Protein AF-A0A0U2YVD9-F1 (afdb_monomer)

pLDDT: mean 94.44, std 3.85, range [56.97, 98.44]

Sequence (394 aa):
SDVEELSANYDLVLAADGLNSAIRTRFADSFKPSLDARTSKYMWLGTDQVFEAFKFFVKETDAGTMQIHGYPYSDEGSTFIVEMHEDVWRAAGFDETQDEVFAPGVSDEKAVAKVKEIFAEELAGYNVLTNNSKWINFTTVRNENWRHQNIVLLGDAAHTAHFSIGSGTKLAMEDSLALAACLHEHGTVEAALEAYETERRPVVASTQRAAQASLEWFENIGQYKDQDPVQFCFNLLTRSRRITYDNLKMRDTGFAAKVDTDFARLAGSKEIAPAMFQPFRIGELELANRVVVSPMDMYSATDGVPGDFHLVHLGSKAMGGAGLVMTEMVCVSEIGRITPGCTGLYNDAQGAAWKRVTDYVHSNSNAKIGAQIGHSGRKGSTRLMWEGIDEPLE

Foldseek 3Di:
DPVVVVLVPDQAAEQAVAQPGPPCVVPCVAFVKDKDWDQKKKWKKKWQDADPAFDWDWDQDPLGIKIWTWHGPDPRIIITMIMAGNSSCVSLVVCVCVPPDDDAQDAPVVSVVSVCVRCVVVNVPIDMGDGNIDIGTDMWMATPAQDDNRYGYAFNRHGAFACLVVCRVVLRVVLVVQLVVLVVPDPGSVRSRVSSCVVCVVVRVLRNQLRVQLVVCRNVVRVCPPPDPLVSVVCNVCSSVPQDLVNVCVVPVPSSVVSQCVLLVVLVHPDRDPQQQRWDDDPPDIFRGNAEADADFPLADALQADDPCQLCVQLVVLLVAGREYEYHAEECDSQQAQENSHHYDPDVNNVVRVCSSQVSSVVRGNHHYHYNYGGCPPQHQAYDVVVPPSHHDD

Nearest PDB structures (foldseek):
  8pun-assembly1_C  TM=9.752E-01  e=7.738E-13  Ferrovum sp. JA12
  5n6q-assembly1_A  TM=9.596E-01  e=5.692E-13  Pseudomonas putida
  8auf-assembly1_B  TM=9.525E-01  e=8.228E-13  Pseudomonas putida
  3l65-assembly1_A  TM=9.546E-01  e=1.119E-12  Pseudomonas putida
  5ocs-assembly1_D  TM=9.367E-01  e=4.321E-12  Cupriavidus metallidurans

Structure (mmCIF, N/CA/C/O backbone):
data_AF-A0A0U2YVD9-F1
#
_entry.id   AF-A0A0U2YVD9-F1
#
loop_
_atom_site.group_PDB
_atom_site.id
_atom_site.type_symbol
_atom_site.label_atom_id
_atom_site.label_alt_id
_atom_site.label_comp_id
_atom_site.label_asym_id
_atom_site.label_entity_id
_atom_site.label_seq_id
_atom_site.pdbx_PDB_ins_code
_atom_site.Cartn_x
_atom_site.Cartn_y
_atom_site.Cartn_z
_atom_site.occupancy
_atom_site.B_iso_or_equiv
_atom_site.auth_seq_id
_atom_site.auth_comp_id
_atom_site.auth_asym_id
_atom_site.auth_atom_id
_atom_site.pdbx_PDB_model_num
ATOM 1 N N . SER A 1 1 ? 17.319 -7.967 -35.227 1.00 56.97 1 SER A N 1
ATOM 2 C CA . SER A 1 1 ? 17.840 -9.323 -35.473 1.00 56.97 1 SER A CA 1
ATOM 3 C C . SER A 1 1 ? 16.773 -10.319 -35.092 1.00 56.97 1 SER A C 1
ATOM 5 O O . SER A 1 1 ? 16.026 -10.023 -34.162 1.00 56.97 1 SER A O 1
ATOM 7 N N . ASP A 1 2 ? 16.651 -11.435 -35.805 1.00 86.69 2 ASP A N 1
ATOM 8 C CA . ASP A 1 2 ? 15.696 -12.471 -35.420 1.00 86.69 2 ASP A CA 1
ATOM 9 C C . ASP A 1 2 ? 16.215 -13.185 -34.165 1.00 86.69 2 ASP A C 1
ATOM 11 O O . ASP A 1 2 ? 17.339 -13.681 -34.137 1.00 86.69 2 ASP A O 1
ATOM 15 N N . VAL A 1 3 ? 15.435 -13.173 -33.087 1.00 90.44 3 VAL A N 1
ATOM 16 C CA . VAL A 1 3 ? 15.842 -13.766 -31.804 1.00 90.44 3 VAL A CA 1
ATOM 17 C C . VAL A 1 3 ? 16.051 -15.279 -31.916 1.00 90.44 3 VAL A C 1
ATOM 19 O O . VAL A 1 3 ? 16.884 -15.830 -31.205 1.00 90.44 3 VAL A O 1
ATOM 22 N N . GLU A 1 4 ? 15.358 -15.939 -32.845 1.00 89.62 4 GLU A N 1
ATOM 23 C CA . GLU A 1 4 ? 15.539 -17.367 -33.128 1.00 89.62 4 GLU A CA 1
ATOM 24 C C . GLU A 1 4 ? 16.888 -17.646 -33.799 1.00 89.62 4 GLU A C 1
ATOM 26 O O . GLU A 1 4 ? 17.561 -18.611 -33.450 1.00 89.62 4 GLU A O 1
ATOM 31 N N . GLU A 1 5 ? 17.338 -16.763 -34.693 1.00 93.44 5 GLU A N 1
ATOM 32 C CA . GLU A 1 5 ? 18.674 -16.854 -35.289 1.00 93.44 5 GLU A CA 1
ATOM 33 C C . GLU A 1 5 ? 19.763 -16.654 -34.228 1.00 93.44 5 GLU A C 1
ATOM 35 O O . GLU A 1 5 ? 20.762 -17.372 -34.219 1.00 93.44 5 GLU A O 1
ATOM 40 N N . LEU A 1 6 ? 19.568 -15.711 -33.300 1.00 94.00 6 LEU A N 1
ATOM 41 C CA . LEU A 1 6 ? 20.486 -15.527 -32.174 1.00 94.00 6 LEU A CA 1
ATOM 42 C C . LEU A 1 6 ? 20.496 -16.758 -31.258 1.00 94.00 6 LEU A C 1
ATOM 44 O O . LEU A 1 6 ? 21.563 -17.238 -30.893 1.00 94.00 6 LEU A O 1
ATOM 48 N N . SER A 1 7 ? 19.324 -17.298 -30.930 1.00 93.94 7 SER A N 1
ATOM 49 C CA . SER A 1 7 ? 19.182 -18.492 -30.092 1.00 93.94 7 SER A CA 1
ATOM 50 C C . SER A 1 7 ? 19.835 -19.725 -30.726 1.00 93.94 7 SER A C 1
ATOM 52 O O . SER A 1 7 ? 20.452 -20.513 -30.015 1.00 93.94 7 SER A O 1
ATOM 54 N N . ALA A 1 8 ? 19.786 -19.867 -32.053 1.00 94.38 8 ALA A N 1
ATOM 55 C CA . ALA A 1 8 ? 20.420 -20.978 -32.758 1.00 94.38 8 ALA A CA 1
ATOM 56 C C . ALA A 1 8 ? 21.955 -20.868 -32.851 1.00 94.38 8 ALA A C 1
ATOM 58 O O . ALA A 1 8 ? 22.633 -21.892 -32.927 1.00 94.38 8 ALA A O 1
ATOM 59 N N . ASN A 1 9 ? 22.503 -19.648 -32.880 1.00 96.25 9 ASN A N 1
ATOM 60 C CA . ASN A 1 9 ? 23.926 -19.405 -33.153 1.00 96.25 9 ASN A CA 1
ATOM 61 C C . ASN A 1 9 ? 24.768 -19.062 -31.914 1.00 96.25 9 ASN A C 1
ATOM 63 O O . ASN A 1 9 ? 25.994 -19.004 -32.019 1.00 96.25 9 ASN A O 1
ATOM 67 N N . TYR A 1 10 ? 24.142 -18.813 -30.764 1.00 96.19 10 TYR A N 1
ATOM 68 C CA . TYR A 1 10 ? 24.824 -18.447 -29.523 1.00 96.19 10 TYR A CA 1
ATOM 69 C C . TYR A 1 10 ? 24.397 -19.347 -28.365 1.00 96.19 10 TYR A C 1
ATOM 71 O O . TYR A 1 10 ? 23.254 -19.783 -28.291 1.00 96.19 10 TYR A O 1
ATOM 79 N N . ASP A 1 11 ? 25.301 -19.572 -27.411 1.00 95.00 11 ASP A N 1
ATOM 80 C CA . ASP A 1 11 ? 25.024 -20.415 -26.241 1.00 95.00 11 ASP A CA 1
ATOM 81 C C . ASP A 1 11 ? 23.998 -19.791 -25.278 1.00 95.00 11 ASP A C 1
ATOM 83 O O . ASP A 1 11 ? 23.309 -20.507 -24.554 1.00 95.00 11 ASP A O 1
ATOM 87 N N . LEU A 1 12 ? 23.882 -18.458 -25.270 1.00 96.19 12 LEU A N 1
ATOM 88 C CA . LEU A 1 12 ? 22.965 -17.690 -24.427 1.00 96.19 12 LEU A CA 1
ATOM 89 C C . LEU A 1 12 ? 22.553 -16.388 -25.126 1.00 96.19 12 LEU A C 1
ATOM 91 O O . LEU A 1 12 ? 23.396 -15.675 -25.672 1.00 96.19 12 LEU A O 1
ATOM 95 N N . VAL A 1 13 ? 21.271 -16.035 -25.033 1.00 96.56 13 VAL A N 1
ATOM 96 C CA . VAL A 1 13 ? 20.715 -14.764 -25.514 1.00 96.56 13 VAL A CA 1
ATOM 97 C C . VAL A 1 13 ? 20.081 -14.007 -24.348 1.00 96.56 13 VAL A C 1
ATOM 99 O O . VAL A 1 13 ? 19.125 -14.472 -23.729 1.00 96.56 13 VAL A O 1
ATOM 102 N N . LEU A 1 14 ? 20.595 -12.809 -24.065 1.00 96.31 14 LEU A N 1
ATOM 103 C CA . LEU A 1 14 ? 20.044 -11.916 -23.044 1.00 96.31 14 LEU A CA 1
ATOM 104 C C . LEU A 1 14 ? 18.994 -10.986 -23.661 1.00 96.31 14 LEU A C 1
ATOM 106 O O . LEU A 1 14 ? 19.312 -10.139 -24.497 1.00 96.31 14 LEU A O 1
ATOM 110 N N . ALA A 1 15 ? 17.748 -11.109 -23.216 1.00 95.69 15 ALA A N 1
ATOM 111 C CA . ALA A 1 15 ? 16.647 -10.236 -23.596 1.00 95.69 15 ALA A CA 1
ATOM 112 C C . ALA A 1 15 ? 16.443 -9.148 -22.528 1.00 95.69 15 ALA A C 1
ATOM 114 O O . ALA A 1 15 ? 15.701 -9.318 -21.560 1.00 95.69 15 ALA A O 1
ATOM 115 N N . ALA A 1 16 ? 17.138 -8.024 -22.714 1.00 94.56 16 ALA A N 1
ATOM 116 C CA . ALA A 1 16 ? 17.088 -6.840 -21.851 1.00 94.56 16 ALA A CA 1
ATOM 117 C C . ALA A 1 16 ? 16.433 -5.637 -22.565 1.00 94.56 16 ALA A C 1
ATOM 119 O O . ALA A 1 16 ? 16.866 -4.496 -22.423 1.00 94.56 16 ALA A O 1
ATOM 120 N N . ASP A 1 17 ? 15.396 -5.890 -23.367 1.00 92.94 17 ASP A N 1
ATOM 121 C CA . ASP A 1 17 ? 14.694 -4.909 -24.212 1.00 92.94 17 ASP A CA 1
ATOM 122 C C . ASP A 1 17 ? 13.607 -4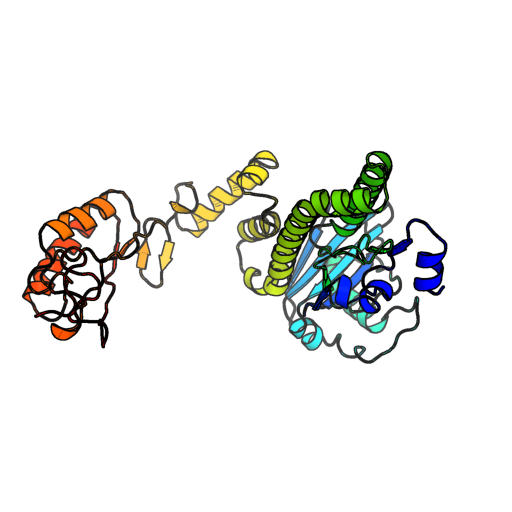.099 -23.468 1.00 92.94 17 ASP A C 1
ATOM 124 O O . ASP A 1 17 ? 12.789 -3.411 -24.079 1.00 92.94 17 ASP A O 1
ATOM 128 N N . GLY A 1 18 ? 13.641 -4.129 -22.133 1.00 91.12 18 GLY A N 1
ATOM 129 C CA . GLY A 1 18 ? 12.867 -3.256 -21.251 1.00 91.12 18 GLY A CA 1
ATOM 130 C C . GLY A 1 18 ? 11.374 -3.582 -21.153 1.00 91.12 18 GLY A C 1
ATOM 131 O O . GLY A 1 18 ? 10.906 -4.663 -21.514 1.00 91.12 18 GLY A O 1
ATOM 132 N N . LEU A 1 19 ? 10.604 -2.620 -20.634 1.00 90.00 19 LEU A N 1
ATOM 133 C CA . LEU A 1 19 ? 9.177 -2.780 -20.330 1.00 90.00 19 LEU A CA 1
ATOM 134 C C . LEU A 1 19 ? 8.363 -3.302 -21.527 1.00 90.00 19 LEU A C 1
ATOM 136 O O . LEU A 1 19 ? 7.552 -4.215 -21.369 1.00 90.00 19 LEU A O 1
ATOM 140 N N . ASN A 1 20 ? 8.613 -2.773 -22.727 1.00 91.00 20 ASN A N 1
ATOM 141 C CA . ASN A 1 20 ? 7.895 -3.113 -23.961 1.00 91.00 20 ASN A CA 1
ATOM 142 C C . ASN A 1 20 ? 8.533 -4.294 -24.717 1.00 91.00 20 ASN A C 1
ATOM 144 O O . ASN A 1 20 ? 8.541 -4.305 -25.946 1.00 91.00 20 ASN A O 1
ATOM 148 N N . SER A 1 21 ? 9.082 -5.267 -23.980 1.00 94.69 21 SER A N 1
ATOM 149 C CA . SER A 1 21 ? 9.828 -6.397 -24.537 1.00 94.69 21 SER A CA 1
ATOM 150 C C . SER A 1 21 ? 9.071 -7.128 -25.653 1.00 94.69 21 SER A C 1
ATOM 152 O O . SER A 1 21 ? 8.025 -7.760 -25.435 1.00 94.69 21 SER A O 1
ATOM 154 N N . ALA A 1 22 ? 9.638 -7.079 -26.859 1.00 94.75 22 ALA A N 1
ATOM 155 C CA . ALA A 1 22 ? 9.142 -7.821 -28.011 1.00 94.75 22 ALA A CA 1
ATOM 156 C C . ALA A 1 22 ? 9.426 -9.318 -27.841 1.00 94.75 22 ALA A C 1
ATOM 158 O O . ALA A 1 22 ? 8.622 -10.153 -28.257 1.00 94.75 22 ALA A O 1
ATOM 159 N N . ILE A 1 23 ? 10.532 -9.660 -27.170 1.00 95.75 23 ILE A N 1
ATOM 160 C CA . ILE A 1 23 ? 10.927 -11.049 -26.911 1.00 95.75 23 ILE A CA 1
ATOM 161 C C . ILE A 1 23 ? 9.960 -11.725 -25.940 1.00 95.75 23 ILE A C 1
ATOM 163 O O . ILE A 1 23 ? 9.473 -12.821 -26.224 1.00 95.75 23 ILE A O 1
ATOM 167 N N . ARG A 1 24 ? 9.610 -11.050 -24.835 1.00 96.44 24 ARG A N 1
ATOM 168 C CA . ARG A 1 24 ? 8.605 -11.545 -23.883 1.00 96.44 24 ARG A CA 1
ATOM 169 C C . ARG A 1 24 ? 7.262 -11.796 -24.564 1.00 96.44 24 ARG A C 1
ATOM 171 O O . ARG A 1 24 ? 6.604 -12.790 -24.278 1.00 96.44 24 ARG A O 1
ATOM 178 N N . THR A 1 25 ? 6.872 -10.899 -25.471 1.00 95.94 25 THR A N 1
ATOM 179 C CA . THR A 1 25 ? 5.619 -11.011 -26.230 1.00 95.94 25 THR A CA 1
ATOM 180 C C . THR A 1 25 ? 5.658 -12.187 -27.208 1.00 95.94 25 THR A C 1
ATOM 182 O O . THR A 1 25 ? 4.696 -12.946 -27.282 1.00 95.94 25 THR A O 1
ATOM 185 N N . ARG A 1 26 ? 6.773 -12.382 -27.927 1.00 95.56 26 ARG A N 1
ATOM 186 C CA . ARG A 1 26 ? 6.936 -13.476 -28.899 1.00 95.56 26 ARG A CA 1
ATOM 187 C C . ARG A 1 26 ? 6.864 -14.859 -28.249 1.00 95.56 26 ARG A C 1
ATOM 189 O O . ARG A 1 26 ? 6.224 -15.742 -28.804 1.00 95.56 26 ARG A O 1
ATOM 196 N N . PHE A 1 27 ? 7.485 -15.042 -27.084 1.00 96.50 27 PHE A N 1
ATOM 197 C CA . PHE A 1 27 ? 7.516 -16.329 -26.371 1.00 96.50 27 PHE A CA 1
ATOM 198 C C . PHE A 1 27 ? 6.631 -16.334 -25.116 1.00 96.50 27 PHE A C 1
ATOM 200 O O . PHE A 1 27 ? 6.978 -16.932 -24.092 1.00 96.50 27 PHE A O 1
ATOM 207 N N . ALA A 1 28 ? 5.475 -15.666 -25.187 1.00 96.56 28 ALA A N 1
ATOM 208 C CA . ALA A 1 28 ? 4.559 -15.511 -24.059 1.00 96.56 28 ALA A CA 1
ATOM 209 C C . ALA A 1 28 ? 4.092 -16.853 -23.468 1.00 96.56 28 ALA A C 1
ATOM 211 O O . ALA A 1 28 ? 3.936 -16.946 -22.255 1.00 96.56 28 ALA A O 1
ATOM 212 N N . ASP A 1 29 ? 3.958 -17.908 -24.278 1.00 97.06 29 ASP A N 1
ATOM 213 C CA . ASP A 1 29 ? 3.580 -19.247 -23.798 1.00 97.06 29 ASP A CA 1
ATOM 214 C C . ASP A 1 29 ? 4.606 -19.846 -22.822 1.00 97.06 29 ASP A C 1
ATOM 216 O O . ASP A 1 29 ? 4.255 -20.631 -21.941 1.00 97.06 29 ASP A O 1
ATOM 220 N N . SER A 1 30 ? 5.883 -19.473 -22.962 1.00 96.19 30 SER A N 1
ATOM 221 C CA . SER A 1 30 ? 6.957 -19.934 -22.077 1.00 96.19 30 SER A CA 1
ATOM 222 C C . SER A 1 30 ? 7.118 -19.031 -20.863 1.00 96.19 30 SER A C 1
ATOM 224 O O . SER A 1 30 ? 7.114 -19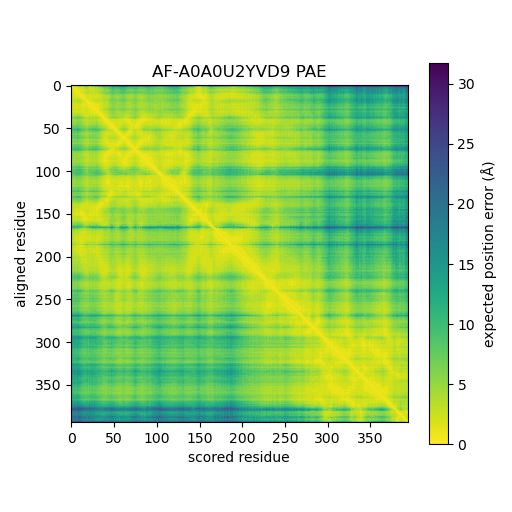.520 -19.735 1.00 96.19 30 SER A O 1
ATOM 226 N N . PHE A 1 31 ? 7.221 -17.717 -21.075 1.00 97.25 31 PHE A N 1
ATOM 227 C CA . PHE A 1 31 ? 7.429 -16.764 -19.980 1.00 97.25 31 PHE A CA 1
ATOM 228 C C . PHE A 1 31 ? 6.183 -16.575 -19.106 1.00 97.25 31 PHE A C 1
ATOM 230 O O . PHE A 1 31 ? 6.301 -16.303 -17.911 1.00 97.25 31 PHE A O 1
ATOM 237 N N . LYS A 1 32 ? 4.994 -16.740 -19.698 1.00 97.50 32 LYS A N 1
ATOM 238 C CA . LYS A 1 32 ? 3.674 -16.500 -19.100 1.00 97.50 32 LYS A CA 1
ATOM 239 C C . LYS A 1 32 ? 3.615 -15.137 -18.391 1.00 97.50 32 LYS A C 1
ATOM 241 O O . LYS A 1 32 ? 3.561 -15.073 -17.157 1.00 97.50 32 LYS A O 1
ATOM 246 N N . PRO A 1 33 ? 3.687 -14.032 -19.156 1.00 97.12 33 PRO A N 1
ATOM 247 C CA . PRO A 1 33 ? 3.679 -12.694 -18.592 1.00 97.12 33 PRO A CA 1
ATOM 248 C C . PRO A 1 33 ? 2.319 -12.340 -17.979 1.00 97.12 33 PRO A C 1
ATOM 250 O O . PRO A 1 33 ? 1.268 -12.576 -18.568 1.00 97.12 33 PRO A O 1
ATOM 253 N N . SER A 1 34 ? 2.355 -11.672 -16.831 1.00 96.31 34 SER A N 1
ATOM 254 C CA . SER A 1 34 ? 1.246 -10.924 -16.246 1.00 96.31 34 SER A CA 1
ATOM 255 C C . SER A 1 34 ? 1.594 -9.440 -16.309 1.00 96.31 34 SER A C 1
ATOM 257 O O . SER A 1 34 ? 2.572 -9.006 -15.695 1.00 96.31 34 SER A O 1
ATOM 259 N N . LEU A 1 35 ? 0.786 -8.669 -17.036 1.00 95.00 35 LEU A N 1
ATOM 260 C CA . LEU A 1 35 ? 0.933 -7.222 -17.195 1.00 95.00 35 LEU A CA 1
ATOM 261 C C . LEU A 1 35 ? -0.235 -6.527 -16.493 1.00 95.00 35 LEU A C 1
ATOM 263 O O . LEU A 1 35 ? -1.385 -6.720 -16.874 1.00 95.00 35 LEU A O 1
ATOM 267 N N . ASP A 1 36 ? 0.065 -5.739 -15.466 1.00 94.25 36 ASP A N 1
ATOM 268 C CA . ASP A 1 36 ? -0.915 -4.942 -14.723 1.00 94.25 36 ASP A CA 1
ATOM 269 C C . ASP A 1 36 ? -0.658 -3.455 -14.993 1.00 94.25 36 ASP A C 1
ATOM 271 O O . ASP A 1 36 ? 0.261 -2.856 -14.426 1.00 94.25 36 ASP A O 1
ATOM 275 N N . ALA A 1 37 ? -1.424 -2.891 -15.930 1.00 93.38 37 ALA A N 1
ATOM 276 C CA . ALA A 1 37 ? -1.369 -1.477 -16.275 1.00 93.38 37 ALA A CA 1
ATOM 277 C C . ALA A 1 37 ? -2.142 -0.663 -15.231 1.00 93.38 37 ALA A C 1
ATOM 279 O O . ALA A 1 37 ? -3.345 -0.839 -15.047 1.00 93.38 37 ALA A O 1
ATOM 280 N N . ARG A 1 38 ? -1.434 0.234 -14.549 1.00 93.94 38 ARG A N 1
ATOM 281 C CA . ARG A 1 38 ? -1.969 1.046 -13.455 1.00 93.94 38 ARG A CA 1
ATOM 282 C C . ARG A 1 38 ? -2.709 2.267 -13.970 1.00 93.94 38 ARG A C 1
ATOM 284 O O . ARG A 1 38 ? -2.385 2.786 -15.036 1.00 93.94 38 ARG A O 1
ATOM 291 N N . THR A 1 39 ? -3.684 2.744 -13.206 1.00 91.38 39 THR A N 1
ATOM 292 C CA . THR A 1 39 ? -4.555 3.851 -13.626 1.00 91.38 39 THR A CA 1
ATOM 293 C C . THR A 1 39 ? -3.867 5.202 -13.491 1.00 91.38 39 THR A C 1
ATOM 295 O O . THR A 1 39 ? -4.027 6.055 -14.365 1.00 91.38 39 THR A O 1
ATOM 298 N N . SER A 1 40 ? -3.043 5.388 -12.456 1.00 95.50 40 SER A N 1
ATOM 299 C CA . SER A 1 40 ? -2.311 6.639 -12.263 1.00 95.50 40 SER A CA 1
ATOM 300 C C . SER A 1 40 ? -1.428 6.988 -13.455 1.00 95.50 40 SER A C 1
ATOM 302 O O . SER A 1 40 ? -0.746 6.141 -14.047 1.00 95.50 40 SER A O 1
ATOM 304 N N . LYS A 1 41 ? -1.455 8.276 -13.786 1.00 96.62 41 LYS A N 1
ATOM 305 C CA . LYS A 1 41 ? -0.657 8.899 -14.832 1.00 96.62 41 LYS A CA 1
ATOM 306 C C . LYS A 1 41 ? 0.562 9.522 -14.183 1.00 96.62 41 LYS A C 1
ATOM 308 O O . LYS A 1 41 ? 0.442 10.208 -13.168 1.00 96.62 41 LYS A O 1
ATOM 313 N N . TYR A 1 42 ? 1.724 9.323 -14.791 1.00 96.75 42 TYR A N 1
ATOM 314 C CA . TYR A 1 42 ? 2.933 10.027 -14.397 1.00 96.75 42 TYR A CA 1
ATOM 315 C C . TYR A 1 42 ? 3.669 10.607 -15.600 1.00 96.75 42 TYR A C 1
ATOM 317 O O . TYR A 1 42 ? 3.543 10.121 -16.726 1.00 96.75 42 TYR A O 1
ATOM 325 N N . MET A 1 43 ? 4.442 11.658 -15.346 1.00 96.94 43 MET A N 1
ATOM 326 C CA . MET A 1 43 ? 5.318 12.296 -16.317 1.00 96.94 43 MET A CA 1
ATOM 327 C C . MET A 1 43 ? 6.687 12.508 -15.682 1.00 96.94 43 MET A C 1
ATOM 329 O O . MET A 1 43 ? 6.807 13.104 -14.611 1.00 96.94 43 MET A O 1
ATOM 333 N N . TRP A 1 44 ? 7.727 12.020 -16.354 1.00 96.38 44 TRP A N 1
ATOM 334 C CA . TRP A 1 44 ? 9.102 12.210 -15.910 1.00 96.38 44 TRP A CA 1
ATOM 335 C C . TRP A 1 44 ? 9.647 13.535 -16.431 1.00 96.38 44 TRP A C 1
ATOM 337 O O . TRP A 1 44 ? 9.776 13.723 -17.643 1.00 96.38 44 TRP A O 1
ATOM 347 N N . LEU A 1 45 ? 9.994 14.437 -15.518 1.00 97.38 45 LEU A N 1
ATOM 348 C CA . LEU A 1 45 ? 10.622 15.718 -15.827 1.00 97.38 45 LEU A CA 1
ATOM 349 C C . LEU A 1 45 ? 11.920 15.865 -15.034 1.00 97.38 45 LEU A C 1
ATOM 351 O O . LEU A 1 45 ? 12.184 15.120 -14.085 1.00 97.38 45 LEU A O 1
ATOM 355 N N . GLY A 1 46 ? 12.739 16.824 -15.441 1.00 97.06 46 GLY A N 1
ATOM 356 C CA . GLY A 1 46 ? 13.837 17.347 -14.642 1.00 97.06 46 GLY A CA 1
ATOM 357 C C . GLY A 1 46 ? 13.574 18.793 -14.239 1.00 97.06 46 GLY A C 1
ATOM 358 O O . GLY A 1 46 ? 12.669 19.443 -14.761 1.00 97.06 46 GLY A O 1
ATOM 359 N N . THR A 1 47 ? 14.386 19.308 -13.332 1.00 97.44 47 THR A N 1
ATOM 360 C CA . THR A 1 47 ? 14.458 20.729 -12.994 1.00 97.44 47 THR A CA 1
ATOM 361 C C . THR A 1 47 ? 15.909 21.118 -12.729 1.00 97.44 47 THR A C 1
ATOM 363 O O . THR A 1 47 ? 16.674 20.287 -12.239 1.00 97.44 47 THR A O 1
ATOM 366 N N . ASP A 1 48 ? 16.299 22.354 -13.044 1.00 97.25 48 ASP A N 1
ATOM 367 C CA . ASP A 1 48 ? 17.607 22.913 -12.653 1.00 97.25 48 ASP A CA 1
ATOM 368 C C . ASP A 1 48 ? 17.648 23.348 -11.172 1.00 97.25 48 ASP A C 1
ATOM 370 O O . ASP A 1 48 ? 18.663 23.823 -10.662 1.00 97.25 48 ASP A O 1
ATOM 374 N N . GLN A 1 49 ? 16.559 23.120 -10.434 1.00 95.56 49 GLN A N 1
ATOM 375 C CA . GLN A 1 49 ? 16.569 23.141 -8.979 1.00 95.56 49 GLN A CA 1
ATOM 376 C C . GLN A 1 49 ? 17.291 21.907 -8.430 1.00 95.56 49 GLN A C 1
ATOM 378 O O . GLN A 1 49 ? 16.918 20.767 -8.712 1.00 95.56 49 GLN A O 1
ATOM 383 N N . VAL A 1 50 ? 18.276 22.110 -7.558 1.00 95.38 50 VAL A N 1
ATOM 384 C CA . VAL A 1 50 ? 18.957 21.018 -6.849 1.00 95.38 50 VAL A CA 1
ATOM 385 C C . VAL A 1 50 ? 18.274 20.786 -5.502 1.00 95.38 50 VAL A C 1
ATOM 387 O O . VAL A 1 50 ? 18.356 21.615 -4.595 1.00 95.38 50 VAL A O 1
ATOM 390 N N . PHE A 1 51 ? 17.570 19.664 -5.354 1.00 93.94 51 PHE A N 1
ATOM 391 C CA . PHE A 1 51 ? 16.985 19.271 -4.077 1.00 93.94 51 PHE A CA 1
ATOM 392 C C . PHE A 1 51 ? 18.057 18.675 -3.161 1.00 93.94 51 PHE A C 1
ATOM 394 O O . PHE A 1 51 ? 18.776 17.762 -3.547 1.00 93.94 51 PHE A O 1
ATOM 401 N N . GLU A 1 52 ? 18.118 19.130 -1.909 1.00 91.38 52 GLU A N 1
ATOM 402 C CA . GLU A 1 52 ? 19.092 18.628 -0.922 1.00 91.38 52 GLU A CA 1
ATOM 403 C C . GLU A 1 52 ? 18.856 17.165 -0.508 1.00 91.38 52 GLU A C 1
ATOM 405 O O . GLU A 1 52 ? 19.756 16.489 -0.015 1.00 91.38 52 GLU A O 1
ATOM 410 N N . ALA A 1 53 ? 17.631 16.675 -0.681 1.00 89.00 53 ALA A N 1
ATOM 411 C CA . ALA A 1 53 ? 17.216 15.330 -0.317 1.00 89.00 53 ALA A CA 1
ATOM 412 C C . ALA A 1 53 ? 16.055 14.879 -1.205 1.00 89.00 53 ALA A C 1
ATOM 414 O O . ALA A 1 53 ? 15.493 15.666 -1.968 1.00 89.00 53 ALA A O 1
ATOM 415 N N . PHE A 1 54 ? 15.663 13.614 -1.064 1.00 89.75 54 PHE A N 1
ATOM 416 C CA . PHE A 1 54 ? 14.429 13.123 -1.663 1.00 89.75 54 PHE A CA 1
ATOM 417 C C . PHE A 1 54 ? 13.234 13.896 -1.081 1.00 89.75 54 PHE A C 1
ATOM 419 O O . PHE A 1 54 ? 13.034 13.910 0.135 1.00 89.75 54 PHE A O 1
ATOM 426 N N . LYS A 1 55 ? 12.440 14.530 -1.944 1.00 91.12 55 LYS A N 1
ATOM 427 C CA . LYS A 1 55 ? 11.255 15.311 -1.589 1.00 91.12 55 LYS A CA 1
ATOM 428 C C . LYS A 1 55 ? 10.006 14.677 -2.186 1.00 91.12 55 LYS A C 1
ATOM 430 O O . LYS A 1 55 ? 9.987 14.299 -3.355 1.00 91.12 55 LYS A O 1
ATOM 435 N N . PHE A 1 56 ? 8.959 14.607 -1.374 1.00 92.06 56 PHE A N 1
ATOM 436 C CA . PHE A 1 56 ? 7.603 14.343 -1.836 1.00 92.06 56 PHE A CA 1
ATOM 437 C C . PHE A 1 56 ? 6.804 15.625 -1.655 1.00 92.06 56 PHE A C 1
ATOM 439 O O . PHE A 1 56 ? 6.680 16.106 -0.528 1.00 92.06 56 PHE A O 1
ATOM 446 N N . PHE A 1 57 ? 6.284 16.178 -2.744 1.00 93.06 57 PHE A N 1
ATOM 447 C CA . PHE A 1 57 ? 5.307 17.261 -2.664 1.00 93.06 57 PHE A CA 1
ATOM 448 C C . PHE A 1 57 ? 3.928 16.657 -2.871 1.00 93.06 57 PHE A C 1
ATOM 450 O O . PHE A 1 57 ? 3.751 15.857 -3.785 1.00 93.06 57 PHE A O 1
ATOM 457 N N . VAL A 1 58 ? 2.971 17.012 -2.020 1.00 94.19 58 VAL A N 1
ATOM 458 C CA . VAL A 1 58 ? 1.579 16.566 -2.120 1.00 94.19 58 VAL A CA 1
ATOM 459 C C . VAL A 1 58 ? 0.741 17.825 -2.172 1.00 94.19 58 VAL A C 1
ATOM 461 O O . VAL A 1 58 ? 0.662 18.553 -1.184 1.00 94.19 58 VAL A O 1
ATOM 464 N N . LYS A 1 59 ? 0.199 18.118 -3.351 1.00 94.62 59 LYS A N 1
ATOM 465 C CA . LYS A 1 59 ? -0.508 19.362 -3.636 1.00 94.62 59 LYS A CA 1
ATOM 466 C C . LYS A 1 59 ? -1.984 19.063 -3.831 1.00 94.62 59 LYS A C 1
ATOM 468 O O . LYS A 1 59 ? -2.354 18.254 -4.681 1.00 94.62 59 LYS A O 1
ATOM 473 N N . GLU A 1 60 ? -2.824 19.712 -3.039 1.00 94.56 60 GLU A N 1
ATOM 474 C CA . GLU A 1 60 ? -4.261 19.735 -3.280 1.00 94.56 60 GLU A CA 1
ATOM 475 C C . GLU A 1 60 ? -4.577 20.845 -4.284 1.00 94.56 60 GLU A C 1
ATOM 477 O O . GLU A 1 60 ? -4.102 21.973 -4.156 1.00 94.56 60 GLU A O 1
ATOM 482 N N . THR A 1 61 ? -5.345 20.498 -5.310 1.00 95.62 61 THR A N 1
ATOM 483 C CA . THR A 1 61 ? -5.802 21.411 -6.360 1.00 95.62 61 THR A CA 1
ATOM 484 C C . THR A 1 61 ? -7.309 21.258 -6.534 1.00 95.62 61 THR A C 1
ATOM 486 O O . THR A 1 61 ? -7.884 20.271 -6.074 1.00 95.62 61 THR A O 1
ATOM 489 N N . ASP A 1 62 ? -7.940 22.168 -7.276 1.00 95.44 62 ASP A N 1
ATOM 490 C CA . ASP A 1 62 ? -9.366 22.061 -7.617 1.00 95.44 62 ASP A CA 1
ATOM 491 C C . ASP A 1 62 ? -9.702 20.779 -8.405 1.00 95.44 62 ASP A C 1
ATOM 493 O O . ASP A 1 62 ? -10.834 20.301 -8.362 1.00 95.44 62 ASP A O 1
ATOM 497 N N . ALA A 1 63 ? -8.721 20.196 -9.103 1.00 96.62 63 ALA A N 1
ATOM 498 C CA . ALA A 1 63 ? -8.872 18.936 -9.832 1.00 96.62 63 ALA A CA 1
ATOM 499 C C . ALA A 1 63 ? -8.679 17.688 -8.948 1.00 96.62 63 ALA A C 1
ATOM 501 O O . ALA A 1 63 ? -9.028 16.586 -9.364 1.00 96.62 63 ALA A O 1
ATOM 502 N N . GLY A 1 64 ? -8.113 17.844 -7.747 1.00 96.25 64 GLY A N 1
ATOM 503 C CA . GLY A 1 64 ? -7.779 16.759 -6.826 1.00 96.25 64 GLY A CA 1
ATOM 504 C C . GLY A 1 64 ? -6.320 16.780 -6.363 1.00 96.25 64 GLY A C 1
ATOM 505 O O . GLY A 1 64 ? -5.583 17.749 -6.571 1.00 96.25 64 GLY A O 1
ATOM 506 N N . THR A 1 65 ? -5.904 15.708 -5.686 1.00 96.81 65 THR A N 1
ATOM 507 C CA . THR A 1 65 ? -4.550 15.583 -5.132 1.00 96.81 65 THR A CA 1
ATOM 508 C C . THR A 1 65 ? -3.555 15.145 -6.202 1.00 96.81 65 THR A C 1
ATOM 510 O O . THR A 1 65 ? -3.742 14.122 -6.859 1.00 96.81 65 THR A O 1
ATOM 513 N N . MET A 1 66 ? -2.468 15.899 -6.333 1.00 97.19 66 MET A N 1
ATOM 514 C CA . MET A 1 66 ? -1.334 15.589 -7.199 1.00 97.19 66 MET A CA 1
ATOM 515 C C . MET A 1 66 ? -0.069 15.443 -6.360 1.00 97.19 66 MET A C 1
ATOM 517 O O . MET A 1 66 ? 0.043 16.043 -5.287 1.00 97.19 66 MET A O 1
ATOM 521 N N . GLN A 1 67 ? 0.906 14.684 -6.853 1.00 95.50 67 GLN A N 1
ATOM 522 C CA . GLN A 1 67 ? 2.164 14.499 -6.139 1.00 95.50 67 GLN A CA 1
ATOM 523 C C . GLN A 1 67 ? 3.390 14.598 -7.031 1.00 95.50 67 GLN A C 1
ATOM 525 O O . GLN A 1 67 ? 3.359 14.250 -8.211 1.00 95.50 67 GLN A O 1
ATOM 530 N N . ILE A 1 68 ? 4.484 15.043 -6.422 1.00 95.81 68 ILE A N 1
ATOM 531 C CA . ILE A 1 68 ? 5.801 15.110 -7.041 1.00 95.81 68 ILE A CA 1
ATOM 532 C C . ILE A 1 68 ? 6.766 14.202 -6.293 1.00 95.81 68 ILE A C 1
ATOM 534 O O . ILE A 1 68 ? 6.860 14.271 -5.066 1.00 95.81 68 ILE A O 1
ATOM 538 N N . HIS A 1 69 ? 7.549 13.431 -7.043 1.00 95.25 69 HIS A N 1
ATOM 539 C CA . HIS A 1 69 ? 8.731 12.728 -6.549 1.00 95.25 69 HIS A CA 1
ATOM 540 C C . HIS A 1 69 ? 9.972 13.471 -7.042 1.00 95.25 69 HIS A C 1
ATOM 542 O O . HIS A 1 69 ? 10.289 13.445 -8.234 1.00 95.25 69 HIS A O 1
ATOM 548 N N . GLY A 1 70 ? 10.648 14.162 -6.125 1.00 94.62 70 GLY A N 1
ATOM 549 C CA . GLY A 1 70 ? 11.808 14.997 -6.416 1.00 94.62 70 GLY A CA 1
ATOM 550 C C . GLY A 1 70 ? 13.086 14.443 -5.800 1.00 94.62 70 GLY A C 1
ATOM 551 O O . GLY A 1 70 ? 13.112 14.154 -4.607 1.00 94.62 70 GLY A O 1
ATOM 552 N N . TYR A 1 71 ? 14.162 14.308 -6.573 1.00 93.31 71 TYR A N 1
ATOM 553 C CA . TYR A 1 71 ? 15.472 13.918 -6.032 1.00 93.31 71 TYR A CA 1
ATOM 554 C C . TYR A 1 71 ? 16.628 14.382 -6.925 1.00 93.31 71 TYR A C 1
ATOM 556 O O . TYR A 1 71 ? 16.478 14.374 -8.149 1.00 93.31 71 TYR A O 1
ATOM 564 N N . PRO A 1 72 ? 17.782 14.764 -6.349 1.00 94.12 72 PRO A N 1
ATOM 565 C CA . PRO A 1 72 ? 18.925 15.229 -7.128 1.00 94.12 72 PRO A CA 1
ATOM 566 C C . PRO A 1 72 ? 19.510 14.088 -7.969 1.00 94.12 72 PRO A C 1
ATOM 568 O O . PRO A 1 72 ? 19.614 12.953 -7.495 1.00 94.12 72 PRO A O 1
ATOM 571 N N . TYR A 1 73 ? 19.907 14.386 -9.208 1.00 91.38 73 TYR A N 1
ATOM 572 C CA . TYR A 1 73 ? 20.718 13.474 -10.030 1.00 91.38 73 TYR A CA 1
ATOM 573 C C . TYR A 1 73 ? 22.123 14.030 -10.306 1.00 91.38 73 TYR A C 1
ATOM 575 O O . TYR A 1 73 ? 23.011 13.265 -10.680 1.00 91.38 73 TYR A O 1
ATOM 583 N N . SER A 1 74 ? 22.332 15.337 -10.119 1.00 93.38 74 SER A N 1
ATOM 584 C CA . SER A 1 74 ? 23.632 16.007 -10.182 1.00 93.38 74 SER A CA 1
ATOM 585 C C . SER A 1 74 ? 23.654 17.236 -9.264 1.00 93.38 74 SER A C 1
ATOM 587 O O . SER A 1 74 ? 22.679 17.543 -8.579 1.00 93.38 74 SER A O 1
ATOM 589 N N . ASP A 1 75 ? 24.780 17.940 -9.256 1.00 93.62 75 ASP A N 1
ATOM 590 C CA . ASP A 1 75 ? 24.967 19.267 -8.662 1.00 93.62 75 ASP A CA 1
ATOM 591 C C . ASP A 1 75 ? 24.332 20.408 -9.480 1.00 93.62 75 ASP A C 1
ATOM 593 O O . ASP A 1 75 ? 24.357 21.558 -9.049 1.00 93.62 75 ASP A O 1
ATOM 597 N N . GLU A 1 76 ? 23.728 20.087 -10.626 1.00 94.50 76 GLU A N 1
ATOM 598 C CA . GLU A 1 76 ? 23.105 21.043 -11.550 1.00 94.50 76 GLU A CA 1
ATOM 599 C C . GLU A 1 76 ? 21.599 20.797 -11.748 1.00 94.50 76 GLU A C 1
ATOM 601 O O . GLU A 1 76 ? 20.925 21.609 -12.378 1.00 94.50 76 GLU A O 1
ATOM 606 N N . GLY A 1 77 ? 21.042 19.691 -11.238 1.00 95.56 77 GLY A N 1
ATOM 607 C CA . GLY A 1 77 ? 19.616 19.424 -11.398 1.00 95.56 77 GLY A CA 1
ATOM 608 C C . GLY A 1 77 ? 19.059 18.221 -10.643 1.00 95.56 77 GLY A C 1
ATOM 609 O O . GLY A 1 77 ? 19.771 17.370 -10.096 1.00 95.56 77 GLY A O 1
ATOM 610 N N . SER A 1 78 ? 17.729 18.158 -10.642 1.00 97.00 78 SER A N 1
ATOM 611 C CA . SER A 1 78 ? 16.939 17.122 -9.980 1.00 97.00 78 SER A CA 1
ATOM 612 C C . SER A 1 78 ? 15.903 16.503 -10.902 1.00 97.00 78 SER A C 1
ATOM 614 O O . SER A 1 78 ? 15.381 17.135 -11.816 1.00 97.00 78 SER A O 1
ATOM 616 N N . THR A 1 79 ? 15.552 15.256 -10.612 1.00 96.12 79 THR A N 1
ATOM 617 C CA . THR A 1 79 ? 14.344 14.620 -11.135 1.00 96.12 79 THR A CA 1
ATOM 618 C C . THR A 1 79 ? 13.118 15.284 -10.510 1.00 96.12 79 THR A C 1
ATOM 620 O O . THR A 1 79 ? 13.142 15.619 -9.326 1.00 96.12 79 THR A O 1
ATOM 623 N N . PHE A 1 80 ? 12.056 15.448 -11.297 1.00 96.88 80 PHE A N 1
ATOM 624 C CA . PHE A 1 80 ? 10.767 16.016 -10.905 1.00 96.88 80 PHE A CA 1
ATOM 625 C C . PHE A 1 80 ? 9.648 15.186 -11.554 1.00 96.88 80 PHE A C 1
ATOM 627 O O . PHE A 1 80 ? 9.149 15.510 -12.628 1.00 96.88 80 PHE A O 1
ATOM 634 N N . ILE A 1 81 ? 9.295 14.045 -10.960 1.00 96.88 81 ILE A N 1
ATOM 635 C CA . ILE A 1 81 ? 8.239 13.182 -11.512 1.00 96.88 81 ILE A CA 1
ATOM 636 C C . ILE A 1 81 ? 6.898 13.655 -10.974 1.00 96.88 81 ILE A C 1
ATOM 638 O O . ILE A 1 81 ? 6.695 13.623 -9.764 1.00 96.88 81 ILE A O 1
ATOM 642 N N . VAL A 1 82 ? 5.987 14.035 -11.864 1.00 97.56 82 VAL A N 1
ATOM 643 C CA . VAL A 1 82 ? 4.599 14.357 -11.516 1.00 97.56 82 VAL A CA 1
ATOM 644 C C . VAL A 1 82 ? 3.770 13.088 -11.622 1.00 97.56 82 VAL A C 1
ATOM 646 O O . VAL A 1 82 ? 3.885 12.377 -12.617 1.00 97.56 82 VAL A O 1
ATOM 649 N N . GLU A 1 83 ? 2.924 12.811 -10.637 1.00 97.38 83 GLU A N 1
ATOM 650 C CA . GLU A 1 83 ? 2.009 11.670 -10.631 1.00 97.38 83 GLU A CA 1
ATOM 651 C C . GLU A 1 83 ? 0.643 12.069 -10.055 1.00 97.38 83 GLU A C 1
ATOM 653 O O . GLU A 1 83 ? 0.551 12.888 -9.137 1.00 97.38 83 GLU A O 1
ATOM 658 N N . MET A 1 84 ? -0.429 11.499 -10.601 1.00 97.00 84 MET A N 1
ATOM 659 C CA . MET A 1 84 ? -1.790 11.637 -10.077 1.00 97.00 84 MET A CA 1
ATOM 660 C C . MET A 1 84 ? -2.688 10.509 -10.591 1.00 97.00 84 MET A C 1
ATOM 662 O O . MET A 1 84 ? -2.374 9.860 -11.593 1.00 97.00 84 MET A O 1
ATOM 666 N N . HIS A 1 85 ? -3.822 10.293 -9.927 1.00 96.50 85 HIS A N 1
ATOM 667 C CA . HIS A 1 85 ? -4.826 9.346 -10.406 1.00 96.50 85 HIS A CA 1
ATOM 668 C C . HIS A 1 85 ? -5.473 9.836 -11.720 1.00 96.50 85 HIS A C 1
ATOM 670 O O . HIS A 1 85 ? -5.465 11.030 -12.027 1.00 96.50 85 HIS A O 1
ATOM 676 N N . GLU A 1 86 ? -5.998 8.915 -12.538 1.00 96.50 86 GLU A N 1
ATOM 677 C CA . GLU A 1 86 ? -6.515 9.235 -13.879 1.00 96.50 86 GLU A CA 1
ATOM 678 C C . GLU A 1 86 ? -7.664 10.253 -13.854 1.00 96.50 86 GLU A C 1
ATOM 680 O O . GLU A 1 86 ? -7.744 11.117 -14.725 1.00 96.50 86 GLU A O 1
ATOM 685 N N . ASP A 1 87 ? -8.545 10.176 -12.858 1.00 96.69 87 ASP A N 1
ATOM 686 C CA . ASP A 1 87 ? -9.653 11.122 -12.691 1.00 96.69 87 ASP A CA 1
ATOM 687 C C . ASP A 1 87 ? -9.155 12.553 -12.443 1.00 96.69 87 ASP A C 1
ATOM 689 O O . ASP A 1 87 ? -9.642 13.477 -13.093 1.00 96.69 87 ASP A O 1
ATOM 693 N N . VAL A 1 88 ? -8.136 12.729 -11.597 1.00 97.50 88 VAL A N 1
ATOM 694 C CA . VAL A 1 88 ? -7.463 14.011 -11.346 1.00 97.50 88 VAL A CA 1
ATOM 695 C C . VAL A 1 88 ? -6.771 14.503 -12.613 1.00 97.50 88 VAL A C 1
ATOM 697 O O . VAL A 1 88 ? -6.870 15.678 -12.951 1.00 97.50 88 VAL A O 1
ATOM 700 N N . TRP A 1 89 ? -6.114 13.610 -13.354 1.00 98.06 89 TRP A N 1
ATOM 701 C CA . TRP A 1 89 ? -5.448 13.946 -14.614 1.00 98.06 89 TRP A CA 1
ATOM 702 C C . TRP A 1 89 ? -6.433 14.468 -15.675 1.00 98.06 89 TRP A C 1
ATOM 704 O O . TRP A 1 89 ? -6.163 15.489 -16.314 1.00 98.06 89 TRP A O 1
ATOM 714 N N . ARG A 1 90 ? -7.605 13.830 -15.813 1.00 97.81 90 ARG A N 1
ATOM 715 C CA . ARG A 1 90 ? -8.694 14.293 -16.695 1.00 97.81 90 ARG A CA 1
ATOM 716 C C . ARG A 1 90 ? -9.334 15.584 -16.193 1.00 97.81 90 ARG A C 1
ATOM 718 O O . ARG A 1 90 ? -9.525 16.512 -16.968 1.00 97.81 90 ARG A O 1
ATOM 725 N N . ALA A 1 91 ? -9.632 15.680 -14.898 1.00 97.75 91 ALA A N 1
ATOM 726 C CA . ALA A 1 91 ? -10.209 16.887 -14.302 1.00 97.75 91 ALA A CA 1
ATOM 727 C C . ALA A 1 91 ? -9.273 18.098 -14.439 1.00 97.75 91 ALA A C 1
ATOM 729 O O . ALA A 1 91 ? -9.722 19.216 -14.680 1.00 97.75 91 ALA A O 1
ATOM 730 N N . ALA A 1 92 ? -7.964 17.862 -14.357 1.00 97.38 92 ALA A N 1
ATOM 731 C CA . ALA A 1 92 ? -6.937 18.856 -14.607 1.00 97.38 92 ALA A CA 1
ATOM 732 C C . ALA A 1 92 ? -6.737 19.148 -16.100 1.00 97.38 92 ALA A C 1
ATOM 734 O O . ALA A 1 92 ? -5.897 19.980 -16.419 1.00 97.38 92 ALA A O 1
ATOM 735 N N . GLY A 1 93 ? -7.466 18.508 -17.022 1.00 96.81 93 GLY A N 1
ATOM 736 C CA . GLY A 1 93 ? -7.405 18.732 -18.470 1.00 96.81 93 GLY A CA 1
ATOM 737 C C . GLY A 1 93 ? -6.054 18.384 -19.091 1.00 96.81 93 GLY A C 1
ATOM 738 O O . GLY A 1 93 ? -5.585 19.092 -19.980 1.00 96.81 93 GLY A O 1
ATOM 739 N N . PHE A 1 94 ? -5.361 17.373 -18.568 1.00 97.25 94 PHE A N 1
ATOM 740 C CA . PHE A 1 94 ? -4.149 16.850 -19.201 1.00 97.25 94 PHE A CA 1
ATOM 741 C C . PHE A 1 94 ? -4.453 15.812 -20.290 1.00 97.25 94 PHE A C 1
ATOM 743 O O . PHE A 1 94 ? -3.553 15.414 -21.024 1.00 97.25 94 PHE A O 1
ATOM 750 N N . ASP A 1 95 ? -5.711 15.392 -20.419 1.00 96.25 95 ASP A N 1
ATOM 751 C CA . ASP A 1 95 ? -6.181 14.463 -21.444 1.00 96.25 95 ASP A CA 1
ATOM 752 C C . ASP A 1 95 ? -6.383 15.104 -22.820 1.00 96.25 95 ASP A C 1
ATOM 754 O O . ASP A 1 95 ? -6.597 14.400 -23.804 1.00 96.25 95 ASP A O 1
ATOM 758 N N . GLU A 1 96 ? -6.221 16.424 -22.920 1.00 94.75 96 GLU A N 1
ATOM 759 C CA . GLU A 1 96 ? -6.297 17.175 -24.176 1.00 94.75 96 GLU A CA 1
ATOM 760 C C . GLU A 1 96 ? -5.329 16.667 -25.260 1.00 94.75 96 GLU A C 1
ATOM 762 O O . GLU A 1 96 ? -5.624 16.804 -26.444 1.00 94.75 96 GLU A O 1
ATOM 767 N N . THR A 1 97 ? -4.190 16.091 -24.867 1.00 92.62 97 THR A N 1
ATOM 768 C CA . THR A 1 97 ? -3.152 15.543 -25.760 1.00 92.62 97 THR A CA 1
ATOM 769 C C . THR A 1 97 ? -3.095 14.011 -25.729 1.00 92.62 97 THR A C 1
ATOM 771 O O . THR A 1 97 ? -2.162 13.416 -26.264 1.00 92.62 97 THR A O 1
ATOM 774 N N . GLN A 1 98 ? -4.080 13.333 -25.121 1.00 91.56 98 GLN A N 1
ATOM 775 C CA . GLN A 1 98 ? -4.030 11.877 -24.899 1.00 91.56 98 GLN A CA 1
ATOM 776 C C . GLN A 1 98 ? -3.937 11.059 -26.196 1.00 91.56 98 GLN A C 1
ATOM 778 O O . GLN A 1 98 ? -3.322 9.994 -26.213 1.00 91.56 98 GLN A O 1
ATOM 783 N N . ASP A 1 99 ? -4.559 11.562 -27.264 1.00 91.69 99 ASP A N 1
ATOM 784 C CA . ASP A 1 99 ? -4.640 10.906 -28.569 1.00 91.69 99 ASP A CA 1
ATOM 785 C C . ASP A 1 99 ? -3.520 11.377 -29.520 1.00 91.69 99 ASP A C 1
ATOM 787 O O . ASP A 1 99 ? -3.443 10.944 -30.673 1.00 91.69 99 ASP A O 1
ATOM 791 N N . GLU A 1 100 ? -2.631 12.266 -29.058 1.00 91.62 100 GLU A N 1
ATOM 792 C CA . GLU A 1 100 ? -1.510 12.763 -29.850 1.00 91.62 100 GLU A CA 1
ATOM 793 C C . GLU A 1 100 ? -0.351 11.756 -29.876 1.00 91.62 100 GLU A C 1
ATOM 795 O O . GLU A 1 100 ? 0.171 11.307 -28.853 1.00 91.62 100 GLU A O 1
ATOM 800 N N . VAL A 1 101 ? 0.108 11.421 -31.084 1.00 87.75 101 VAL A N 1
ATOM 801 C CA . VAL A 1 101 ? 1.271 10.550 -31.283 1.00 87.75 101 VAL A CA 1
ATOM 802 C C . VAL A 1 101 ? 2.522 11.404 -31.441 1.00 87.75 101 VAL A C 1
ATOM 804 O O . VAL A 1 101 ? 2.826 11.928 -32.512 1.00 87.75 101 VAL A O 1
ATOM 807 N N . PHE A 1 102 ? 3.284 11.514 -30.363 1.00 88.69 102 PHE A N 1
ATOM 808 C CA . PHE A 1 102 ? 4.547 12.243 -30.350 1.00 88.69 102 PHE A CA 1
ATOM 809 C C . PHE A 1 102 ? 5.701 11.388 -30.885 1.00 88.69 102 PHE A C 1
ATOM 811 O O . PHE A 1 102 ? 5.937 10.277 -30.397 1.00 88.69 102 PHE A O 1
ATOM 818 N N . ALA A 1 103 ? 6.489 11.943 -31.808 1.00 88.25 103 ALA A N 1
ATOM 819 C CA . ALA A 1 103 ? 7.703 11.302 -32.309 1.00 88.25 103 ALA A CA 1
ATOM 820 C C . ALA A 1 103 ? 8.732 11.021 -31.182 1.00 88.25 103 ALA A C 1
ATOM 822 O O . ALA A 1 103 ? 8.681 11.651 -30.115 1.00 88.25 103 ALA A O 1
ATOM 823 N N . PRO A 1 104 ? 9.674 10.078 -31.383 1.00 85.62 104 PRO A N 1
ATOM 824 C CA . PRO A 1 104 ? 10.758 9.838 -30.431 1.00 85.62 104 PRO A CA 1
ATOM 825 C C . PRO A 1 104 ? 11.556 11.116 -30.143 1.00 85.62 104 PRO A C 1
ATOM 827 O O . PRO A 1 104 ? 11.961 11.816 -31.067 1.00 85.62 104 PRO A O 1
ATOM 830 N N . GLY A 1 105 ? 11.775 11.416 -28.860 1.00 87.62 105 GLY A N 1
ATOM 831 C CA . GLY A 1 105 ? 12.514 12.606 -28.419 1.00 87.62 105 GLY A CA 1
ATOM 832 C C . GLY A 1 105 ? 11.671 13.879 -28.296 1.00 87.62 105 GLY A C 1
ATOM 833 O O . GLY A 1 105 ? 12.151 14.860 -27.738 1.00 87.62 105 GLY A O 1
ATOM 834 N N . VAL A 1 106 ? 10.419 13.870 -28.764 1.00 93.12 106 VAL A N 1
ATOM 835 C CA . VAL A 1 106 ? 9.496 15.007 -28.635 1.00 93.12 106 VAL A CA 1
ATOM 836 C C . VAL A 1 106 ? 8.726 14.894 -27.325 1.00 93.12 106 VAL A C 1
ATOM 838 O O . VAL A 1 106 ? 8.183 13.832 -27.032 1.00 93.12 106 VAL A O 1
ATOM 841 N N . SER A 1 107 ? 8.671 15.973 -26.550 1.00 94.94 107 SER A N 1
ATOM 842 C CA . SER A 1 107 ? 7.906 16.056 -25.301 1.00 94.94 107 SER A CA 1
ATOM 843 C C . SER A 1 107 ? 6.529 16.685 -25.534 1.00 94.94 107 SER A C 1
ATOM 845 O O . SER A 1 107 ? 6.327 17.426 -26.497 1.00 94.94 107 SER A O 1
ATOM 847 N N . ASP A 1 108 ? 5.588 16.410 -24.636 1.00 96.12 108 ASP A N 1
ATOM 848 C CA . ASP A 1 108 ? 4.282 17.070 -24.611 1.00 96.12 108 ASP A CA 1
ATOM 849 C C . ASP A 1 108 ? 4.408 18.469 -23.980 1.00 96.12 108 ASP A C 1
ATOM 851 O O . ASP A 1 108 ? 4.183 18.672 -22.786 1.00 96.12 108 ASP A O 1
ATOM 855 N N . GLU A 1 109 ? 4.822 19.448 -24.787 1.00 95.44 109 GLU A N 1
ATOM 856 C CA . GLU A 1 109 ? 5.078 20.819 -24.322 1.00 95.44 109 GLU A CA 1
ATOM 857 C C . GLU A 1 109 ? 3.831 21.504 -23.741 1.00 95.44 109 GLU A C 1
ATOM 859 O O . GLU A 1 109 ? 3.946 22.356 -22.855 1.00 95.44 109 GLU A O 1
ATOM 864 N N . LYS A 1 110 ? 2.628 21.117 -24.189 1.00 95.19 110 LYS A N 1
ATOM 865 C CA . LYS A 1 110 ? 1.367 21.669 -23.680 1.00 95.19 110 LYS A CA 1
ATOM 866 C C . LYS A 1 110 ? 1.118 21.203 -22.248 1.00 95.19 110 LYS A C 1
ATOM 868 O O . LYS A 1 110 ? 0.862 22.027 -21.368 1.00 95.19 110 LYS A O 1
ATOM 873 N N . ALA A 1 111 ? 1.251 19.902 -21.997 1.00 96.88 111 ALA A N 1
ATOM 874 C CA . ALA A 1 111 ? 1.151 19.363 -20.649 1.00 96.88 111 ALA A CA 1
ATOM 875 C C . ALA A 1 111 ? 2.274 19.888 -19.741 1.00 96.88 111 ALA A C 1
ATOM 877 O O . ALA A 1 111 ? 2.011 20.255 -18.597 1.00 96.88 111 ALA A O 1
ATOM 878 N N . VAL A 1 112 ? 3.506 20.003 -20.247 1.00 97.31 112 VAL A N 1
ATOM 879 C CA . VAL A 1 112 ? 4.641 20.559 -19.489 1.00 97.31 112 VAL A CA 1
ATOM 880 C C . VAL A 1 112 ? 4.386 22.009 -19.072 1.00 97.31 112 VAL A C 1
ATOM 882 O O . VAL A 1 112 ? 4.676 22.374 -17.932 1.00 97.31 112 VAL A O 1
ATOM 885 N N . ALA A 1 113 ? 3.822 22.843 -19.950 1.00 97.12 113 ALA A N 1
ATOM 886 C CA . ALA A 1 113 ? 3.461 24.219 -19.609 1.00 97.12 113 ALA A CA 1
ATOM 887 C C . ALA A 1 113 ? 2.437 24.277 -18.462 1.00 97.12 113 ALA A C 1
ATOM 889 O O . ALA A 1 113 ? 2.599 25.065 -17.531 1.00 97.12 113 ALA A O 1
ATOM 890 N N . LYS A 1 114 ? 1.439 23.390 -18.478 1.00 97.31 114 LYS A N 1
ATOM 891 C CA . LYS A 1 114 ? 0.435 23.287 -17.411 1.00 97.31 114 LYS A CA 1
ATOM 892 C C . LYS A 1 114 ? 1.027 22.768 -16.096 1.00 97.31 114 LYS A C 1
ATOM 894 O O . LYS A 1 114 ? 0.697 23.284 -15.034 1.00 97.31 114 LYS A O 1
ATOM 899 N N . VAL A 1 115 ? 1.960 21.812 -16.149 1.00 97.50 115 VAL A N 1
ATOM 900 C CA . VAL A 1 115 ? 2.732 21.383 -14.967 1.00 97.50 115 VAL A CA 1
ATOM 901 C C . VAL A 1 115 ? 3.503 22.563 -14.366 1.00 97.50 115 VAL A C 1
ATOM 903 O O . VAL A 1 115 ? 3.454 22.759 -13.154 1.00 97.50 115 VAL A O 1
ATOM 906 N N . LYS A 1 116 ? 4.178 23.378 -15.192 1.00 97.56 116 LYS A N 1
ATOM 907 C CA . LYS A 1 116 ? 4.900 24.576 -14.723 1.00 97.56 116 LYS A CA 1
ATOM 908 C C . LYS A 1 116 ? 3.980 25.562 -14.005 1.00 97.56 116 LYS A C 1
ATOM 910 O O . LYS A 1 116 ? 4.395 26.150 -13.015 1.00 97.56 116 LYS A O 1
ATOM 915 N N . GLU A 1 117 ? 2.759 25.741 -14.500 1.00 97.19 117 GLU A N 1
ATOM 916 C CA . GLU A 1 117 ? 1.760 26.619 -13.887 1.00 97.19 117 GLU A CA 1
ATOM 917 C C . GLU A 1 117 ? 1.270 26.071 -12.539 1.00 97.19 117 GLU A C 1
ATOM 919 O O . GLU A 1 117 ? 1.336 26.772 -11.531 1.00 97.19 117 GLU A O 1
ATOM 924 N N . ILE A 1 118 ? 0.840 24.805 -12.500 1.00 97.25 118 ILE A N 1
ATOM 925 C CA . ILE A 1 118 ? 0.291 24.169 -11.290 1.00 97.25 118 ILE A CA 1
ATOM 926 C C . ILE A 1 118 ? 1.334 24.105 -10.167 1.00 97.25 118 ILE A C 1
ATOM 928 O O . ILE A 1 118 ? 1.004 24.337 -9.004 1.00 97.25 118 ILE A O 1
ATOM 932 N N . PHE A 1 119 ? 2.590 23.808 -10.509 1.00 97.12 119 PHE A N 1
ATOM 933 C CA . PHE A 1 119 ? 3.683 23.629 -9.549 1.00 97.12 119 PHE A CA 1
ATOM 934 C C . PHE A 1 119 ? 4.657 24.814 -9.510 1.00 97.12 119 PHE A C 1
ATOM 936 O O . PHE A 1 119 ? 5.817 24.652 -9.132 1.00 97.12 119 PHE A O 1
ATOM 943 N N . ALA A 1 120 ? 4.214 26.013 -9.904 1.00 96.75 120 ALA A N 1
ATOM 944 C CA . ALA A 1 120 ? 5.066 27.203 -9.951 1.00 96.75 120 ALA A CA 1
ATOM 945 C C . ALA A 1 120 ? 5.708 27.536 -8.591 1.00 96.75 120 ALA A C 1
ATOM 947 O O . ALA A 1 120 ? 6.850 27.994 -8.535 1.00 96.75 120 ALA A O 1
ATOM 948 N N . GLU A 1 121 ? 4.983 27.287 -7.497 1.00 95.50 121 GLU A N 1
ATOM 949 C CA . GLU A 1 121 ? 5.466 27.480 -6.128 1.00 95.50 121 GLU A CA 1
ATOM 950 C C . GLU A 1 121 ? 6.576 26.483 -5.777 1.00 95.50 121 GLU A C 1
ATOM 952 O O . GLU A 1 121 ? 7.646 26.886 -5.323 1.00 95.50 121 GLU A O 1
ATOM 957 N N . GLU A 1 122 ? 6.355 25.192 -6.038 1.00 94.44 122 GLU A N 1
ATOM 958 C CA . GLU A 1 122 ? 7.329 24.132 -5.769 1.00 94.44 122 GLU A CA 1
ATOM 959 C C . GLU A 1 122 ? 8.589 24.282 -6.629 1.00 94.44 122 GLU A C 1
ATOM 961 O O . GLU A 1 122 ? 9.697 24.030 -6.153 1.00 94.44 122 GLU A O 1
ATOM 966 N N . LEU A 1 123 ? 8.415 24.732 -7.875 1.00 95.06 123 LEU A N 1
ATOM 967 C CA . LEU A 1 123 ? 9.498 25.024 -8.806 1.00 95.06 123 LEU A CA 1
ATOM 968 C C . LEU A 1 123 ? 10.225 26.327 -8.481 1.00 95.06 123 LEU A C 1
ATOM 970 O O . LEU A 1 123 ? 11.316 26.510 -8.990 1.00 95.06 123 LEU A O 1
ATOM 974 N N . ALA A 1 124 ? 9.666 27.243 -7.686 1.00 94.31 124 ALA A N 1
ATOM 975 C CA . ALA A 1 124 ? 10.318 28.481 -7.241 1.00 94.31 124 ALA A CA 1
ATOM 976 C C . ALA A 1 124 ? 11.054 29.284 -8.349 1.00 94.31 124 ALA A C 1
ATOM 978 O O . ALA A 1 124 ? 12.083 29.910 -8.096 1.00 94.31 124 ALA A O 1
ATOM 979 N N . GLY A 1 125 ? 10.533 29.267 -9.583 1.00 94.69 125 GLY A N 1
ATOM 980 C CA . GLY A 1 125 ? 11.123 29.948 -10.746 1.00 94.69 125 GLY A CA 1
ATOM 981 C C . GLY A 1 125 ? 12.246 29.195 -11.477 1.00 94.69 125 GLY A C 1
ATOM 982 O O . GLY A 1 125 ? 12.760 29.715 -12.466 1.00 94.69 125 GLY A O 1
ATOM 983 N N . TYR A 1 126 ? 12.608 27.991 -11.031 1.00 97.12 126 TYR A N 1
ATOM 984 C CA . TYR A 1 126 ? 13.537 27.089 -11.713 1.00 97.12 126 TYR A CA 1
ATOM 985 C C . TYR A 1 126 ? 12.926 26.510 -13.001 1.00 97.12 126 TYR A C 1
ATOM 987 O O . TYR A 1 126 ? 11.705 26.391 -13.157 1.00 97.12 126 TYR A O 1
ATOM 995 N N . ASN A 1 127 ? 13.782 26.163 -13.958 1.00 96.81 127 ASN A N 1
ATOM 996 C CA . ASN A 1 127 ? 13.389 25.645 -15.259 1.00 96.81 127 ASN A CA 1
ATOM 997 C C . ASN A 1 127 ? 13.044 24.160 -15.180 1.00 96.81 127 ASN A C 1
ATOM 999 O O . ASN A 1 127 ? 13.832 23.356 -14.699 1.00 96.81 127 ASN A O 1
ATOM 1003 N N . VAL A 1 128 ? 11.913 23.776 -15.776 1.00 97.38 128 VAL A N 1
ATOM 1004 C CA . VAL A 1 128 ? 11.599 22.363 -16.029 1.00 97.38 128 VAL A CA 1
ATOM 1005 C C . VAL A 1 128 ? 12.306 21.898 -17.299 1.00 97.38 128 VAL A C 1
ATOM 1007 O O . VAL A 1 128 ? 12.154 22.504 -18.363 1.00 97.38 128 VAL A O 1
ATOM 1010 N N . LEU A 1 129 ? 13.030 20.793 -17.172 1.00 96.56 129 LEU A N 1
ATOM 1011 C CA . LEU A 1 129 ? 13.763 20.104 -18.224 1.00 96.56 129 LEU A CA 1
ATOM 1012 C C . LEU A 1 129 ? 12.929 18.922 -18.729 1.00 96.56 129 LEU A C 1
ATOM 1014 O O . LEU A 1 129 ? 12.371 18.161 -17.934 1.00 96.56 129 LEU A O 1
ATOM 1018 N N . THR A 1 130 ? 12.854 18.746 -20.045 1.00 96.06 130 THR A N 1
ATOM 1019 C CA . THR A 1 130 ? 12.097 17.656 -20.673 1.00 96.06 130 THR A CA 1
ATOM 1020 C C . THR A 1 130 ? 13.036 16.733 -21.445 1.00 96.06 130 THR A C 1
ATOM 1022 O O . THR A 1 130 ? 14.067 17.159 -21.965 1.00 96.06 130 THR A O 1
ATOM 1025 N N . ASN A 1 131 ? 12.703 15.445 -21.506 1.00 91.56 131 ASN A N 1
ATOM 1026 C CA . ASN A 1 131 ? 13.435 14.461 -22.300 1.00 91.56 131 ASN A CA 1
ATOM 1027 C C . ASN A 1 131 ? 12.466 13.364 -22.744 1.00 91.56 131 ASN A C 1
ATOM 1029 O O . ASN A 1 131 ? 12.288 12.372 -22.037 1.00 91.56 131 ASN A O 1
ATOM 1033 N N . ASN A 1 132 ? 11.804 13.568 -23.891 1.00 92.06 132 ASN A N 1
ATOM 1034 C CA . ASN A 1 132 ? 10.715 12.699 -24.352 1.00 92.06 132 ASN A CA 1
ATOM 1035 C C . ASN A 1 132 ? 9.611 12.557 -23.278 1.00 92.06 132 ASN A C 1
ATOM 1037 O O . ASN A 1 132 ? 9.062 11.474 -23.065 1.00 92.06 132 ASN A O 1
ATOM 1041 N N . SER A 1 133 ? 9.330 13.655 -22.569 1.00 94.69 133 SER A N 1
ATOM 1042 C CA . SER A 1 133 ? 8.451 13.694 -21.400 1.00 94.69 133 SER A CA 1
ATOM 1043 C C . SER A 1 133 ? 6.988 13.714 -21.836 1.00 94.69 133 SER A C 1
ATOM 1045 O O . SER A 1 133 ? 6.545 14.652 -22.497 1.00 94.69 133 SER A O 1
ATOM 1047 N N . LYS A 1 134 ? 6.251 12.657 -21.488 1.00 95.19 134 LYS A N 1
ATOM 1048 C CA . LYS A 1 134 ? 4.849 12.418 -21.863 1.00 95.19 134 LYS A CA 1
ATOM 1049 C C . LYS A 1 134 ? 4.116 11.784 -20.685 1.00 95.19 134 LYS A C 1
ATOM 1051 O O . LYS A 1 134 ? 4.757 11.158 -19.837 1.00 95.19 134 LYS A O 1
ATOM 1056 N N . TRP A 1 135 ? 2.793 11.912 -20.652 1.00 95.50 135 TRP A N 1
ATOM 1057 C CA . TRP A 1 135 ? 1.973 11.171 -19.697 1.00 95.50 135 TRP A CA 1
ATOM 1058 C C . TRP A 1 135 ? 1.946 9.691 -20.054 1.00 95.50 135 TRP A C 1
ATOM 1060 O O . TRP A 1 135 ? 1.568 9.314 -21.162 1.00 95.50 135 TRP A O 1
ATOM 1070 N N . ILE A 1 136 ? 2.324 8.851 -19.099 1.00 93.44 136 ILE A N 1
ATOM 1071 C CA . ILE A 1 136 ? 2.315 7.398 -19.244 1.00 93.44 136 ILE A CA 1
ATOM 1072 C C . ILE A 1 136 ? 1.729 6.742 -17.998 1.00 93.44 136 ILE A C 1
ATOM 1074 O O . ILE A 1 136 ? 1.677 7.331 -16.918 1.00 93.44 136 ILE A O 1
ATOM 1078 N N . ASN A 1 137 ? 1.267 5.508 -18.167 1.00 94.06 137 ASN A N 1
ATOM 1079 C CA . ASN A 1 137 ? 0.835 4.650 -17.075 1.00 94.06 137 ASN A CA 1
ATOM 1080 C C . ASN A 1 137 ? 1.970 3.708 -16.692 1.00 94.06 137 ASN A C 1
ATOM 1082 O O . ASN A 1 137 ? 2.656 3.158 -17.559 1.00 94.06 137 ASN A O 1
ATOM 1086 N N . PHE A 1 138 ? 2.151 3.479 -15.394 1.00 93.31 138 PHE A N 1
ATOM 1087 C CA . PHE A 1 138 ? 3.089 2.456 -14.952 1.00 93.31 138 PHE A CA 1
ATOM 1088 C C . PHE A 1 138 ? 2.499 1.072 -15.229 1.00 93.31 138 PHE A C 1
ATOM 1090 O O . PHE A 1 138 ? 1.324 0.833 -14.968 1.00 93.31 138 PHE A O 1
ATOM 1097 N N . THR A 1 139 ? 3.305 0.145 -15.744 1.00 93.44 139 THR A N 1
ATOM 1098 C CA . THR A 1 139 ? 2.884 -1.247 -15.940 1.00 93.44 139 THR A CA 1
ATOM 1099 C C . THR A 1 139 ? 3.743 -2.162 -15.087 1.00 93.44 139 THR A C 1
ATOM 1101 O O . THR A 1 139 ? 4.964 -2.239 -15.261 1.00 93.44 139 THR A O 1
ATOM 1104 N N . THR A 1 140 ? 3.101 -2.875 -14.166 1.00 93.50 140 THR A N 1
ATOM 1105 C CA . THR A 1 140 ? 3.753 -3.915 -13.376 1.00 93.50 140 THR A CA 1
ATOM 1106 C C . THR A 1 140 ? 3.879 -5.175 -14.225 1.00 93.50 140 THR A C 1
ATOM 1108 O O . THR A 1 140 ? 2.880 -5.790 -14.592 1.00 93.50 140 THR A O 1
ATOM 1111 N N . VAL A 1 141 ? 5.116 -5.567 -14.527 1.00 94.88 141 VAL A N 1
ATOM 1112 C CA . VAL A 1 141 ? 5.448 -6.781 -15.278 1.00 94.88 141 VAL A CA 1
ATOM 1113 C C . VAL A 1 141 ? 5.851 -7.873 -14.304 1.00 94.88 141 VAL A C 1
ATOM 1115 O O . VAL A 1 141 ? 6.721 -7.674 -13.452 1.00 94.88 141 VAL A O 1
ATOM 1118 N N . ARG A 1 142 ? 5.242 -9.046 -14.447 1.00 95.31 142 ARG A N 1
ATOM 1119 C CA . ARG A 1 142 ? 5.662 -10.294 -13.802 1.00 95.31 142 ARG A CA 1
ATOM 1120 C C . ARG A 1 142 ? 5.707 -11.385 -14.863 1.00 95.31 142 ARG A C 1
ATOM 1122 O O . ARG A 1 142 ? 4.898 -11.363 -15.780 1.00 95.31 142 ARG A O 1
ATOM 1129 N N . ASN A 1 143 ? 6.608 -12.344 -14.722 1.00 96.25 143 ASN A N 1
ATOM 1130 C CA . ASN A 1 143 ? 6.646 -13.536 -15.565 1.00 96.25 143 ASN A CA 1
ATOM 1131 C C . ASN A 1 143 ? 6.676 -14.777 -14.667 1.00 96.25 143 ASN A C 1
ATOM 1133 O O . ASN A 1 143 ? 7.369 -14.778 -13.642 1.00 96.25 143 ASN A O 1
ATOM 1137 N N . GLU A 1 144 ? 5.922 -15.817 -15.031 1.00 95.38 144 GLU A N 1
ATOM 1138 C CA . GLU A 1 144 ? 5.972 -17.102 -14.323 1.00 95.38 144 GLU A CA 1
ATOM 1139 C C . GLU A 1 144 ? 7.354 -17.735 -14.489 1.00 95.38 144 GLU A C 1
ATOM 1141 O O . GLU A 1 144 ? 7.922 -18.154 -13.489 1.00 95.38 144 GLU A O 1
ATOM 1146 N N . ASN A 1 145 ? 7.934 -17.687 -15.694 1.00 95.00 145 ASN A N 1
ATOM 1147 C CA . ASN A 1 145 ? 9.287 -18.164 -16.007 1.00 95.00 145 ASN A CA 1
ATOM 1148 C C . ASN A 1 145 ? 10.119 -17.033 -16.616 1.00 95.00 145 ASN A C 1
ATOM 1150 O O . ASN A 1 145 ? 9.574 -16.183 -17.320 1.00 95.00 145 ASN A O 1
ATOM 1154 N N . TRP A 1 146 ? 11.431 -17.011 -16.387 1.00 95.88 146 TRP A N 1
ATOM 1155 C CA . TRP A 1 146 ? 12.312 -15.970 -16.942 1.00 95.88 146 TRP A CA 1
ATOM 1156 C C . TRP A 1 146 ? 13.141 -16.464 -18.122 1.00 95.88 146 TRP A C 1
ATOM 1158 O O . TRP A 1 146 ? 13.870 -15.676 -18.724 1.00 95.88 146 TRP A O 1
ATOM 1168 N N . ARG A 1 147 ? 12.993 -17.741 -18.495 1.00 94.44 147 ARG A N 1
ATOM 1169 C CA . ARG A 1 147 ? 13.692 -18.356 -19.624 1.00 94.44 147 ARG A CA 1
ATOM 1170 C C . ARG A 1 147 ? 12.765 -18.998 -20.657 1.00 94.44 147 ARG A C 1
ATOM 1172 O O . ARG A 1 147 ? 11.729 -19.571 -20.325 1.00 94.44 147 ARG A O 1
ATOM 1179 N N . HIS A 1 148 ? 13.217 -18.965 -21.903 1.00 94.94 148 HIS A N 1
ATOM 1180 C CA . HIS A 1 148 ? 12.755 -19.797 -23.006 1.00 94.94 148 HIS A CA 1
ATOM 1181 C C . HIS A 1 148 ? 13.995 -20.416 -23.655 1.00 94.94 148 HIS A C 1
ATOM 1183 O O . HIS A 1 148 ? 14.734 -19.721 -24.346 1.00 94.94 148 HIS A O 1
ATOM 1189 N N . GLN A 1 149 ? 14.250 -21.705 -23.413 1.00 93.62 149 GLN A N 1
ATOM 1190 C CA . GLN A 1 149 ? 15.488 -22.366 -23.852 1.00 93.62 149 GLN A CA 1
ATOM 1191 C C . GLN A 1 149 ? 16.734 -21.583 -23.380 1.00 93.62 149 GLN A C 1
ATOM 1193 O O . GLN A 1 149 ? 16.875 -21.341 -22.181 1.00 93.62 149 GLN A O 1
ATOM 1198 N N . ASN A 1 150 ? 17.613 -21.166 -24.296 1.00 94.38 150 ASN A N 1
ATOM 1199 C CA . ASN A 1 150 ? 18.794 -20.343 -24.022 1.00 94.38 150 ASN A CA 1
ATOM 1200 C C . ASN A 1 150 ? 18.527 -18.824 -24.081 1.00 94.38 150 ASN A C 1
ATOM 1202 O O . ASN A 1 150 ? 19.472 -18.039 -24.104 1.00 94.38 150 ASN A O 1
ATOM 1206 N N . ILE A 1 151 ? 17.265 -18.391 -24.115 1.00 96.50 151 ILE A N 1
ATOM 1207 C CA . ILE A 1 151 ? 16.874 -16.981 -24.030 1.00 96.50 151 ILE A CA 1
ATOM 1208 C C . ILE A 1 151 ? 16.443 -16.683 -22.595 1.00 96.50 151 ILE A C 1
ATOM 1210 O O . ILE A 1 151 ? 15.551 -17.352 -22.073 1.00 96.50 151 ILE A O 1
ATOM 1214 N N . VAL A 1 152 ? 17.018 -15.655 -21.972 1.00 97.06 152 VAL A N 1
ATOM 1215 C CA . VAL A 1 152 ? 16.659 -15.218 -20.611 1.00 97.06 152 VAL A CA 1
ATOM 1216 C C . VAL A 1 152 ? 16.265 -13.743 -20.594 1.00 97.06 152 VAL A C 1
ATOM 1218 O O . VAL A 1 152 ? 16.941 -12.907 -21.196 1.00 97.06 152 VAL A O 1
ATOM 1221 N N . LEU A 1 153 ? 15.159 -13.419 -19.923 1.00 96.75 153 LEU A N 1
ATOM 1222 C CA . LEU A 1 153 ? 14.727 -12.041 -19.691 1.00 96.75 153 LEU A CA 1
ATOM 1223 C C . LEU A 1 153 ? 15.555 -11.416 -18.563 1.00 96.75 153 LEU A C 1
ATOM 1225 O O . LEU A 1 153 ? 15.825 -12.070 -17.558 1.00 96.75 153 LEU A O 1
ATOM 1229 N N . LEU A 1 154 ? 15.895 -10.132 -18.692 1.00 95.00 154 LEU A N 1
ATOM 1230 C CA . LEU A 1 154 ? 16.657 -9.401 -17.677 1.00 95.00 154 LEU A CA 1
ATOM 1231 C C . LEU A 1 154 ? 16.119 -7.978 -17.471 1.00 95.00 154 LEU A C 1
ATOM 1233 O O . LEU A 1 154 ? 15.691 -7.314 -18.419 1.00 95.00 154 LEU A O 1
ATOM 1237 N N . GLY A 1 155 ? 16.157 -7.495 -16.226 1.00 92.12 155 GLY A N 1
ATOM 1238 C CA . GLY A 1 155 ? 15.676 -6.160 -15.859 1.00 92.12 155 GLY A CA 1
ATOM 1239 C C . GLY A 1 155 ? 14.173 -5.993 -16.103 1.00 92.12 155 GLY A C 1
ATOM 1240 O O . GLY A 1 155 ? 13.394 -6.922 -15.894 1.00 92.12 155 GLY A O 1
ATOM 1241 N N . ASP A 1 156 ? 13.759 -4.824 -16.594 1.00 92.88 156 ASP A N 1
ATOM 1242 C CA . ASP A 1 156 ? 12.340 -4.496 -16.807 1.00 92.88 156 ASP A CA 1
ATOM 1243 C C . ASP A 1 156 ? 11.633 -5.404 -17.833 1.00 92.88 156 ASP A C 1
ATOM 1245 O O . ASP A 1 156 ? 10.402 -5.487 -17.840 1.00 92.88 156 ASP A O 1
ATOM 1249 N N . ALA A 1 157 ? 12.386 -6.121 -18.677 1.00 94.44 157 ALA A N 1
ATOM 1250 C CA . ALA A 1 157 ? 11.820 -7.153 -19.543 1.00 94.44 157 ALA A CA 1
ATOM 1251 C C . ALA A 1 157 ? 11.291 -8.346 -18.727 1.00 94.44 157 ALA A C 1
ATOM 1253 O O . ALA A 1 157 ? 10.213 -8.867 -19.035 1.00 94.44 157 ALA A O 1
ATOM 1254 N N . ALA A 1 158 ? 12.015 -8.735 -17.671 1.00 93.19 158 ALA A N 1
ATOM 1255 C CA . ALA A 1 158 ? 11.672 -9.832 -16.768 1.00 93.19 158 ALA A CA 1
ATOM 1256 C C . ALA A 1 158 ? 10.662 -9.411 -15.698 1.00 93.19 158 ALA A C 1
ATOM 1258 O O . ALA A 1 158 ? 9.744 -10.167 -15.372 1.00 93.19 158 ALA A O 1
ATOM 1259 N N . HIS A 1 159 ? 10.819 -8.221 -15.129 1.00 93.81 159 HIS A N 1
ATOM 1260 C CA . HIS A 1 159 ? 9.939 -7.737 -14.074 1.00 93.81 159 HIS A CA 1
ATOM 1261 C C . HIS A 1 159 ? 10.196 -6.263 -13.763 1.00 93.81 159 HIS A C 1
ATOM 1263 O O . HIS A 1 159 ? 11.341 -5.822 -13.688 1.00 93.81 159 HIS A O 1
ATOM 1269 N N . THR A 1 160 ? 9.134 -5.511 -13.481 1.00 92.50 160 THR A N 1
ATOM 1270 C CA . THR A 1 160 ? 9.241 -4.094 -13.102 1.00 92.50 160 THR A CA 1
ATOM 1271 C C . THR A 1 160 ? 8.917 -3.877 -11.626 1.00 92.50 160 THR A C 1
ATOM 1273 O O . THR A 1 160 ? 8.226 -4.675 -10.982 1.00 92.50 160 THR A O 1
ATOM 1276 N N . ALA A 1 161 ? 9.422 -2.774 -11.075 1.00 89.38 161 ALA A N 1
ATOM 1277 C CA . ALA A 1 161 ? 9.083 -2.279 -9.746 1.00 89.38 161 ALA A CA 1
ATOM 1278 C C . ALA A 1 161 ? 8.831 -0.770 -9.825 1.00 89.38 161 ALA A C 1
ATOM 1280 O O . ALA A 1 161 ? 9.600 -0.051 -10.460 1.00 89.38 161 ALA A O 1
ATOM 1281 N N . HIS A 1 162 ? 7.758 -0.297 -9.188 1.00 89.31 162 HIS A N 1
ATOM 1282 C CA . HIS A 1 162 ? 7.385 1.115 -9.214 1.00 89.31 162 HIS A CA 1
ATOM 1283 C C . HIS A 1 162 ? 8.530 2.020 -8.745 1.00 89.31 162 HIS A C 1
ATOM 1285 O O . HIS A 1 162 ? 9.191 1.740 -7.737 1.00 89.31 162 HIS A O 1
ATOM 1291 N N . PHE A 1 163 ? 8.735 3.139 -9.445 1.00 85.25 163 PHE A N 1
ATOM 1292 C CA . PHE A 1 163 ? 9.824 4.082 -9.166 1.00 85.25 163 PHE A CA 1
ATOM 1293 C C . PHE A 1 163 ? 9.736 4.693 -7.763 1.00 85.25 163 PHE A C 1
ATOM 1295 O O . PHE A 1 163 ? 10.750 5.119 -7.216 1.00 85.25 163 PHE A O 1
ATOM 1302 N N . SER A 1 164 ? 8.561 4.660 -7.127 1.00 82.69 164 SER A N 1
ATOM 1303 C CA . SER A 1 164 ? 8.355 5.217 -5.787 1.00 82.69 164 SER A CA 1
ATOM 1304 C C . SER A 1 164 ? 9.135 4.524 -4.661 1.00 82.69 164 SER A C 1
ATOM 1306 O O . SER A 1 164 ? 9.124 5.013 -3.530 1.00 82.69 164 SER A O 1
ATOM 1308 N N . ILE A 1 165 ? 9.821 3.408 -4.934 1.00 82.75 165 ILE A N 1
ATOM 1309 C CA . ILE A 1 165 ? 10.797 2.802 -4.009 1.00 82.75 165 ILE A CA 1
ATOM 1310 C C . ILE A 1 165 ? 12.237 2.785 -4.556 1.00 82.75 165 ILE A C 1
ATOM 1312 O O . ILE A 1 165 ? 13.112 2.184 -3.933 1.00 82.75 165 ILE A O 1
ATOM 1316 N N . GLY A 1 166 ? 12.490 3.415 -5.712 1.00 76.19 166 GLY A N 1
ATOM 1317 C CA . GLY A 1 166 ? 13.827 3.609 -6.287 1.00 76.19 166 GLY A CA 1
ATOM 1318 C C . GLY A 1 166 ? 14.593 2.324 -6.621 1.00 76.19 166 GLY A C 1
ATOM 1319 O O . GLY A 1 166 ? 15.816 2.299 -6.503 1.00 76.19 166 GLY A O 1
ATOM 1320 N N . SER A 1 167 ? 13.906 1.231 -6.977 1.00 73.50 167 SER A N 1
ATOM 1321 C CA . SER A 1 167 ? 14.528 -0.102 -7.051 1.00 73.50 167 SER A CA 1
ATOM 1322 C C . SER A 1 167 ? 14.734 -0.680 -8.454 1.00 7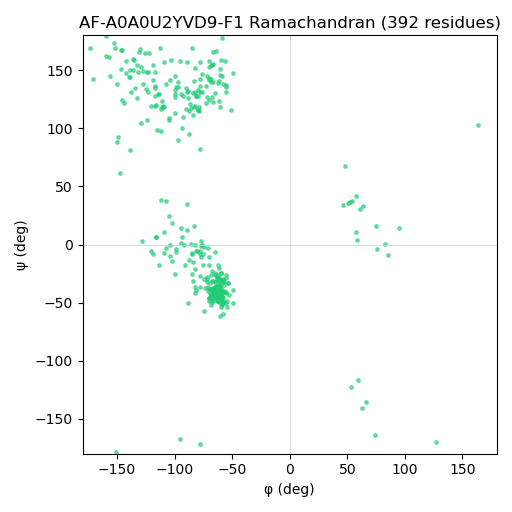3.50 167 SER A C 1
ATOM 1324 O O . SER A 1 167 ? 15.371 -1.723 -8.544 1.00 73.50 167 SER A O 1
ATOM 1326 N N . GLY A 1 168 ? 14.229 -0.060 -9.528 1.00 78.94 168 GLY A N 1
ATOM 1327 C CA . GLY A 1 168 ? 14.285 -0.623 -10.892 1.00 78.94 168 GLY A CA 1
ATOM 1328 C C . GLY A 1 168 ? 15.712 -0.914 -11.376 1.00 78.94 168 GLY A C 1
ATOM 1329 O O . GLY A 1 168 ? 16.076 -2.069 -11.586 1.00 78.94 168 GLY A O 1
ATOM 1330 N N . THR A 1 169 ? 16.567 0.112 -11.441 1.00 83.38 169 THR A N 1
ATOM 1331 C CA . THR A 1 169 ? 17.975 -0.041 -11.859 1.00 83.38 169 THR A CA 1
ATOM 1332 C C . THR A 1 169 ? 18.754 -0.974 -10.939 1.00 83.38 169 THR A C 1
ATOM 1334 O O . THR A 1 169 ? 19.534 -1.802 -11.401 1.00 83.38 169 THR A O 1
ATOM 1337 N N . LYS A 1 170 ? 18.519 -0.875 -9.626 1.00 86.31 170 LYS A N 1
ATOM 1338 C CA . LYS A 1 170 ? 19.170 -1.740 -8.641 1.00 86.31 170 LYS A CA 1
ATOM 1339 C C . LYS A 1 170 ? 18.825 -3.213 -8.876 1.00 86.31 170 LYS A C 1
ATOM 1341 O O . LYS A 1 170 ? 19.734 -4.033 -8.867 1.00 86.31 170 LYS A O 1
ATOM 1346 N N . LEU A 1 171 ? 17.549 -3.535 -9.100 1.00 88.12 171 LEU A N 1
ATOM 1347 C CA . LEU A 1 171 ? 17.119 -4.900 -9.410 1.00 88.12 171 LEU A CA 1
ATOM 1348 C C . LEU A 1 171 ? 17.817 -5.408 -10.669 1.00 88.12 171 LEU A C 1
ATOM 1350 O O . LEU A 1 171 ? 18.481 -6.432 -10.598 1.00 88.12 171 LEU A O 1
ATOM 1354 N N . ALA A 1 172 ? 17.777 -4.643 -11.763 1.00 90.38 172 ALA A N 1
ATOM 1355 C CA . ALA A 1 172 ? 18.421 -5.038 -13.014 1.00 90.38 172 ALA A CA 1
ATOM 1356 C C . ALA A 1 172 ? 19.929 -5.317 -12.847 1.00 90.38 172 ALA A C 1
ATOM 1358 O O . ALA A 1 172 ? 20.446 -6.292 -13.394 1.00 90.38 172 ALA A O 1
ATOM 1359 N N . MET A 1 173 ? 20.640 -4.495 -12.066 1.00 92.75 173 MET A N 1
ATOM 1360 C CA . MET A 1 173 ? 22.062 -4.709 -11.774 1.00 92.75 173 MET A CA 1
ATOM 1361 C C . MET A 1 173 ? 22.305 -5.945 -10.900 1.00 92.75 173 MET A C 1
ATOM 1363 O O . MET A 1 173 ? 23.213 -6.721 -11.188 1.00 92.75 173 MET A O 1
ATOM 1367 N N . GLU A 1 174 ? 21.505 -6.146 -9.851 1.00 93.81 174 GLU A N 1
ATOM 1368 C CA . GLU A 1 174 ? 21.600 -7.334 -8.994 1.00 93.81 174 GLU A CA 1
ATOM 1369 C C . GLU A 1 174 ? 21.294 -8.620 -9.765 1.00 93.81 174 GLU A C 1
ATOM 1371 O O . GLU A 1 174 ? 21.975 -9.624 -9.574 1.00 93.81 174 GLU A O 1
ATOM 1376 N N . ASP A 1 175 ? 20.310 -8.588 -10.661 1.00 94.62 175 ASP A N 1
ATOM 1377 C CA . ASP A 1 175 ? 19.970 -9.723 -11.513 1.00 94.62 175 ASP A CA 1
ATOM 1378 C C . ASP A 1 175 ? 21.094 -10.030 -12.498 1.00 94.62 175 ASP A C 1
ATOM 1380 O O . ASP A 1 175 ? 21.449 -11.190 -12.681 1.00 94.62 175 ASP A O 1
ATOM 1384 N N . SER A 1 176 ? 21.697 -8.992 -13.087 1.00 95.69 176 SER A N 1
ATOM 1385 C CA . SER A 1 176 ? 22.850 -9.141 -13.981 1.00 95.69 176 SER A CA 1
ATOM 1386 C C . SER A 1 176 ? 24.031 -9.791 -13.257 1.00 95.69 176 SER A C 1
ATOM 1388 O O . SER A 1 176 ? 24.683 -10.679 -13.804 1.00 95.69 176 SER A O 1
ATOM 1390 N N . LEU A 1 177 ? 24.294 -9.368 -12.016 1.00 96.75 177 LEU A N 1
ATOM 1391 C CA . LEU A 1 177 ? 25.368 -9.915 -11.190 1.00 96.75 177 LEU A CA 1
ATOM 1392 C C . LEU A 1 177 ? 25.104 -11.378 -10.814 1.00 96.75 177 LEU A C 1
ATOM 1394 O O . LEU A 1 177 ? 26.000 -12.208 -10.951 1.00 96.75 177 LEU A O 1
ATOM 1398 N N . ALA A 1 178 ? 23.885 -11.698 -10.375 1.00 96.88 178 ALA A N 1
ATOM 1399 C CA . ALA A 1 178 ? 23.507 -13.059 -10.004 1.00 96.88 178 ALA A CA 1
ATOM 1400 C C . ALA A 1 178 ? 23.547 -14.009 -11.205 1.00 96.88 178 ALA A C 1
ATOM 1402 O O . ALA A 1 178 ? 24.069 -15.116 -11.099 1.00 96.88 178 ALA A O 1
ATOM 1403 N N . LEU A 1 179 ? 23.071 -13.559 -12.371 1.00 97.12 179 LEU A N 1
ATOM 1404 C CA . LEU A 1 179 ? 23.157 -14.332 -13.605 1.00 97.12 179 LEU A CA 1
ATOM 1405 C C . LEU A 1 179 ? 24.617 -14.611 -13.986 1.00 97.12 179 LEU A C 1
ATOM 1407 O O . LEU A 1 179 ? 24.963 -15.748 -14.300 1.00 97.12 179 LEU A O 1
ATOM 1411 N 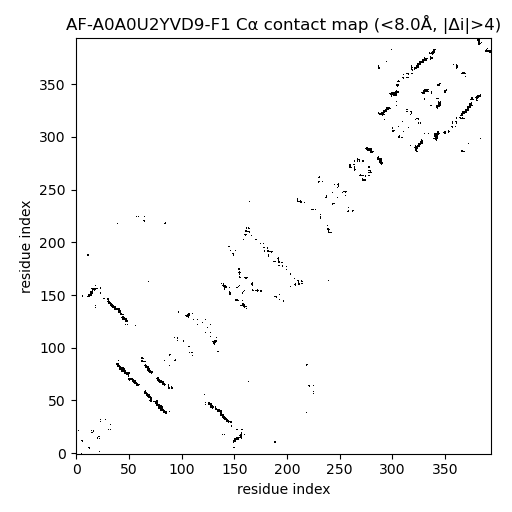N . ALA A 1 180 ? 25.486 -13.598 -13.921 1.00 97.69 180 ALA A N 1
ATOM 1412 C CA . ALA A 1 180 ? 26.909 -13.765 -14.205 1.00 97.69 180 ALA A CA 1
ATOM 1413 C C . ALA A 1 180 ? 27.591 -14.747 -13.234 1.00 97.69 180 ALA A C 1
ATOM 1415 O O . ALA A 1 180 ? 28.395 -15.569 -13.672 1.00 97.69 180 ALA A O 1
ATOM 1416 N N . ALA A 1 181 ? 27.253 -14.695 -11.942 1.00 97.81 181 ALA A N 1
ATOM 1417 C CA . ALA A 1 181 ? 27.758 -15.637 -10.943 1.00 97.81 181 ALA A CA 1
ATOM 1418 C C . ALA A 1 181 ? 27.288 -17.073 -11.230 1.00 97.81 181 ALA A C 1
ATOM 1420 O O . ALA A 1 181 ? 28.112 -17.980 -11.321 1.00 97.81 181 ALA A O 1
ATOM 1421 N N . CYS A 1 182 ? 25.993 -17.270 -11.498 1.00 97.69 182 CYS A N 1
ATOM 1422 C CA . CYS A 1 182 ? 25.446 -18.587 -11.829 1.00 97.69 182 CYS A CA 1
ATOM 1423 C C . CYS A 1 182 ? 26.092 -19.180 -13.093 1.00 97.69 182 CYS A C 1
ATOM 1425 O O . CYS A 1 182 ? 26.410 -20.367 -13.135 1.00 97.69 182 CYS A O 1
ATOM 1427 N N . LEU A 1 183 ? 26.342 -18.359 -14.119 1.00 97.31 183 LEU A N 1
ATOM 1428 C CA . LEU A 1 183 ? 27.045 -18.791 -15.334 1.00 97.31 183 LEU A CA 1
ATOM 1429 C C . LEU A 1 183 ? 28.503 -19.196 -15.072 1.00 97.31 183 LEU A C 1
ATOM 1431 O O . LEU A 1 183 ? 29.053 -19.993 -15.825 1.00 97.31 183 LEU A O 1
ATOM 1435 N N . HIS A 1 184 ? 29.135 -18.651 -14.030 1.00 97.31 184 HIS A N 1
ATOM 1436 C CA . HIS A 1 184 ? 30.496 -19.009 -13.637 1.00 97.31 184 HIS A CA 1
ATOM 1437 C C . HIS A 1 184 ? 30.552 -20.290 -12.791 1.00 97.31 184 HIS A C 1
ATOM 1439 O O . HIS A 1 184 ? 31.489 -21.076 -12.919 1.00 97.31 184 HIS A O 1
ATOM 1445 N N . GLU A 1 185 ? 29.564 -20.493 -11.921 1.00 97.44 185 GLU A N 1
ATOM 1446 C CA . GLU A 1 185 ? 29.551 -21.572 -10.926 1.00 97.44 185 GLU A CA 1
ATOM 1447 C C . GLU A 1 185 ? 29.011 -22.902 -11.470 1.00 97.44 185 GLU A C 1
ATOM 1449 O O . GLU A 1 185 ? 29.373 -23.972 -10.972 1.00 97.44 185 GLU A O 1
ATOM 1454 N N . HIS A 1 186 ? 28.169 -22.860 -12.505 1.00 97.06 186 HIS A N 1
ATOM 1455 C CA . HIS A 1 186 ? 27.535 -24.045 -13.075 1.00 97.06 186 HIS A CA 1
ATOM 1456 C C . HIS A 1 186 ? 28.172 -24.475 -14.402 1.00 97.06 186 HIS A C 1
ATOM 1458 O O . HIS A 1 186 ? 28.517 -23.665 -15.255 1.00 97.06 186 HIS A O 1
ATOM 1464 N N . GLY A 1 187 ? 28.293 -25.793 -14.606 1.00 94.12 187 GLY A N 1
ATOM 1465 C CA . GLY A 1 187 ? 28.954 -26.368 -15.786 1.00 94.12 187 GLY A CA 1
ATOM 1466 C C . GLY A 1 187 ? 28.148 -26.320 -17.090 1.00 94.12 187 GLY A C 1
ATOM 1467 O O . GLY A 1 187 ? 28.687 -26.669 -18.138 1.00 94.12 187 GLY A O 1
ATOM 1468 N N . THR A 1 188 ? 26.870 -25.926 -17.048 1.00 96.31 188 THR A N 1
ATOM 1469 C CA . THR A 1 188 ? 26.007 -25.773 -18.230 1.00 96.31 188 THR A CA 1
ATOM 1470 C C . THR A 1 188 ? 25.145 -24.517 -18.114 1.00 96.31 188 THR A C 1
ATOM 1472 O O . THR A 1 188 ? 24.747 -24.129 -17.014 1.00 96.31 188 THR A O 1
ATOM 1475 N N . VAL A 1 189 ? 24.805 -23.905 -19.257 1.00 95.25 189 VAL A N 1
ATOM 1476 C CA . VAL A 1 189 ? 23.910 -22.733 -19.314 1.00 95.25 189 VAL A CA 1
ATOM 1477 C C . VAL A 1 189 ? 22.541 -23.059 -18.719 1.00 95.25 189 VAL A C 1
ATOM 1479 O O . VAL A 1 189 ? 21.990 -22.268 -17.964 1.00 95.25 189 VAL A O 1
ATOM 1482 N N . GLU A 1 190 ? 22.002 -24.245 -19.001 1.00 94.75 190 GLU A N 1
ATOM 1483 C CA . GLU A 1 190 ? 20.699 -24.663 -18.479 1.00 94.75 190 GLU A CA 1
ATOM 1484 C C . GLU A 1 190 ? 20.667 -24.690 -16.944 1.00 94.75 190 GLU A C 1
ATOM 1486 O O . GLU A 1 190 ? 19.741 -24.133 -16.349 1.00 94.75 190 GLU A O 1
ATOM 1491 N N . ALA A 1 191 ? 21.695 -25.272 -16.314 1.00 96.19 191 ALA A N 1
ATOM 1492 C CA . ALA A 1 191 ? 21.811 -25.320 -14.859 1.00 96.19 191 ALA A CA 1
ATOM 1493 C C . ALA A 1 191 ? 22.033 -23.922 -14.260 1.00 96.19 191 ALA A C 1
ATOM 1495 O O . ALA A 1 191 ? 21.436 -23.595 -13.237 1.00 96.19 191 ALA A O 1
ATOM 1496 N N . ALA A 1 192 ? 22.832 -23.077 -14.920 1.00 97.31 192 ALA A N 1
ATOM 1497 C CA . ALA A 1 192 ? 23.048 -21.694 -14.502 1.00 97.31 192 ALA A CA 1
ATOM 1498 C C . ALA A 1 192 ? 21.750 -20.869 -14.516 1.00 97.31 192 ALA A C 1
ATOM 1500 O O . ALA A 1 192 ? 21.468 -20.143 -13.566 1.00 97.31 192 ALA A O 1
ATOM 1501 N N . LEU A 1 193 ? 20.942 -20.984 -15.576 1.00 96.31 193 LEU A N 1
ATOM 1502 C CA . LEU A 1 193 ? 19.677 -20.253 -15.695 1.00 96.31 193 LEU A CA 1
ATOM 1503 C C . LEU A 1 193 ? 18.643 -20.709 -14.659 1.00 96.31 193 LEU A C 1
ATOM 1505 O O . LEU A 1 193 ? 17.910 -19.880 -14.122 1.00 96.31 193 LEU A O 1
ATOM 1509 N N . GLU A 1 194 ? 18.591 -22.009 -14.363 1.00 95.62 194 GLU A N 1
ATOM 1510 C CA . GLU A 1 194 ? 17.718 -22.550 -13.316 1.00 95.62 194 GLU A CA 1
ATOM 1511 C C . GLU A 1 194 ? 18.132 -22.068 -11.918 1.00 95.62 194 GLU A C 1
ATOM 1513 O O . GLU A 1 194 ? 17.278 -21.658 -11.125 1.00 95.62 194 GLU A O 1
ATOM 1518 N N . ALA A 1 195 ? 19.437 -22.056 -11.630 1.00 96.75 195 ALA A N 1
ATOM 1519 C CA . ALA A 1 195 ? 19.975 -21.537 -10.377 1.00 96.75 195 ALA A CA 1
ATOM 1520 C C . ALA A 1 195 ? 19.687 -20.037 -10.209 1.00 96.75 195 ALA A C 1
ATOM 1522 O O . ALA A 1 195 ? 19.148 -19.632 -9.178 1.00 96.75 195 ALA A O 1
ATOM 1523 N N . TYR A 1 196 ? 19.939 -19.238 -11.252 1.00 96.94 196 TYR A N 1
ATOM 1524 C CA . TYR A 1 196 ? 19.654 -17.801 -11.276 1.00 96.94 196 TYR A CA 1
ATOM 1525 C C . TYR A 1 196 ? 18.186 -17.506 -10.950 1.00 96.94 196 TYR A C 1
ATOM 1527 O O . TYR A 1 196 ? 17.886 -16.702 -10.063 1.00 96.94 196 TYR A O 1
ATOM 1535 N N . GLU A 1 197 ? 17.260 -18.181 -11.635 1.00 95.38 197 GLU A N 1
ATOM 1536 C CA . GLU A 1 197 ? 15.829 -17.979 -11.428 1.00 95.38 197 GLU A CA 1
ATOM 1537 C C . GLU A 1 197 ? 15.406 -18.401 -10.011 1.00 95.38 197 GLU A C 1
ATOM 1539 O O . GLU A 1 197 ? 14.647 -17.690 -9.349 1.00 95.38 197 GLU A O 1
ATOM 1544 N N . THR A 1 198 ? 15.942 -19.516 -9.506 1.00 95.69 198 THR A N 1
ATOM 1545 C CA . THR A 1 198 ? 15.664 -20.023 -8.152 1.00 95.69 198 THR A CA 1
ATOM 1546 C C . THR A 1 198 ? 16.145 -19.059 -7.065 1.00 95.69 198 THR A C 1
ATOM 1548 O O . THR A 1 198 ? 15.410 -18.787 -6.113 1.00 95.69 198 THR A O 1
ATOM 1551 N N . GLU A 1 199 ? 17.352 -18.510 -7.207 1.00 95.62 199 GLU A N 1
ATOM 1552 C CA . GLU A 1 199 ? 17.945 -17.584 -6.240 1.00 95.62 199 GLU A CA 1
ATOM 1553 C C . GLU A 1 199 ? 17.229 -16.226 -6.236 1.00 95.62 199 GLU A C 1
ATOM 1555 O O . GLU A 1 199 ? 16.902 -15.673 -5.180 1.00 95.62 199 GLU A O 1
ATOM 1560 N N . ARG A 1 200 ? 16.959 -15.672 -7.423 1.00 95.69 200 ARG A N 1
ATOM 1561 C CA . ARG A 1 200 ? 16.480 -14.291 -7.561 1.00 95.69 200 ARG A CA 1
ATOM 1562 C C . ARG A 1 200 ? 14.981 -14.139 -7.383 1.00 95.69 200 ARG A C 1
ATOM 1564 O O . ARG A 1 200 ? 14.540 -13.121 -6.841 1.00 95.69 200 ARG A O 1
ATOM 1571 N N . ARG A 1 201 ? 14.182 -15.141 -7.755 1.00 94.69 201 ARG A N 1
ATOM 1572 C CA . ARG A 1 201 ? 12.715 -15.102 -7.649 1.00 94.69 201 ARG A CA 1
ATOM 1573 C C . ARG A 1 201 ? 12.184 -14.649 -6.281 1.00 94.69 201 ARG A C 1
ATOM 1575 O O . ARG A 1 201 ? 11.352 -13.737 -6.274 1.00 94.69 201 ARG A O 1
ATOM 1582 N N . PRO A 1 202 ? 12.613 -15.189 -5.121 1.00 94.56 202 PRO A N 1
ATOM 1583 C CA . PRO A 1 202 ? 12.101 -14.728 -3.826 1.00 94.56 202 PRO A CA 1
ATOM 1584 C C . PRO A 1 202 ? 12.467 -13.266 -3.521 1.00 94.56 202 PRO A C 1
ATOM 1586 O O . PRO A 1 202 ? 11.655 -12.534 -2.944 1.00 94.56 202 PRO A O 1
ATOM 1589 N N . VAL A 1 203 ? 13.654 -12.813 -3.936 1.00 92.31 203 VAL A N 1
ATOM 1590 C CA . VAL A 1 203 ? 14.131 -11.435 -3.724 1.00 92.31 203 VAL A CA 1
ATOM 1591 C C . VAL A 1 203 ? 13.339 -10.444 -4.580 1.00 92.31 203 VAL A C 1
ATOM 1593 O O . VAL A 1 203 ? 12.857 -9.422 -4.075 1.00 92.31 203 VAL A O 1
ATOM 1596 N N . VAL A 1 204 ? 13.137 -10.778 -5.856 1.00 92.94 204 VAL A N 1
ATOM 1597 C CA . VAL A 1 204 ? 12.324 -9.995 -6.791 1.00 92.94 204 VAL A CA 1
ATOM 1598 C C . VAL A 1 204 ? 10.874 -9.948 -6.321 1.00 92.94 204 VAL A C 1
ATOM 1600 O O . VAL A 1 204 ? 10.321 -8.859 -6.183 1.00 92.94 204 VAL A O 1
ATOM 1603 N N . ALA A 1 205 ? 10.274 -11.088 -5.966 1.00 92.56 205 ALA A N 1
ATOM 1604 C CA . ALA A 1 205 ? 8.897 -11.144 -5.475 1.00 92.56 205 ALA A CA 1
ATOM 1605 C C . ALA A 1 205 ? 8.699 -10.307 -4.198 1.00 92.56 205 ALA A C 1
ATOM 1607 O O . ALA A 1 205 ? 7.688 -9.621 -4.038 1.00 92.56 205 ALA A O 1
ATOM 1608 N N . SER A 1 206 ? 9.671 -10.320 -3.281 1.00 91.50 206 SER 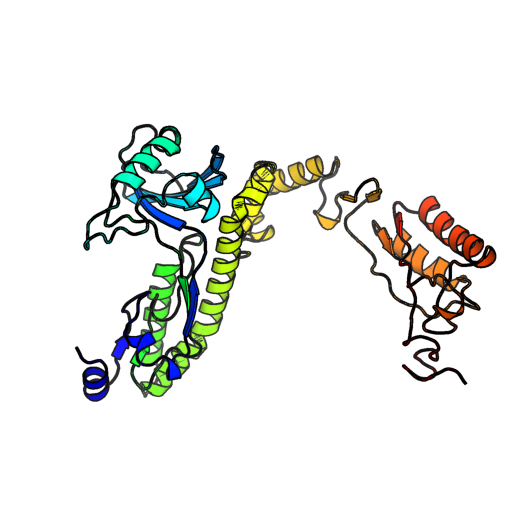A N 1
ATOM 1609 C CA . SER A 1 206 ? 9.663 -9.451 -2.099 1.00 91.50 206 SER A CA 1
ATOM 1610 C C . SER A 1 206 ? 9.695 -7.966 -2.480 1.00 91.50 206 SER A C 1
ATOM 1612 O O . SER A 1 206 ? 8.878 -7.179 -1.994 1.00 91.50 206 SER A O 1
ATOM 1614 N N . THR A 1 207 ? 10.576 -7.585 -3.408 1.00 91.06 207 THR A N 1
ATOM 1615 C CA . THR A 1 207 ? 10.708 -6.194 -3.867 1.00 91.06 207 THR A CA 1
ATOM 1616 C C . THR A 1 207 ? 9.467 -5.718 -4.618 1.00 91.06 207 THR A C 1
ATOM 1618 O O . THR A 1 207 ? 8.987 -4.618 -4.354 1.00 91.06 207 THR A O 1
ATOM 1621 N N . GLN A 1 208 ? 8.882 -6.551 -5.481 1.00 91.69 208 GLN A N 1
ATOM 1622 C CA . GLN A 1 208 ? 7.645 -6.233 -6.193 1.00 91.69 208 GLN A CA 1
ATOM 1623 C C . GLN A 1 208 ? 6.449 -6.086 -5.251 1.00 91.69 208 GLN A C 1
ATOM 1625 O O . GLN A 1 208 ? 5.627 -5.203 -5.471 1.00 91.69 208 GLN A O 1
ATOM 1630 N N . ARG A 1 209 ? 6.351 -6.887 -4.179 1.00 92.12 209 ARG A N 1
ATOM 1631 C CA . ARG A 1 209 ? 5.305 -6.697 -3.155 1.00 92.12 209 ARG A CA 1
ATOM 1632 C C . ARG A 1 209 ? 5.441 -5.351 -2.445 1.00 92.12 209 ARG A C 1
ATOM 1634 O O . ARG A 1 209 ? 4.446 -4.661 -2.252 1.00 92.12 209 ARG A O 1
ATOM 1641 N N . ALA A 1 210 ? 6.664 -4.961 -2.086 1.00 91.94 210 ALA A N 1
ATOM 1642 C CA . ALA A 1 210 ? 6.920 -3.656 -1.479 1.00 91.94 210 ALA A CA 1
ATOM 1643 C C . ALA A 1 210 ? 6.628 -2.496 -2.449 1.00 91.94 210 ALA A C 1
ATOM 1645 O O . ALA A 1 210 ? 6.069 -1.478 -2.041 1.00 91.94 210 ALA A O 1
ATOM 1646 N N . ALA A 1 211 ? 6.985 -2.658 -3.727 1.00 91.75 211 ALA A N 1
ATOM 1647 C CA . ALA A 1 211 ? 6.690 -1.688 -4.776 1.00 91.75 211 ALA A CA 1
ATOM 1648 C C . ALA A 1 211 ? 5.181 -1.542 -4.998 1.00 91.75 211 ALA A C 1
ATOM 1650 O O . ALA A 1 211 ? 4.703 -0.418 -5.078 1.00 91.75 211 ALA A O 1
ATOM 1651 N N . GLN A 1 212 ? 4.443 -2.656 -5.019 1.00 92.31 212 GLN A N 1
ATOM 1652 C CA . GLN A 1 212 ? 2.986 -2.677 -5.153 1.00 92.31 212 GLN A CA 1
ATOM 1653 C C . GLN A 1 212 ? 2.309 -1.928 -4.001 1.00 92.31 212 GLN A C 1
ATOM 1655 O O . GLN A 1 212 ? 1.515 -1.033 -4.248 1.00 92.31 212 GLN A O 1
ATOM 1660 N N . ALA A 1 213 ? 2.677 -2.226 -2.750 1.00 93.25 213 ALA A N 1
ATOM 1661 C CA . ALA A 1 213 ? 2.108 -1.537 -1.590 1.00 93.25 213 ALA A CA 1
ATOM 1662 C C . ALA A 1 213 ? 2.403 -0.025 -1.605 1.00 93.25 213 ALA A C 1
ATOM 1664 O O . ALA A 1 213 ? 1.555 0.785 -1.246 1.00 93.25 213 ALA A O 1
ATOM 1665 N N . SER A 1 214 ? 3.608 0.363 -2.040 1.00 93.69 214 SER A N 1
ATOM 1666 C CA . SER A 1 214 ? 3.981 1.771 -2.208 1.00 93.69 214 SER A CA 1
ATOM 1667 C C . SER A 1 214 ? 3.179 2.443 -3.323 1.00 93.69 214 SER A C 1
ATOM 1669 O O . SER A 1 214 ? 2.717 3.563 -3.141 1.00 93.69 214 SER A O 1
ATOM 1671 N N . LEU A 1 215 ? 3.017 1.766 -4.460 1.00 93.38 215 LEU A N 1
ATOM 1672 C CA . LEU A 1 215 ? 2.238 2.228 -5.604 1.00 93.38 215 LEU A CA 1
ATOM 1673 C C . LEU A 1 215 ? 0.776 2.456 -5.213 1.00 93.38 215 LEU A C 1
ATOM 1675 O O . LEU A 1 215 ? 0.277 3.560 -5.374 1.00 93.38 215 LEU A O 1
ATOM 1679 N N . GLU A 1 216 ? 0.118 1.457 -4.629 1.00 93.88 216 GLU A N 1
ATOM 1680 C CA . GLU A 1 216 ? -1.295 1.544 -4.232 1.00 93.88 216 GLU A CA 1
ATOM 1681 C C . GLU A 1 216 ? -1.533 2.656 -3.205 1.00 93.88 216 GLU A C 1
ATOM 1683 O O . GLU A 1 216 ? -2.555 3.338 -3.251 1.00 93.88 216 GLU A O 1
ATOM 1688 N N . TRP A 1 217 ? -0.580 2.878 -2.295 1.00 94.62 217 TRP A N 1
ATOM 1689 C CA . TRP A 1 217 ? -0.650 3.990 -1.349 1.00 94.62 217 TRP A CA 1
ATOM 1690 C C . TRP A 1 217 ? -0.626 5.352 -2.058 1.00 94.62 217 TRP A C 1
ATOM 1692 O O . TRP A 1 217 ? -1.400 6.235 -1.702 1.00 94.62 217 TRP A O 1
ATOM 1702 N N . PHE A 1 218 ? 0.224 5.507 -3.077 1.00 93.94 218 PHE A N 1
ATOM 1703 C CA . PHE A 1 218 ? 0.324 6.728 -3.879 1.00 93.94 218 PHE A CA 1
ATOM 1704 C C . PHE A 1 218 ? -0.885 6.945 -4.796 1.00 93.94 218 PHE A C 1
ATOM 1706 O O . PHE A 1 218 ? -1.338 8.076 -4.934 1.00 93.94 218 PHE A O 1
ATOM 1713 N N . GLU A 1 219 ? -1.457 5.886 -5.372 1.00 93.62 219 GLU A N 1
ATOM 1714 C CA . GLU A 1 219 ? -2.718 5.981 -6.124 1.00 93.62 219 GLU A CA 1
ATOM 1715 C C . GLU A 1 219 ? -3.878 6.460 -5.239 1.00 93.62 219 GLU A C 1
ATOM 1717 O O . GLU A 1 219 ? -4.773 7.157 -5.706 1.00 93.62 219 GLU A O 1
ATOM 1722 N N . ASN A 1 220 ? -3.845 6.117 -3.949 1.00 93.75 220 ASN A N 1
ATOM 1723 C CA . ASN A 1 220 ? -4.871 6.477 -2.973 1.00 93.75 220 ASN A CA 1
ATOM 1724 C C . ASN A 1 220 ? -4.454 7.640 -2.059 1.00 93.75 220 ASN A C 1
ATOM 1726 O O . ASN A 1 220 ? -5.065 7.837 -1.006 1.00 93.75 220 ASN A O 1
ATOM 1730 N N . ILE A 1 221 ? -3.444 8.433 -2.441 1.00 93.19 221 ILE A N 1
ATOM 1731 C CA . ILE A 1 221 ? -2.872 9.468 -1.565 1.00 93.19 221 ILE A CA 1
ATOM 1732 C C . ILE A 1 221 ? -3.908 10.494 -1.088 1.00 93.19 221 ILE A C 1
ATOM 1734 O O . ILE A 1 221 ? -3.824 10.983 0.039 1.00 93.19 221 ILE A O 1
ATOM 1738 N N . GLY A 1 222 ? -4.926 10.773 -1.912 1.00 92.12 222 GLY A N 1
ATOM 1739 C CA . GLY A 1 222 ? -6.005 11.707 -1.588 1.00 92.12 222 GLY A CA 1
ATOM 1740 C C . GLY A 1 222 ? -6.798 11.315 -0.336 1.00 92.12 222 GLY A C 1
ATOM 1741 O O . GLY A 1 222 ? -7.311 12.189 0.353 1.00 92.12 222 GLY A O 1
ATOM 1742 N N . GLN A 1 223 ? -6.828 10.028 0.034 1.00 93.31 223 GLN A N 1
ATOM 1743 C CA . GLN A 1 223 ? -7.467 9.554 1.272 1.00 93.31 223 GLN A CA 1
ATOM 1744 C C . GLN A 1 223 ? -6.708 9.978 2.538 1.00 93.31 223 GLN A C 1
ATOM 1746 O O . GLN A 1 223 ? -7.252 9.921 3.641 1.00 93.31 223 GLN A O 1
ATOM 1751 N N . TYR A 1 224 ? -5.443 10.374 2.393 1.00 92.94 224 TYR A N 1
ATOM 1752 C CA . TYR A 1 224 ? -4.560 10.724 3.500 1.00 92.94 224 TYR A CA 1
ATOM 1753 C C . TYR A 1 224 ? -4.295 12.228 3.603 1.00 92.94 224 TYR A C 1
ATOM 1755 O O . TYR A 1 224 ? -3.621 12.643 4.542 1.00 92.94 224 TYR A O 1
ATOM 1763 N N . LYS A 1 225 ? -4.822 13.046 2.681 1.00 88.50 225 LYS A N 1
ATOM 1764 C CA . LYS A 1 225 ? -4.509 14.484 2.588 1.00 88.50 225 LYS A CA 1
ATOM 1765 C C . LYS A 1 225 ? -4.853 15.273 3.860 1.00 88.50 225 LYS A C 1
ATOM 1767 O O . LYS A 1 225 ? -4.142 16.206 4.208 1.00 88.50 225 LYS A O 1
ATOM 1772 N N . ASP A 1 226 ? -5.899 14.853 4.574 1.00 91.69 226 ASP A N 1
ATOM 1773 C CA . ASP A 1 226 ? -6.387 15.521 5.787 1.00 91.69 226 ASP A CA 1
ATOM 1774 C C . ASP A 1 226 ? -5.788 14.926 7.081 1.00 91.69 226 ASP A C 1
ATOM 1776 O O . ASP A 1 226 ? -6.216 15.265 8.187 1.00 91.69 226 ASP A O 1
ATOM 1780 N N . GLN A 1 227 ? -4.825 14.000 6.976 1.00 94.12 227 GLN A N 1
ATOM 1781 C CA . GLN A 1 227 ? -4.142 13.446 8.148 1.00 94.12 227 GLN A CA 1
ATOM 1782 C C . GLN A 1 227 ? -3.255 14.489 8.828 1.00 94.12 227 GLN A C 1
ATOM 1784 O O . GLN A 1 227 ? -2.730 15.405 8.195 1.00 94.12 227 GLN A O 1
ATOM 1789 N N . ASP A 1 228 ? -3.012 14.292 10.127 1.00 94.62 228 ASP A N 1
ATOM 1790 C CA . ASP A 1 228 ? -1.968 15.045 10.817 1.00 94.62 228 ASP A CA 1
ATOM 1791 C C . ASP A 1 228 ? -0.621 14.869 10.084 1.00 94.62 228 ASP A C 1
ATOM 1793 O O . ASP A 1 228 ? -0.272 13.733 9.740 1.00 94.62 228 ASP A O 1
ATOM 1797 N N . PRO A 1 229 ? 0.168 15.937 9.861 1.00 93.94 229 PRO A N 1
ATOM 1798 C CA . PRO A 1 229 ? 1.435 15.851 9.135 1.00 93.94 229 PRO A CA 1
ATOM 1799 C C . PRO A 1 229 ? 2.415 14.800 9.678 1.00 93.94 229 PRO A C 1
ATOM 1801 O O . PRO A 1 229 ? 3.159 14.189 8.907 1.00 93.94 229 PRO A O 1
ATOM 1804 N N . VAL A 1 230 ? 2.433 14.563 10.995 1.00 95.81 230 VAL A N 1
ATOM 1805 C CA . VAL A 1 230 ? 3.295 13.542 11.610 1.00 95.81 230 VAL A CA 1
ATOM 1806 C C . VAL A 1 230 ? 2.815 12.145 11.235 1.00 95.81 230 VAL A C 1
ATOM 1808 O O . VAL A 1 230 ? 3.622 11.307 10.822 1.00 95.81 230 VAL A O 1
ATOM 1811 N N . GLN A 1 231 ? 1.507 11.907 11.328 1.00 95.19 231 GLN A N 1
ATOM 1812 C CA . GLN A 1 231 ? 0.891 10.645 10.929 1.00 95.19 231 GLN A CA 1
ATOM 1813 C C . GLN A 1 231 ? 1.052 10.396 9.424 1.00 95.19 231 GLN A C 1
ATOM 1815 O O . GLN A 1 231 ? 1.419 9.291 9.023 1.00 95.19 231 GLN A O 1
ATOM 1820 N N . PHE A 1 232 ? 0.840 11.424 8.602 1.00 94.94 232 PHE A N 1
ATOM 1821 C CA . PHE A 1 232 ? 1.030 11.365 7.158 1.00 94.94 232 PHE A CA 1
ATOM 1822 C C . PHE A 1 232 ? 2.467 10.968 6.805 1.00 94.94 232 PHE A C 1
ATOM 1824 O O . PHE A 1 232 ? 2.688 10.021 6.052 1.00 94.94 232 PHE A O 1
ATOM 1831 N N . CYS A 1 233 ? 3.459 11.636 7.402 1.00 94.50 233 CYS A N 1
ATOM 1832 C CA . CYS A 1 233 ? 4.871 11.336 7.175 1.00 94.50 233 CYS A CA 1
ATOM 1833 C C . CYS A 1 233 ? 5.241 9.916 7.641 1.00 94.50 233 CYS A C 1
ATOM 1835 O O . CYS A 1 233 ? 5.945 9.194 6.933 1.00 94.50 233 CYS A O 1
ATOM 1837 N N . PHE A 1 234 ? 4.717 9.464 8.786 1.00 95.06 234 PHE A N 1
ATOM 1838 C CA . PHE A 1 234 ? 4.894 8.082 9.237 1.00 95.06 234 PHE A CA 1
ATOM 1839 C C . PHE A 1 234 ? 4.334 7.070 8.226 1.00 95.06 234 PHE A C 1
ATOM 1841 O O . PHE A 1 234 ? 5.029 6.118 7.857 1.00 95.06 234 PHE A O 1
ATOM 1848 N N . ASN A 1 235 ? 3.110 7.288 7.738 1.00 94.12 235 ASN A N 1
ATOM 1849 C CA . ASN A 1 235 ? 2.478 6.431 6.734 1.00 94.12 235 ASN A CA 1
ATOM 1850 C C . ASN A 1 235 ? 3.277 6.424 5.430 1.00 94.12 235 ASN A C 1
ATOM 1852 O O . ASN A 1 235 ? 3.587 5.353 4.911 1.00 94.12 235 ASN A O 1
ATOM 1856 N N . LEU A 1 236 ? 3.692 7.599 4.952 1.00 92.81 236 LEU A N 1
ATOM 1857 C CA . LEU A 1 236 ? 4.547 7.740 3.781 1.00 92.81 236 LEU A CA 1
ATOM 1858 C C . LEU A 1 236 ? 5.818 6.900 3.951 1.00 92.81 236 LEU A C 1
ATOM 1860 O O . LEU A 1 236 ? 6.104 6.058 3.107 1.00 92.81 236 LEU A O 1
ATOM 1864 N N . LEU A 1 237 ? 6.568 7.055 5.042 1.00 92.56 237 LEU A N 1
ATOM 1865 C CA . LEU A 1 237 ? 7.827 6.327 5.246 1.00 92.56 237 LEU A CA 1
ATOM 1866 C C . LEU A 1 237 ? 7.636 4.807 5.378 1.00 92.56 237 LEU A C 1
ATOM 1868 O O . LEU A 1 237 ? 8.500 4.041 4.945 1.00 92.56 237 LEU A O 1
ATOM 1872 N N . THR A 1 238 ? 6.511 4.357 5.936 1.00 93.31 238 THR A N 1
ATOM 1873 C CA . THR A 1 238 ? 6.258 2.938 6.244 1.00 93.31 238 THR A CA 1
ATOM 1874 C C . THR A 1 238 ? 5.396 2.199 5.211 1.00 93.31 238 THR A C 1
ATOM 1876 O O . THR A 1 238 ? 5.305 0.971 5.271 1.00 93.31 238 THR A O 1
ATOM 1879 N N . ARG A 1 239 ? 4.840 2.889 4.200 1.00 93.56 239 ARG A N 1
ATOM 1880 C CA . ARG A 1 239 ? 3.919 2.344 3.171 1.00 93.56 239 ARG A CA 1
ATOM 1881 C C . ARG A 1 239 ? 4.395 1.057 2.489 1.00 93.56 239 ARG A C 1
ATOM 1883 O O . ARG A 1 239 ? 3.617 0.139 2.254 1.00 93.56 239 ARG A O 1
ATOM 1890 N N . SER A 1 240 ? 5.696 0.958 2.208 1.00 89.56 240 SER A N 1
ATOM 1891 C CA . SER A 1 240 ? 6.294 -0.196 1.518 1.00 89.56 240 SER A CA 1
ATOM 1892 C C . SER A 1 240 ? 6.488 -1.411 2.431 1.00 89.56 240 SER A C 1
ATOM 1894 O O . SER A 1 240 ? 6.908 -2.470 1.966 1.00 89.56 240 SER A O 1
ATOM 1896 N N . ARG A 1 241 ? 6.260 -1.244 3.743 1.00 87.38 241 ARG A N 1
ATOM 1897 C CA . ARG A 1 241 ? 6.540 -2.200 4.828 1.00 87.38 241 ARG A CA 1
ATOM 1898 C C . ARG A 1 241 ? 8.006 -2.628 4.956 1.00 87.38 241 ARG A C 1
ATOM 1900 O O . ARG A 1 241 ? 8.329 -3.448 5.808 1.00 87.38 241 ARG A O 1
ATOM 1907 N N . ARG A 1 242 ? 8.911 -2.055 4.152 1.00 86.50 242 ARG A N 1
ATOM 1908 C CA . ARG A 1 242 ? 10.365 -2.259 4.271 1.00 86.50 242 ARG A CA 1
ATOM 1909 C C . ARG A 1 242 ? 10.977 -1.451 5.405 1.00 86.50 242 ARG A C 1
ATOM 1911 O O . ARG A 1 242 ? 12.018 -1.831 5.925 1.00 86.50 242 ARG A O 1
ATOM 1918 N N . ILE A 1 243 ? 10.351 -0.328 5.744 1.00 90.75 243 ILE A N 1
ATOM 1919 C CA . ILE A 1 243 ? 10.661 0.453 6.935 1.00 90.75 243 ILE A CA 1
ATOM 1920 C C . ILE A 1 243 ? 9.527 0.178 7.913 1.00 90.75 243 ILE A C 1
ATOM 1922 O O . ILE A 1 243 ? 8.393 0.594 7.690 1.00 90.75 243 ILE A O 1
ATOM 1926 N N . THR A 1 244 ? 9.828 -0.574 8.966 1.00 93.19 244 THR A N 1
ATOM 1927 C CA . THR A 1 244 ? 8.913 -0.765 10.094 1.00 93.19 244 THR A CA 1
ATOM 1928 C C . THR A 1 244 ? 9.058 0.380 11.094 1.00 93.19 244 THR A C 1
ATOM 1930 O O . THR A 1 244 ? 10.019 1.149 11.027 1.00 93.19 244 THR A O 1
ATOM 1933 N N . TYR A 1 245 ? 8.142 0.478 12.061 1.00 92.94 245 TYR A N 1
ATOM 1934 C CA . TYR A 1 245 ? 8.285 1.411 13.183 1.00 92.94 245 TYR A CA 1
ATOM 1935 C C . TYR A 1 245 ? 9.617 1.208 13.934 1.00 92.94 245 TYR A C 1
ATOM 1937 O O . TYR A 1 245 ? 10.311 2.179 14.222 1.00 92.94 245 TYR A O 1
ATOM 1945 N N . ASP A 1 246 ? 10.045 -0.038 14.154 1.00 93.31 246 ASP A N 1
ATOM 1946 C CA . ASP A 1 246 ? 11.326 -0.319 14.816 1.00 93.31 246 ASP A CA 1
ATOM 1947 C C . ASP A 1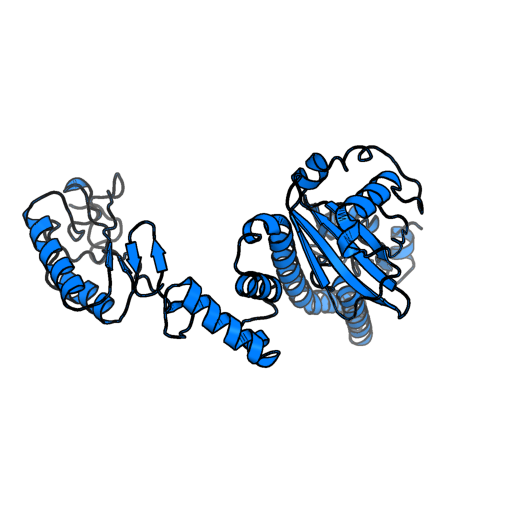 246 ? 12.524 0.125 13.967 1.00 93.31 246 ASP A C 1
ATOM 1949 O O . ASP A 1 246 ? 13.478 0.713 14.479 1.00 93.31 246 ASP A O 1
ATOM 1953 N N . ASN A 1 247 ? 12.477 -0.102 12.648 1.00 93.88 247 ASN A N 1
ATOM 1954 C CA . ASN A 1 247 ? 13.514 0.406 11.749 1.00 93.88 247 ASN A CA 1
ATOM 1955 C C . ASN A 1 247 ? 13.537 1.935 11.715 1.00 93.88 247 ASN A C 1
ATOM 1957 O O . ASN A 1 247 ? 14.620 2.517 11.684 1.00 93.88 247 ASN A O 1
ATOM 1961 N N . LEU A 1 248 ? 12.368 2.578 11.727 1.00 93.94 248 LEU A N 1
ATOM 1962 C CA . LEU A 1 248 ? 12.248 4.029 11.791 1.00 93.94 248 LEU A CA 1
ATOM 1963 C C . LEU A 1 248 ? 12.865 4.561 13.085 1.00 93.94 248 LEU A C 1
ATOM 1965 O O . LEU A 1 248 ? 13.690 5.462 13.026 1.00 93.94 248 LEU A O 1
ATOM 1969 N N . LYS A 1 249 ? 12.556 3.952 14.232 1.00 94.69 249 LYS A N 1
ATOM 1970 C CA . LYS A 1 249 ? 13.092 4.340 15.542 1.00 94.69 249 LYS A CA 1
ATOM 1971 C C . LYS A 1 249 ? 14.613 4.222 15.634 1.00 94.69 249 LYS A C 1
ATOM 1973 O O . LYS A 1 249 ? 15.245 5.064 16.271 1.00 94.69 249 LYS A O 1
ATOM 1978 N N . MET A 1 250 ? 15.199 3.211 14.986 1.00 96.00 250 MET A N 1
ATOM 1979 C CA . MET A 1 250 ? 16.657 3.070 14.873 1.00 96.00 250 MET A CA 1
ATOM 1980 C C . MET A 1 250 ? 17.293 4.143 13.980 1.00 96.00 250 MET A C 1
ATOM 1982 O O . MET A 1 250 ? 18.429 4.535 14.226 1.00 96.00 250 MET A O 1
ATOM 1986 N N . ARG A 1 251 ? 16.589 4.594 12.935 1.00 94.50 251 ARG A N 1
ATOM 1987 C CA . ARG A 1 251 ? 17.082 5.611 11.991 1.00 94.50 251 ARG A CA 1
ATOM 1988 C C . ARG A 1 251 ? 16.909 7.032 12.520 1.00 94.50 251 ARG A C 1
ATOM 1990 O O . ARG A 1 251 ? 17.785 7.860 12.312 1.00 94.50 251 ARG A O 1
ATOM 1997 N N . ASP A 1 252 ? 15.789 7.294 13.185 1.00 95.75 252 ASP A N 1
ATOM 1998 C CA . ASP A 1 252 ? 15.432 8.584 13.764 1.00 95.75 252 ASP A CA 1
ATOM 1999 C C . ASP A 1 252 ? 14.558 8.387 15.013 1.00 95.75 252 ASP A C 1
ATOM 2001 O O . ASP A 1 252 ? 13.327 8.283 14.968 1.00 95.75 252 ASP A O 1
ATOM 2005 N N . THR A 1 253 ? 15.219 8.333 16.169 1.00 96.81 253 THR A N 1
ATOM 2006 C CA . THR A 1 253 ? 14.540 8.190 17.461 1.00 96.81 253 THR A CA 1
ATOM 2007 C C . THR A 1 253 ? 13.695 9.419 17.809 1.00 96.81 253 THR A C 1
ATOM 2009 O O . THR A 1 253 ? 12.662 9.278 18.465 1.00 96.81 253 THR A O 1
ATOM 2012 N N . GLY A 1 254 ? 14.101 10.613 17.364 1.00 97.44 254 GLY A N 1
ATOM 2013 C CA . GLY A 1 254 ? 13.384 11.858 17.638 1.00 97.44 254 GLY A CA 1
ATOM 2014 C C . GLY A 1 254 ? 12.043 11.904 16.912 1.00 97.44 254 GLY A C 1
ATOM 2015 O O . GLY A 1 254 ? 11.011 12.180 17.528 1.00 97.44 254 GLY A O 1
ATOM 2016 N N . PHE A 1 255 ? 12.036 11.555 15.625 1.00 96.50 255 PHE A N 1
ATOM 2017 C CA . PHE A 1 255 ? 10.802 11.452 14.855 1.00 96.50 255 PHE A CA 1
ATOM 2018 C C . PHE A 1 255 ? 9.893 10.331 15.373 1.00 96.50 255 PHE A C 1
ATOM 2020 O O . PHE A 1 255 ? 8.698 10.560 15.536 1.00 96.50 255 PHE A O 1
ATOM 2027 N N . ALA A 1 256 ? 10.433 9.157 15.722 1.00 95.94 256 ALA A N 1
ATOM 2028 C CA . ALA A 1 256 ? 9.628 8.075 16.298 1.00 95.94 256 ALA A CA 1
ATOM 2029 C C . ALA A 1 256 ? 8.935 8.488 17.613 1.00 95.94 256 ALA A C 1
ATOM 2031 O O . ALA A 1 256 ? 7.741 8.248 17.778 1.00 95.94 256 ALA A O 1
ATOM 2032 N N . ALA A 1 257 ? 9.639 9.189 18.510 1.00 95.75 257 ALA A N 1
ATOM 2033 C CA . ALA A 1 257 ? 9.039 9.722 19.737 1.00 95.75 257 ALA A CA 1
ATOM 2034 C C . ALA A 1 257 ? 7.943 10.767 19.451 1.00 95.75 257 ALA A C 1
ATOM 2036 O O . ALA A 1 257 ? 6.930 10.825 20.157 1.00 95.75 257 ALA A O 1
ATOM 2037 N N . LYS A 1 258 ? 8.120 11.577 18.397 1.00 96.81 258 LYS A N 1
ATOM 2038 C CA . LYS A 1 258 ? 7.094 12.515 17.925 1.00 96.81 258 LYS A CA 1
ATOM 2039 C C . LYS A 1 258 ? 5.856 11.774 17.420 1.00 96.81 258 LYS A C 1
ATOM 2041 O O . LYS A 1 258 ? 4.757 12.163 17.794 1.00 96.81 258 LYS A O 1
ATOM 2046 N N . VAL A 1 259 ? 6.026 10.704 16.638 1.00 96.69 259 VAL A N 1
ATOM 2047 C CA . VAL A 1 259 ? 4.922 9.848 16.165 1.00 96.69 259 VAL A CA 1
ATOM 2048 C C . VAL A 1 259 ? 4.136 9.272 17.339 1.00 96.69 259 VAL A C 1
ATOM 2050 O O . VAL A 1 259 ? 2.914 9.380 17.350 1.00 96.69 259 VAL A O 1
ATOM 2053 N N . ASP A 1 260 ? 4.809 8.726 18.353 1.00 95.81 260 ASP A N 1
ATOM 2054 C CA . ASP A 1 260 ? 4.129 8.144 19.519 1.00 95.81 260 ASP A CA 1
ATOM 2055 C C . ASP A 1 260 ? 3.335 9.190 20.313 1.00 95.81 260 ASP A C 1
ATOM 2057 O O . ASP A 1 260 ? 2.188 8.956 20.703 1.00 95.81 260 ASP A O 1
ATOM 2061 N N . THR A 1 261 ? 3.939 10.361 20.533 1.00 95.94 261 THR A N 1
ATOM 2062 C CA . THR A 1 261 ? 3.302 11.479 21.243 1.00 95.94 261 THR A CA 1
ATOM 2063 C C . THR A 1 261 ? 2.085 11.988 20.478 1.00 95.94 261 THR A C 1
ATOM 2065 O O . THR A 1 261 ? 1.026 12.229 21.061 1.00 95.94 261 THR A O 1
ATOM 2068 N N . ASP A 1 262 ? 2.228 12.146 19.165 1.00 95.88 262 ASP A N 1
ATOM 2069 C CA . ASP A 1 262 ? 1.175 12.688 18.324 1.00 95.88 262 ASP A CA 1
ATOM 2070 C C . ASP A 1 262 ? 0.012 11.707 18.164 1.00 95.88 262 ASP A C 1
ATOM 2072 O O . ASP A 1 262 ? -1.151 12.080 18.301 1.00 95.88 262 ASP A O 1
ATOM 2076 N N . PHE A 1 263 ? 0.318 10.421 18.010 1.00 95.50 263 PHE A N 1
ATOM 2077 C CA . PHE A 1 263 ? -0.691 9.375 17.959 1.00 95.50 263 PHE A CA 1
ATOM 2078 C C . PHE A 1 263 ? -1.485 9.268 19.272 1.00 95.50 263 PHE A C 1
ATOM 2080 O O . PHE A 1 263 ? -2.707 9.108 19.238 1.00 95.50 263 PHE A O 1
ATOM 2087 N N . ALA A 1 264 ? -0.827 9.408 20.431 1.00 96.06 264 ALA A N 1
ATOM 2088 C CA . ALA A 1 264 ? -1.502 9.483 21.730 1.00 96.06 264 ALA A CA 1
ATOM 2089 C C . ALA A 1 264 ? -2.445 10.696 21.811 1.00 96.06 264 ALA A C 1
ATOM 2091 O O . ALA A 1 264 ? -3.613 10.551 22.177 1.00 96.06 264 ALA A O 1
ATOM 2092 N N . ARG A 1 265 ? -1.966 11.877 21.392 1.00 95.31 265 ARG A N 1
ATOM 2093 C CA . ARG A 1 265 ? -2.749 13.121 21.343 1.00 95.31 265 ARG A CA 1
ATOM 2094 C C . ARG A 1 265 ? -3.983 12.983 20.451 1.00 95.31 265 ARG A C 1
ATOM 2096 O O . ARG A 1 265 ? -5.074 13.356 20.877 1.00 95.31 265 ARG A O 1
ATOM 2103 N N . LEU A 1 266 ? -3.828 12.446 19.240 1.00 93.75 266 LEU A N 1
ATOM 2104 C CA . LEU A 1 266 ? -4.930 12.214 18.297 1.00 93.75 266 LEU A CA 1
ATOM 2105 C C . LEU A 1 266 ? -5.946 11.197 18.834 1.00 93.75 266 LEU A C 1
ATOM 2107 O O . LEU A 1 266 ? -7.139 11.323 18.576 1.00 93.75 266 LEU A O 1
ATOM 2111 N N . ALA A 1 267 ? -5.492 10.225 19.627 1.00 94.00 267 ALA A N 1
ATOM 2112 C CA . ALA A 1 267 ? -6.358 9.294 20.346 1.00 94.00 267 ALA A CA 1
ATOM 2113 C C . ALA A 1 267 ? -7.016 9.900 21.607 1.00 94.00 267 ALA A C 1
ATOM 2115 O O . ALA A 1 267 ? -7.773 9.209 22.286 1.00 94.00 267 ALA A O 1
ATOM 2116 N N . GLY A 1 268 ? -6.740 11.166 21.944 1.00 92.62 268 GLY A N 1
ATOM 2117 C CA . GLY A 1 268 ? -7.262 11.831 23.143 1.00 92.62 268 GLY A CA 1
ATOM 2118 C C . GLY A 1 268 ? -6.597 11.387 24.452 1.00 92.62 268 GLY A C 1
ATOM 2119 O O . GLY A 1 268 ? -7.134 11.642 25.529 1.00 92.62 268 GLY A O 1
ATOM 2120 N N . SER A 1 269 ? -5.439 10.728 24.379 1.00 94.12 269 SER A N 1
ATOM 2121 C CA . SER A 1 269 ? -4.695 10.224 25.533 1.00 94.12 269 SER A CA 1
ATOM 2122 C C . SER A 1 269 ? -3.546 11.153 25.924 1.00 94.12 269 SER A C 1
ATOM 2124 O O . SER A 1 269 ? -2.877 11.748 25.079 1.00 94.12 269 SER A O 1
ATOM 2126 N N . LYS A 1 270 ? -3.287 11.248 27.232 1.00 91.31 270 LYS A N 1
ATOM 2127 C CA . LYS A 1 270 ? -2.085 11.899 27.783 1.00 91.31 270 LYS A CA 1
ATOM 2128 C C . LYS A 1 270 ? -0.925 10.922 27.968 1.00 91.31 270 LYS A C 1
ATOM 2130 O O . LYS A 1 270 ? 0.210 11.355 28.142 1.00 91.31 270 LYS A O 1
ATOM 2135 N N . GLU A 1 271 ? -1.213 9.625 27.969 1.00 94.50 271 GLU A N 1
ATOM 2136 C CA . GLU A 1 271 ? -0.218 8.581 28.171 1.00 94.50 271 GLU A CA 1
ATOM 2137 C C . GLU A 1 271 ? 0.299 8.083 26.826 1.00 94.50 271 GLU A C 1
ATOM 2139 O O . GLU A 1 271 ? -0.467 7.731 25.924 1.00 94.50 271 GLU A O 1
ATOM 2144 N N . ILE A 1 272 ? 1.622 8.038 26.696 1.00 95.88 272 ILE A N 1
ATOM 2145 C CA . ILE A 1 272 ? 2.277 7.472 25.525 1.00 95.88 272 ILE A CA 1
ATOM 2146 C C . ILE A 1 272 ? 2.372 5.961 25.726 1.00 95.88 272 ILE A C 1
ATOM 2148 O O . ILE A 1 272 ? 3.115 5.468 26.571 1.00 95.88 272 ILE A O 1
ATOM 2152 N N . ALA A 1 273 ? 1.614 5.236 24.919 1.00 94.06 273 ALA A N 1
ATOM 2153 C CA . ALA A 1 273 ? 1.581 3.787 24.861 1.00 94.06 273 ALA A CA 1
ATOM 2154 C C . ALA A 1 273 ? 1.573 3.328 23.393 1.00 94.06 273 ALA A C 1
ATOM 2156 O O . ALA A 1 273 ? 1.177 4.107 22.514 1.00 94.06 273 ALA A O 1
ATOM 2157 N N . PRO A 1 274 ? 1.963 2.069 23.112 1.00 93.38 274 PRO A N 1
ATOM 2158 C CA . PRO A 1 274 ? 1.819 1.477 21.787 1.00 93.38 274 PRO A CA 1
ATOM 2159 C C . PRO A 1 274 ? 0.410 1.668 21.224 1.00 93.38 274 PRO A C 1
ATOM 2161 O O . PRO A 1 274 ? -0.570 1.630 21.968 1.00 93.38 274 PRO A O 1
ATOM 2164 N N . ALA A 1 275 ? 0.295 1.799 19.900 1.00 92.25 275 ALA A N 1
ATOM 2165 C CA . ALA A 1 275 ? -0.972 2.127 19.249 1.00 92.25 275 ALA A CA 1
ATOM 2166 C C . ALA A 1 275 ? -2.132 1.188 19.631 1.00 92.25 275 ALA A C 1
ATOM 2168 O O . ALA A 1 275 ? -3.272 1.624 19.761 1.00 92.25 275 ALA A O 1
ATOM 2169 N N . MET A 1 276 ? -1.851 -0.091 19.878 1.00 95.31 276 MET A N 1
ATOM 2170 C CA . MET A 1 276 ? -2.851 -1.064 20.328 1.00 95.31 276 MET A CA 1
ATOM 2171 C C . MET A 1 276 ? -3.519 -0.687 21.666 1.00 95.31 276 MET A C 1
ATOM 2173 O O . MET A 1 276 ? -4.690 -0.999 21.865 1.00 95.31 276 MET A O 1
ATOM 2177 N N . PHE A 1 277 ? -2.803 0.003 22.558 1.00 95.88 277 PHE A N 1
ATOM 2178 C CA . PHE A 1 277 ? -3.261 0.364 23.904 1.00 95.88 277 PHE A CA 1
ATOM 2179 C C . PHE A 1 277 ? -3.796 1.790 24.023 1.00 95.88 277 PHE A C 1
ATOM 2181 O O . PHE A 1 277 ? -4.292 2.166 25.078 1.00 95.88 277 PHE A O 1
ATOM 2188 N N . GLN A 1 278 ? -3.722 2.574 22.950 1.00 96.62 278 GLN A N 1
ATOM 2189 C CA . GLN A 1 278 ? -4.336 3.895 22.918 1.00 96.62 278 GLN A CA 1
ATOM 2190 C C . GLN A 1 278 ? -5.860 3.783 22.741 1.00 96.62 278 GLN A C 1
ATOM 2192 O O . GLN A 1 278 ? -6.308 2.883 22.017 1.00 96.62 278 GLN A O 1
ATOM 2197 N N . PRO A 1 279 ? -6.653 4.699 23.329 1.00 96.31 279 PRO A N 1
ATOM 2198 C CA . PRO A 1 279 ? -8.103 4.724 23.180 1.00 96.31 279 PRO A CA 1
ATOM 2199 C C . PRO A 1 279 ? -8.560 4.803 21.721 1.00 96.31 279 PRO A C 1
ATOM 2201 O O . PRO A 1 279 ? -7.830 5.240 20.824 1.00 96.31 279 PRO A O 1
ATOM 2204 N N . PHE A 1 280 ? -9.799 4.385 21.478 1.00 95.44 280 PHE A N 1
ATOM 2205 C CA . PHE A 1 280 ? -10.411 4.462 20.157 1.00 95.44 280 PHE A CA 1
ATOM 2206 C C . PHE A 1 280 ? -11.911 4.711 20.251 1.00 95.44 280 PHE A C 1
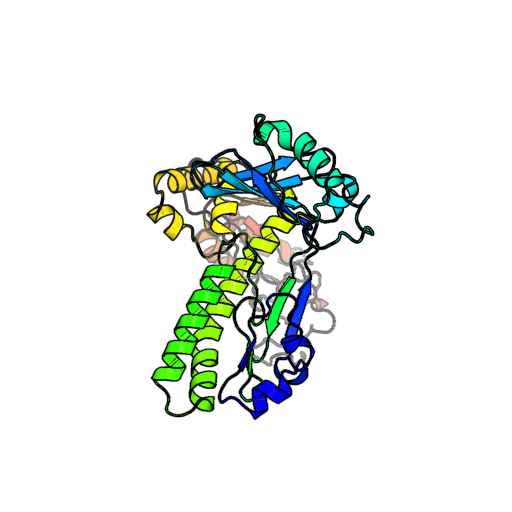ATOM 2208 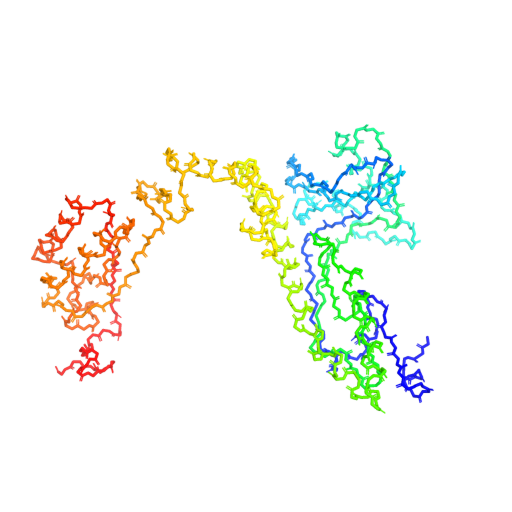O O . PHE A 1 280 ? -12.555 4.308 21.217 1.00 95.44 280 PHE A O 1
ATOM 2215 N N . ARG A 1 281 ? -12.474 5.366 19.233 1.00 94.88 281 ARG A N 1
ATOM 2216 C CA . ARG A 1 281 ? -13.898 5.685 19.170 1.00 94.88 281 ARG A CA 1
ATOM 2217 C C . ARG A 1 281 ? -14.553 4.990 17.981 1.00 94.88 281 ARG A C 1
ATOM 2219 O O . ARG A 1 281 ? -14.089 5.139 16.855 1.00 94.88 281 ARG A O 1
ATOM 2226 N N . ILE A 1 282 ? -15.640 4.262 18.232 1.00 93.50 282 ILE A N 1
ATOM 2227 C CA . ILE A 1 282 ? -16.484 3.628 17.211 1.00 93.50 282 ILE A CA 1
ATOM 2228 C C . ILE A 1 282 ? -17.866 4.280 17.281 1.00 93.50 282 ILE A C 1
ATOM 2230 O O . ILE A 1 282 ? -18.675 3.944 18.145 1.00 93.50 282 ILE A O 1
ATOM 2234 N N . GLY A 1 283 ? -18.132 5.248 16.401 1.00 93.50 283 GLY A N 1
ATOM 2235 C CA . GLY A 1 283 ? -19.332 6.084 16.508 1.00 93.50 283 GLY A CA 1
ATOM 2236 C C . GLY A 1 283 ? -19.354 6.831 17.845 1.00 93.50 283 GLY A C 1
ATOM 2237 O O . GLY A 1 283 ? -18.462 7.626 18.132 1.00 93.50 283 GLY A O 1
ATOM 2238 N N . GLU A 1 284 ? -20.346 6.549 18.687 1.00 93.88 284 GLU A N 1
ATOM 2239 C CA . GLU A 1 284 ? -20.450 7.121 20.038 1.00 93.88 284 GLU A CA 1
ATOM 2240 C C . GLU A 1 284 ? -19.705 6.303 21.109 1.00 93.88 284 GLU A C 1
ATOM 2242 O O . GLU A 1 284 ? -19.484 6.795 22.217 1.00 93.88 284 GLU A O 1
ATOM 2247 N N . LEU A 1 285 ? -19.286 5.074 20.791 1.00 95.25 285 LEU A N 1
ATOM 2248 C CA . LEU A 1 285 ? -18.646 4.161 21.734 1.00 95.25 285 LEU A CA 1
ATOM 2249 C C . LEU A 1 285 ? -17.166 4.507 21.919 1.00 95.25 285 LEU A C 1
ATOM 2251 O O . LEU A 1 285 ? -16.364 4.358 20.998 1.00 95.25 285 LEU A O 1
ATOM 2255 N N . GLU A 1 286 ? -16.793 4.908 23.130 1.00 95.62 286 GLU A N 1
ATOM 2256 C CA . GLU A 1 286 ? -15.393 5.039 23.541 1.00 95.62 286 GLU A CA 1
ATOM 2257 C C . GLU A 1 286 ? -14.868 3.712 24.099 1.00 95.62 286 GLU A C 1
ATOM 2259 O O . GLU A 1 286 ? -15.443 3.137 25.030 1.00 95.62 286 GLU A O 1
ATOM 2264 N N . LEU A 1 287 ? -13.754 3.246 23.539 1.00 96.94 287 LEU A N 1
ATOM 2265 C CA . LEU A 1 287 ? -13.001 2.087 23.999 1.00 96.94 287 LEU A CA 1
ATOM 2266 C C . LEU A 1 287 ? -11.702 2.545 24.657 1.00 96.94 287 LEU A C 1
ATOM 2268 O O . LEU A 1 287 ? -10.993 3.400 24.124 1.00 96.94 287 LEU A O 1
ATOM 2272 N N . ALA A 1 288 ? -11.353 1.920 25.782 1.00 95.06 288 ALA A N 1
ATOM 2273 C CA . ALA A 1 288 ? -10.114 2.214 26.501 1.00 95.06 288 ALA A CA 1
ATOM 2274 C C . ALA A 1 288 ? -8.851 1.850 25.700 1.00 95.06 288 ALA A C 1
ATOM 2276 O O . ALA A 1 288 ? -7.789 2.413 25.939 1.00 95.06 288 ALA A O 1
ATOM 2277 N N . ASN A 1 289 ? -8.962 0.904 24.762 1.00 96.75 289 ASN A N 1
ATOM 2278 C CA . ASN A 1 289 ? -7.899 0.490 23.852 1.00 96.75 289 ASN A CA 1
ATOM 2279 C C . ASN A 1 289 ? -8.479 -0.222 22.613 1.00 96.75 289 ASN A C 1
ATOM 2281 O O . ASN A 1 289 ? -9.693 -0.400 22.497 1.00 96.75 289 ASN A O 1
ATOM 2285 N N . ARG A 1 290 ? -7.608 -0.650 21.691 1.00 97.12 290 ARG A N 1
ATOM 2286 C CA . ARG A 1 290 ? -7.971 -1.321 20.430 1.00 97.12 290 ARG A CA 1
ATOM 2287 C C . ARG A 1 290 ? -7.953 -2.854 20.516 1.00 97.12 290 ARG A C 1
ATOM 2289 O O . ARG A 1 290 ? -7.958 -3.521 19.484 1.00 97.12 290 ARG A O 1
ATOM 2296 N N . VAL A 1 291 ? -7.914 -3.426 21.720 1.00 97.06 291 VAL A N 1
ATOM 2297 C CA . VAL A 1 291 ? -7.962 -4.879 21.927 1.00 97.06 291 VAL A CA 1
ATOM 2298 C C . VAL A 1 291 ? -9.419 -5.321 22.007 1.00 97.06 291 VAL A C 1
ATOM 2300 O O . VAL A 1 291 ? -10.140 -4.961 22.939 1.00 97.06 291 VAL A O 1
ATOM 2303 N N . VAL A 1 292 ? -9.842 -6.118 21.029 1.00 97.19 292 VAL A N 1
ATOM 2304 C CA . VAL A 1 292 ? -11.202 -6.659 20.944 1.00 97.19 292 VAL A CA 1
ATOM 2305 C C . VAL A 1 292 ? -11.155 -8.170 21.102 1.00 97.19 292 VAL A C 1
ATOM 2307 O O . VAL A 1 292 ? -10.402 -8.851 20.406 1.00 97.19 292 VAL A O 1
ATOM 2310 N N . VAL A 1 293 ? -11.975 -8.703 22.003 1.00 97.44 293 VAL A N 1
ATOM 2311 C CA . VAL A 1 293 ? -12.201 -10.147 22.091 1.00 97.44 293 VAL A CA 1
ATOM 2312 C C . VAL A 1 293 ? -13.259 -10.530 21.071 1.00 97.44 293 VAL A C 1
ATOM 2314 O O . VAL A 1 293 ? -14.385 -10.040 21.131 1.00 97.44 293 VAL A O 1
ATOM 2317 N N . SER A 1 294 ? -12.863 -11.382 20.126 1.00 96.06 294 SER A N 1
ATOM 2318 C CA . SER A 1 294 ? -13.748 -11.930 19.097 1.00 96.06 294 SER A CA 1
ATOM 2319 C C . SER A 1 294 ? -14.914 -12.698 19.728 1.00 96.06 294 SER A C 1
ATOM 2321 O O . SER A 1 294 ? -14.691 -13.382 20.732 1.00 96.06 294 SER A O 1
ATOM 2323 N N . PRO A 1 295 ? -16.120 -12.657 19.133 1.00 94.06 295 PRO A N 1
ATOM 2324 C CA . PRO A 1 295 ? -17.198 -13.547 19.539 1.00 94.06 295 PRO A CA 1
ATOM 2325 C C . PRO A 1 295 ? -16.794 -15.008 19.295 1.00 94.06 295 PRO A C 1
ATOM 2327 O O . PRO A 1 295 ? -16.159 -15.319 18.281 1.00 94.06 295 PRO A O 1
ATOM 2330 N N . MET A 1 296 ? -17.130 -15.892 20.235 1.00 91.00 296 MET A N 1
ATOM 2331 C CA . MET A 1 296 ? -16.856 -17.332 20.172 1.00 91.00 296 MET A CA 1
ATOM 2332 C C . MET A 1 296 ? -18.022 -18.085 20.807 1.00 91.00 296 MET A C 1
ATOM 2334 O O . MET A 1 296 ? -18.299 -17.852 21.979 1.00 91.00 296 MET A O 1
ATOM 2338 N N . ASP A 1 297 ? -18.679 -18.976 20.064 1.00 91.25 297 ASP A N 1
ATOM 2339 C CA . ASP A 1 297 ? -19.763 -19.801 20.606 1.00 91.25 297 ASP A CA 1
ATOM 2340 C C . ASP A 1 297 ? -19.242 -20.782 21.653 1.00 91.25 297 ASP A C 1
ATOM 2342 O O . ASP A 1 297 ? -18.357 -21.598 21.382 1.00 91.25 297 ASP A O 1
ATOM 2346 N N . MET A 1 298 ? -19.804 -20.692 22.861 1.00 93.88 298 MET A N 1
ATOM 2347 C CA . MET A 1 298 ? -19.371 -21.499 24.000 1.00 93.88 298 MET A CA 1
ATOM 2348 C C . MET A 1 298 ? -20.306 -22.670 24.277 1.00 93.88 298 MET A C 1
ATOM 2350 O O . MET A 1 298 ? -19.948 -23.568 25.042 1.00 93.88 298 MET A O 1
ATOM 2354 N N . TYR A 1 299 ? -21.500 -22.661 23.677 1.00 94.19 299 TYR A N 1
ATOM 2355 C CA . TYR A 1 299 ? -22.488 -23.738 23.751 1.00 94.19 299 TYR A CA 1
ATOM 2356 C C . TYR A 1 299 ? -22.785 -24.198 25.191 1.00 94.19 299 TYR A C 1
ATOM 2358 O O . TYR A 1 299 ? -22.973 -25.384 25.453 1.00 94.19 299 TYR A O 1
ATOM 2366 N N . SER A 1 300 ? -22.780 -23.254 26.135 1.00 96.25 300 SER A N 1
ATOM 2367 C CA . SER A 1 300 ? -22.838 -23.516 27.580 1.00 96.25 300 SER A CA 1
ATOM 2368 C C . SER A 1 300 ? -24.105 -22.964 28.244 1.00 96.25 300 SER A C 1
ATOM 2370 O O . SER A 1 300 ? -24.207 -22.941 29.472 1.00 96.25 300 SER A O 1
ATOM 2372 N N . ALA A 1 301 ? -25.056 -22.448 27.462 1.00 97.00 301 ALA A N 1
ATOM 2373 C CA . ALA A 1 301 ? -26.333 -21.962 27.969 1.00 97.00 301 ALA A CA 1
ATOM 2374 C C . ALA A 1 301 ? -27.292 -23.122 28.263 1.00 97.00 301 ALA A C 1
ATOM 2376 O O . ALA A 1 301 ? -27.194 -24.203 27.688 1.00 97.00 301 ALA A O 1
ATOM 2377 N N . THR A 1 302 ? -28.265 -22.876 29.133 1.00 96.62 302 THR A N 1
ATOM 2378 C CA . THR A 1 302 ? -29.396 -23.787 29.348 1.00 96.62 302 THR A CA 1
ATOM 2379 C C . THR A 1 302 ? -30.659 -23.055 28.932 1.00 96.62 302 THR A C 1
ATOM 2381 O O . THR A 1 302 ? -30.926 -21.968 29.437 1.00 96.62 302 THR A O 1
ATOM 2384 N N . ASP A 1 303 ? -31.392 -23.591 27.954 1.00 94.81 303 ASP A N 1
ATOM 2385 C CA . ASP A 1 303 ? -32.597 -22.960 27.387 1.00 94.81 303 ASP A CA 1
ATOM 2386 C C . ASP A 1 303 ? -32.382 -21.505 26.926 1.00 94.81 303 ASP A C 1
ATOM 2388 O O . ASP A 1 303 ? -33.222 -20.613 27.078 1.00 94.81 303 ASP A O 1
ATOM 2392 N N . GLY A 1 304 ? -31.196 -21.241 26.371 1.00 96.44 304 GLY A N 1
ATOM 2393 C CA . GLY A 1 304 ? -30.778 -19.907 25.948 1.00 96.44 304 GLY A CA 1
ATOM 2394 C C . GLY A 1 304 ? -30.380 -18.968 27.087 1.00 96.44 304 GLY A C 1
ATOM 2395 O O . GLY A 1 304 ? -29.919 -17.863 26.816 1.00 96.44 304 GLY A O 1
ATOM 2396 N N . VAL A 1 305 ? -30.513 -19.372 28.352 1.00 98.19 305 VAL A N 1
ATOM 2397 C CA . VAL A 1 305 ? -30.139 -18.551 29.509 1.00 98.19 305 VAL A CA 1
ATOM 2398 C C . VAL A 1 305 ? -28.631 -18.675 29.771 1.00 98.19 305 VAL A C 1
ATOM 2400 O O . VAL A 1 305 ? -28.148 -19.778 30.052 1.00 98.19 305 VAL A O 1
ATOM 2403 N N . PRO A 1 306 ? -27.858 -17.573 29.704 1.00 97.62 306 PRO A N 1
ATOM 2404 C CA . PRO A 1 306 ? -26.443 -17.606 30.053 1.00 97.62 306 PRO A CA 1
ATOM 2405 C C . PRO A 1 306 ? -26.249 -17.860 31.558 1.00 97.62 306 PRO A C 1
ATOM 2407 O O . PRO A 1 306 ? -26.796 -17.154 32.402 1.00 97.62 306 PRO A O 1
ATOM 2410 N N . GLY A 1 307 ? -25.450 -18.875 31.899 1.00 96.81 307 GLY A N 1
ATOM 2411 C CA . GLY A 1 307 ? -25.096 -19.222 33.284 1.00 96.81 307 GLY A CA 1
ATOM 2412 C C . GLY A 1 307 ? -23.766 -18.639 33.787 1.00 96.81 307 GLY A C 1
ATOM 2413 O O . GLY A 1 307 ? -23.139 -17.799 33.139 1.00 96.81 307 GLY A O 1
ATOM 2414 N N . ASP A 1 308 ? -23.296 -19.148 34.932 1.00 98.06 308 ASP A N 1
ATOM 2415 C CA . ASP A 1 308 ? -22.044 -18.727 35.588 1.00 98.06 308 ASP A CA 1
ATOM 2416 C C . ASP A 1 308 ? -20.803 -18.877 34.709 1.00 98.06 308 ASP A C 1
ATOM 2418 O O . ASP A 1 308 ? -19.877 -18.072 34.813 1.00 98.06 308 ASP A O 1
ATOM 2422 N N . PHE A 1 309 ? -20.807 -19.853 33.800 1.00 97.69 309 PHE A N 1
ATOM 2423 C CA . PHE A 1 309 ? -19.750 -19.992 32.809 1.00 97.69 309 PHE A CA 1
ATOM 2424 C C . PHE A 1 309 ? -19.556 -18.700 32.001 1.00 97.69 309 PHE A C 1
ATOM 2426 O O . PHE A 1 309 ? -18.434 -18.213 31.904 1.00 97.69 309 PHE A O 1
ATOM 2433 N N . HIS A 1 310 ? -20.633 -18.101 31.483 1.00 98.06 310 HIS A N 1
ATOM 2434 C CA . HIS A 1 310 ? -20.562 -16.878 30.673 1.00 98.06 310 HIS A CA 1
ATOM 2435 C C . HIS A 1 310 ? -20.113 -15.684 31.511 1.00 98.06 310 HIS A C 1
ATOM 2437 O O . HIS A 1 310 ? -19.315 -14.875 31.037 1.00 98.06 310 HIS A O 1
ATOM 2443 N N . LEU A 1 311 ? -20.569 -15.600 32.769 1.00 98.12 311 LEU A N 1
ATOM 2444 C CA . LEU A 1 311 ? -20.110 -14.569 33.699 1.00 98.12 311 LEU A CA 1
ATOM 2445 C C . LEU A 1 311 ? -18.593 -14.651 33.900 1.00 98.12 311 LEU A C 1
ATOM 2447 O O . LEU A 1 311 ? -17.902 -13.647 33.739 1.00 98.12 311 LEU A O 1
ATOM 2451 N N . VAL A 1 312 ? -18.070 -15.834 34.232 1.00 98.00 312 VAL A N 1
ATOM 2452 C CA . VAL A 1 312 ? -16.633 -16.031 34.472 1.00 98.00 312 VAL A CA 1
ATOM 2453 C C . VAL A 1 312 ? -15.839 -15.853 33.181 1.00 98.00 312 VAL A C 1
ATOM 2455 O O . VAL A 1 312 ? -14.816 -15.170 33.178 1.00 98.00 312 VAL A O 1
ATOM 2458 N N . HIS A 1 313 ? -16.311 -16.423 32.073 1.00 97.38 313 HIS A N 1
ATOM 2459 C CA . HIS A 1 313 ? -15.642 -16.355 30.782 1.00 97.38 313 HIS A CA 1
ATOM 2460 C C . HIS A 1 313 ? -15.509 -14.905 30.308 1.00 97.38 313 HIS A C 1
ATOM 2462 O O . HIS A 1 313 ? -14.388 -14.407 30.199 1.00 97.38 313 HIS A O 1
ATOM 2468 N N . LEU A 1 314 ? -16.628 -14.204 30.104 1.00 97.94 314 LEU A N 1
ATOM 2469 C CA . LEU A 1 314 ? -16.635 -12.833 29.585 1.00 97.94 314 LEU A CA 1
ATOM 2470 C C . LEU A 1 314 ? -16.057 -11.846 30.607 1.00 97.94 314 LEU A C 1
ATOM 2472 O O . LEU A 1 314 ? -15.279 -10.964 30.241 1.00 97.94 314 LEU A O 1
ATOM 2476 N N . GLY A 1 315 ? -16.354 -12.046 31.895 1.00 97.69 315 GLY A N 1
ATOM 2477 C CA . GLY A 1 315 ? -15.785 -11.264 32.989 1.00 97.69 315 GLY A CA 1
ATOM 2478 C C . GLY A 1 315 ? -14.259 -11.358 33.041 1.00 97.69 315 GLY A C 1
ATOM 2479 O O . GLY A 1 315 ? -13.594 -10.331 33.118 1.00 97.69 315 GLY A O 1
ATOM 2480 N N . SER A 1 316 ? -13.673 -12.555 32.909 1.00 97.50 316 SER A N 1
ATOM 2481 C CA . SER A 1 316 ? -12.209 -12.719 32.901 1.00 97.50 316 SER A CA 1
ATOM 2482 C C . SER A 1 316 ? -11.538 -11.995 31.731 1.00 97.50 316 SER A C 1
ATOM 2484 O O . SER A 1 316 ? -10.461 -11.427 31.897 1.00 97.50 316 SER A O 1
ATOM 2486 N N . LYS A 1 317 ? -12.181 -11.963 30.556 1.00 97.62 317 LYS A N 1
ATOM 2487 C CA . LYS A 1 317 ? -11.673 -11.245 29.380 1.00 97.62 317 LYS A CA 1
ATOM 2488 C C . LYS A 1 317 ? -11.721 -9.735 29.571 1.00 97.62 317 LYS A C 1
ATOM 2490 O O . LYS A 1 317 ? -10.752 -9.053 29.247 1.00 97.62 317 LYS A O 1
ATOM 2495 N N . ALA A 1 318 ? -12.811 -9.238 30.146 1.00 97.75 318 ALA A N 1
ATOM 2496 C CA . ALA A 1 318 ? -12.952 -7.833 30.495 1.00 97.75 318 ALA A CA 1
ATOM 2497 C C . ALA A 1 318 ? -11.901 -7.403 31.535 1.00 97.75 318 ALA A C 1
ATOM 2499 O O . ALA A 1 318 ? -11.178 -6.430 31.326 1.00 97.75 318 ALA A O 1
ATOM 2500 N N . MET A 1 319 ? -11.735 -8.188 32.605 1.00 97.69 319 MET A N 1
ATOM 2501 C CA . MET A 1 319 ? -10.712 -7.959 33.636 1.00 97.69 319 MET A CA 1
ATOM 2502 C C . MET A 1 319 ? -9.280 -8.065 33.097 1.00 97.69 319 MET A C 1
ATOM 2504 O O . MET A 1 319 ? -8.373 -7.442 33.641 1.00 97.69 319 MET A O 1
ATOM 2508 N N . GLY A 1 320 ? -9.074 -8.822 32.016 1.00 95.94 320 GLY A N 1
ATOM 2509 C CA . GLY A 1 320 ? -7.793 -8.943 31.319 1.00 95.94 320 GLY A CA 1
ATOM 2510 C C . GLY A 1 320 ? -7.362 -7.692 30.543 1.00 95.94 320 GLY A C 1
ATOM 2511 O O . GLY A 1 320 ? -6.270 -7.691 29.981 1.00 95.94 320 GLY A O 1
ATOM 2512 N N . GLY A 1 321 ? -8.186 -6.638 30.502 1.00 95.69 321 GLY A N 1
ATOM 2513 C CA . GLY A 1 321 ? -7.832 -5.348 29.904 1.00 95.69 321 GLY A CA 1
ATOM 2514 C C . GLY A 1 321 ? -8.277 -5.159 28.453 1.00 95.69 321 GLY A C 1
ATOM 2515 O O . GLY A 1 321 ? -7.812 -4.226 27.800 1.00 95.69 321 GLY A O 1
ATOM 2516 N N . ALA A 1 322 ? -9.169 -6.005 27.930 1.00 97.62 322 ALA A N 1
ATOM 2517 C CA . ALA A 1 322 ? -9.770 -5.776 26.617 1.00 97.62 322 ALA A CA 1
ATOM 2518 C C . ALA A 1 322 ? -10.574 -4.463 26.593 1.00 97.62 322 ALA A C 1
ATOM 2520 O O . ALA A 1 322 ? -11.274 -4.138 27.549 1.00 97.62 322 ALA A O 1
ATOM 2521 N N . GLY A 1 323 ? -10.505 -3.717 25.490 1.00 97.31 323 GLY A N 1
ATOM 2522 C CA . GLY A 1 323 ? -11.330 -2.526 25.279 1.00 97.31 323 GLY A CA 1
ATOM 2523 C C . GLY A 1 323 ? -12.787 -2.882 24.978 1.00 97.31 323 GLY A C 1
ATOM 2524 O O . GLY A 1 323 ? -13.699 -2.212 25.461 1.00 97.31 323 GLY A O 1
ATOM 2525 N N . LEU A 1 324 ? -13.008 -3.966 24.226 1.00 98.12 324 LEU A N 1
ATOM 2526 C CA . LEU A 1 324 ? -14.330 -4.493 23.881 1.00 98.12 324 LEU A CA 1
ATOM 2527 C C . LEU A 1 324 ? -14.342 -6.020 23.991 1.00 98.12 324 LEU A C 1
ATOM 2529 O O . LEU A 1 324 ? -13.480 -6.700 23.433 1.00 98.12 324 LEU A O 1
ATOM 2533 N N . VAL A 1 325 ? -15.346 -6.557 24.675 1.00 98.12 325 VAL A N 1
ATOM 2534 C CA . VAL A 1 325 ? -15.625 -7.992 24.734 1.00 98.12 325 VAL A CA 1
ATOM 2535 C C . VAL A 1 325 ? -16.899 -8.272 23.953 1.00 98.12 325 VAL A C 1
ATOM 2537 O O . VAL A 1 325 ? -17.965 -7.769 24.305 1.00 98.12 325 VAL A O 1
ATOM 2540 N N . MET A 1 326 ? -16.801 -9.071 22.896 1.00 97.81 326 MET A N 1
ATOM 2541 C CA . MET A 1 326 ? -17.981 -9.554 22.188 1.00 97.81 326 MET A CA 1
ATOM 2542 C C . MET A 1 326 ? -18.472 -10.846 22.835 1.00 97.81 326 MET A C 1
ATOM 2544 O O . MET A 1 326 ? -17.682 -11.753 23.103 1.00 97.81 326 MET A O 1
ATOM 2548 N N . THR A 1 327 ? -19.773 -10.925 23.103 1.00 96.88 327 THR A N 1
ATOM 2549 C CA . THR A 1 327 ? -20.425 -12.183 23.483 1.00 96.88 327 THR A CA 1
ATOM 2550 C C . THR A 1 327 ? -20.354 -13.188 22.340 1.00 96.88 327 THR A C 1
ATOM 2552 O O . THR A 1 327 ? -20.114 -12.822 21.193 1.00 96.88 327 THR A O 1
ATOM 2555 N N . GLU A 1 328 ? -20.654 -14.446 22.635 1.00 95.00 328 GLU A N 1
ATOM 2556 C CA . GLU A 1 328 ? -21.050 -15.409 21.608 1.00 95.00 328 GLU A CA 1
ATOM 2557 C C . GLU A 1 328 ? -22.303 -14.987 20.824 1.00 95.00 328 GLU A C 1
ATOM 2559 O O . GLU A 1 328 ? -22.911 -13.949 21.129 1.00 95.00 328 GLU A O 1
ATOM 2564 N N . MET A 1 329 ? -22.705 -15.796 19.836 1.00 95.00 329 MET A N 1
ATOM 2565 C CA . MET A 1 329 ? -23.950 -15.565 19.121 1.00 95.00 329 MET A CA 1
ATOM 2566 C C . MET A 1 329 ? -25.132 -15.630 20.096 1.00 95.00 329 MET A C 1
ATOM 2568 O O . MET A 1 329 ? -25.430 -16.661 20.700 1.00 95.00 329 MET A O 1
ATOM 2572 N N . VAL A 1 330 ? -25.841 -14.512 20.209 1.00 97.06 330 VAL A N 1
ATOM 2573 C CA . VAL A 1 330 ? -27.047 -14.364 21.017 1.00 97.06 330 VAL A CA 1
ATOM 2574 C C . VAL A 1 330 ? -28.259 -14.482 20.103 1.00 97.06 330 VAL A C 1
ATOM 2576 O O . VAL A 1 330 ? -28.495 -13.646 19.225 1.00 97.06 330 VAL A O 1
ATOM 2579 N N . CYS A 1 331 ? -29.031 -15.547 20.292 1.00 96.75 331 CYS A N 1
ATOM 2580 C CA . CYS A 1 331 ? -30.129 -15.898 19.401 1.00 96.75 331 CYS A CA 1
ATOM 2581 C C . CYS A 1 331 ? -31.366 -15.028 19.656 1.00 96.75 331 CYS A C 1
ATOM 2583 O O . CYS A 1 331 ? -31.776 -14.836 20.801 1.00 96.75 331 CYS A O 1
ATOM 2585 N N . VAL A 1 332 ? -32.010 -14.551 18.588 1.00 96.19 332 VAL A N 1
ATOM 2586 C CA . VAL A 1 332 ? -33.229 -13.707 18.664 1.00 96.19 332 VAL A CA 1
ATOM 2587 C C . VAL A 1 332 ? -34.529 -14.486 18.863 1.00 96.19 332 VAL A C 1
ATOM 2589 O O . VAL A 1 332 ? -35.599 -13.896 18.987 1.00 96.19 332 VAL A O 1
ATOM 2592 N N . SER A 1 333 ? -34.466 -15.812 18.836 1.00 95.50 333 SER A N 1
ATOM 2593 C CA . SER A 1 333 ? -35.609 -16.698 19.027 1.00 95.50 333 SER A CA 1
ATOM 2594 C C . SER A 1 333 ? -35.130 -18.068 19.492 1.00 95.50 333 SER A C 1
ATOM 2596 O O . SER A 1 333 ? -33.970 -18.438 19.294 1.00 95.50 333 SER A O 1
ATOM 2598 N N . GLU A 1 334 ? -36.039 -18.845 20.075 1.00 94.06 334 GLU A N 1
ATOM 2599 C CA . GLU A 1 334 ? -35.744 -20.203 20.531 1.00 94.06 334 GLU A CA 1
ATOM 2600 C C . GLU A 1 334 ? -35.286 -21.118 19.386 1.00 94.06 334 GLU A C 1
ATOM 2602 O O . GLU A 1 334 ? -34.303 -21.846 19.533 1.00 94.06 334 GLU A O 1
ATOM 2607 N N . ILE A 1 335 ? -35.970 -21.028 18.240 1.00 92.44 335 ILE A N 1
ATOM 2608 C CA . ILE A 1 335 ? -35.673 -21.785 17.014 1.00 92.44 335 ILE A CA 1
ATOM 2609 C C . ILE A 1 335 ? -34.477 -21.224 16.232 1.00 92.44 335 ILE A C 1
ATOM 2611 O O . ILE A 1 335 ? -34.005 -21.852 15.291 1.00 92.44 335 ILE A O 1
ATOM 2615 N N . GLY A 1 336 ? -33.993 -20.036 16.600 1.00 92.81 336 GLY A N 1
ATOM 2616 C CA . GLY A 1 336 ? -32.833 -19.394 15.987 1.00 92.81 336 GLY A CA 1
ATOM 2617 C C . GLY A 1 336 ? -31.497 -19.883 16.534 1.00 92.81 336 GLY A C 1
ATOM 2618 O O . GLY A 1 336 ? -30.453 -19.415 16.081 1.00 92.81 336 GLY A O 1
ATOM 2619 N N . ARG A 1 337 ? -31.518 -20.808 17.499 1.00 94.25 337 ARG A N 1
ATOM 2620 C CA . ARG A 1 337 ? -30.324 -21.416 18.084 1.00 94.25 337 ARG A CA 1
ATOM 2621 C C . ARG A 1 337 ? -29.646 -22.382 17.112 1.00 94.25 337 ARG A C 1
ATOM 2623 O O . ARG A 1 337 ? -30.311 -23.050 16.317 1.00 94.25 337 ARG A O 1
ATOM 2630 N N . ILE A 1 338 ? -28.312 -22.436 17.157 1.00 94.25 338 ILE A N 1
ATOM 2631 C CA . ILE A 1 338 ? -27.544 -23.469 16.442 1.00 94.25 338 ILE A CA 1
ATOM 2632 C C . ILE A 1 338 ? -27.715 -24.779 17.205 1.00 94.25 338 ILE A C 1
ATOM 2634 O O . ILE A 1 338 ? -28.283 -25.727 16.673 1.00 94.25 338 ILE A O 1
ATOM 2638 N N . THR A 1 339 ? -27.343 -24.767 18.486 1.00 94.62 339 THR A N 1
ATOM 2639 C CA . THR A 1 339 ? -27.482 -25.894 19.411 1.00 94.62 339 THR A CA 1
ATOM 2640 C C . THR A 1 339 ? -28.317 -25.504 20.636 1.00 94.62 339 THR A C 1
ATOM 2642 O O . THR A 1 339 ? -28.482 -24.311 20.920 1.00 94.62 339 THR A O 1
ATOM 2645 N N . PRO A 1 340 ? -28.815 -26.473 21.428 1.00 93.94 340 PRO A N 1
ATOM 2646 C CA . PRO A 1 340 ? -29.484 -26.189 22.699 1.00 93.94 340 PRO A CA 1
ATOM 2647 C C . PRO A 1 340 ? -28.638 -25.349 23.672 1.00 93.94 340 PRO A C 1
ATOM 2649 O O . PRO A 1 340 ? -29.207 -24.609 24.477 1.00 93.94 340 PRO A O 1
ATOM 2652 N N . GLY A 1 341 ? -27.305 -25.417 23.550 1.00 95.38 341 GLY A N 1
ATOM 2653 C CA . GLY A 1 341 ? -26.341 -24.666 24.353 1.00 95.38 341 GLY A CA 1
ATOM 2654 C C . GLY A 1 341 ? -26.103 -23.220 23.911 1.00 95.38 341 GLY A C 1
ATOM 2655 O O . GLY A 1 341 ? -25.371 -22.504 24.590 1.00 95.38 341 GLY A O 1
ATOM 2656 N N . CYS A 1 342 ? -26.682 -22.767 22.796 1.00 96.12 342 CYS A N 1
ATOM 2657 C CA . CYS A 1 342 ? -26.573 -21.371 22.373 1.00 96.12 342 CYS A CA 1
ATOM 2658 C C . CYS A 1 342 ? -27.362 -20.448 23.299 1.00 96.12 342 CYS A C 1
ATOM 2660 O O . CYS A 1 342 ? -28.488 -20.761 23.692 1.00 96.12 342 CYS A O 1
ATOM 2662 N N . THR A 1 343 ? -26.804 -19.274 23.578 1.00 97.56 343 THR A N 1
ATOM 2663 C CA . THR A 1 343 ? -27.492 -18.214 24.323 1.00 97.56 343 THR A CA 1
ATOM 2664 C C . THR A 1 343 ? -28.623 -17.567 23.513 1.00 97.56 343 THR A C 1
ATOM 2666 O O . THR A 1 343 ? -28.642 -17.612 22.282 1.00 97.56 343 THR A O 1
ATOM 2669 N N . GLY A 1 344 ? -29.580 -16.944 24.202 1.00 97.38 344 GLY A N 1
ATOM 2670 C CA . GLY A 1 344 ? -30.705 -16.220 23.613 1.00 97.38 344 GLY A CA 1
ATOM 2671 C C . GLY A 1 344 ? -30.898 -14.829 24.216 1.00 97.38 344 GLY A C 1
ATOM 2672 O O . GLY A 1 344 ? -30.327 -14.506 25.259 1.00 97.38 344 GLY A O 1
ATOM 2673 N N . LEU A 1 345 ? -31.704 -14.007 23.541 1.00 97.31 345 LEU A N 1
ATOM 2674 C CA . LEU A 1 345 ? -32.225 -12.728 24.031 1.00 97.31 345 LEU A CA 1
ATOM 2675 C C . LEU A 1 345 ? -33.630 -12.478 23.458 1.00 97.31 345 LEU A C 1
ATOM 2677 O O . LEU A 1 345 ? -33.865 -11.536 22.706 1.00 97.31 345 LEU A O 1
ATOM 2681 N N . TYR A 1 346 ? -34.561 -13.369 23.788 1.00 96.62 346 TYR A N 1
ATOM 2682 C CA . TYR A 1 346 ? -35.963 -13.319 23.348 1.00 96.62 346 TYR A CA 1
ATOM 2683 C C . TYR A 1 346 ? -36.969 -13.424 24.500 1.00 96.62 346 TYR A C 1
ATOM 2685 O O . TYR A 1 346 ? -38.176 -13.460 24.267 1.00 96.62 346 TYR A O 1
ATOM 2693 N N . ASN A 1 347 ? -36.491 -13.480 25.746 1.00 97.75 347 ASN A N 1
ATOM 2694 C CA . ASN A 1 347 ? -37.326 -13.430 26.943 1.00 97.75 347 ASN A CA 1
ATOM 2695 C C . ASN A 1 347 ? -36.625 -12.705 28.107 1.00 97.75 347 ASN A C 1
ATOM 2697 O O . ASN A 1 347 ? -35.412 -12.475 28.090 1.00 97.75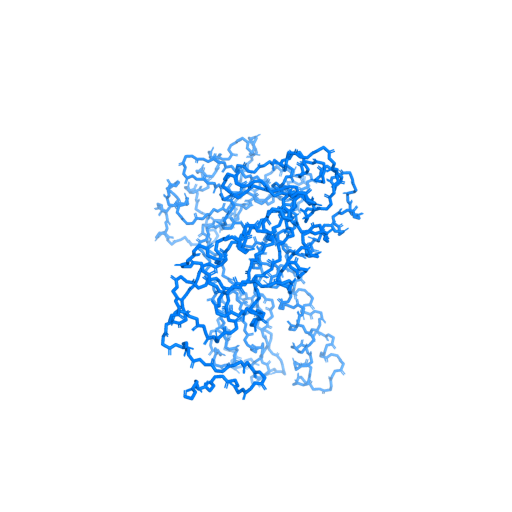 347 ASN A O 1
ATOM 2701 N N . ASP A 1 348 ? -37.398 -12.375 29.143 1.00 98.25 348 ASP A N 1
ATOM 2702 C CA . ASP A 1 348 ? -36.922 -11.599 30.294 1.00 98.25 348 ASP A CA 1
ATOM 2703 C C . ASP A 1 348 ? -35.893 -12.346 31.151 1.00 98.25 348 ASP A C 1
ATOM 2705 O O . ASP A 1 348 ? -34.996 -11.720 31.714 1.00 98.25 348 ASP A O 1
ATOM 2709 N N . ALA A 1 349 ? -35.978 -13.679 31.239 1.00 98.25 349 ALA A N 1
ATOM 2710 C CA . ALA A 1 349 ? -35.019 -14.478 32.005 1.00 98.25 349 ALA A CA 1
ATOM 2711 C C . ALA A 1 349 ? -33.610 -14.382 31.400 1.00 98.25 349 ALA A C 1
ATOM 2713 O O . ALA A 1 349 ? -32.626 -14.188 32.115 1.00 98.25 349 ALA A O 1
ATOM 2714 N N . GLN A 1 350 ? -33.522 -14.438 30.071 1.00 98.38 350 GLN A N 1
ATOM 2715 C CA . GLN A 1 350 ? -32.284 -14.231 29.325 1.00 98.38 350 GLN A CA 1
ATOM 2716 C C . GLN A 1 350 ? -31.781 -12.794 29.465 1.00 98.38 350 GLN A C 1
ATOM 2718 O O . GLN A 1 350 ? -30.598 -12.585 29.726 1.00 98.38 350 GLN A O 1
ATOM 2723 N N . GLY A 1 351 ? -32.679 -11.807 29.369 1.00 97.94 351 GLY A N 1
ATOM 2724 C CA . GLY A 1 351 ? -32.345 -10.401 29.601 1.00 97.94 351 GLY A CA 1
ATOM 2725 C C . GLY A 1 351 ? -31.759 -10.153 30.996 1.00 97.94 351 GLY A C 1
ATOM 2726 O O . GLY A 1 351 ? -30.729 -9.493 31.126 1.00 97.94 351 GLY A O 1
ATOM 2727 N N . ALA A 1 352 ? -32.356 -10.731 32.042 1.00 98.44 352 ALA A N 1
ATOM 2728 C CA . ALA A 1 352 ? -31.869 -10.625 33.417 1.00 98.44 352 ALA A CA 1
ATOM 2729 C C . ALA A 1 352 ? -30.504 -11.308 33.613 1.00 98.44 352 ALA A C 1
ATOM 2731 O O . ALA A 1 352 ? -29.621 -10.765 34.284 1.00 98.44 352 ALA A O 1
ATOM 2732 N N . ALA A 1 353 ? -30.304 -12.476 33.002 1.00 98.25 353 ALA A N 1
ATOM 2733 C CA . ALA A 1 353 ? -29.039 -13.197 33.071 1.00 98.25 353 ALA A CA 1
ATOM 2734 C C . ALA A 1 353 ? -27.911 -12.452 32.334 1.00 98.25 353 ALA A C 1
ATOM 2736 O O . ALA A 1 353 ? -26.820 -12.289 32.884 1.00 98.25 353 ALA A O 1
ATOM 2737 N N . TRP A 1 354 ? -28.186 -11.901 31.148 1.00 98.38 354 TRP A N 1
ATOM 2738 C CA . TRP A 1 354 ? -27.246 -11.023 30.451 1.00 98.38 354 TRP A CA 1
ATOM 2739 C C . TRP A 1 354 ? -26.951 -9.756 31.241 1.00 98.38 354 TRP A C 1
ATOM 2741 O O . TRP A 1 354 ? -25.785 -9.384 31.357 1.00 98.38 354 TRP A O 1
ATOM 2751 N N . LYS A 1 355 ? -27.967 -9.147 31.866 1.00 98.38 355 LYS A N 1
ATOM 2752 C CA . LYS A 1 355 ? -27.779 -7.977 32.727 1.00 98.38 355 LYS A CA 1
ATOM 2753 C C . LYS A 1 355 ? -26.764 -8.244 33.841 1.00 98.38 355 LYS A C 1
ATOM 2755 O O . LYS A 1 355 ? -25.898 -7.408 34.077 1.00 98.38 355 LYS A O 1
ATOM 2760 N N . ARG A 1 356 ? -26.801 -9.421 34.477 1.00 98.31 356 ARG A N 1
ATOM 2761 C CA . ARG A 1 356 ? -25.796 -9.813 35.483 1.00 98.31 356 ARG A CA 1
ATOM 2762 C C . ARG A 1 356 ? -24.374 -9.813 34.912 1.00 98.31 356 ARG A C 1
ATOM 2764 O O . ARG A 1 356 ? -23.455 -9.343 35.579 1.00 98.31 356 ARG A O 1
ATOM 2771 N N . VAL A 1 357 ? -24.188 -10.317 33.692 1.00 98.25 357 VAL A N 1
ATOM 2772 C CA . VAL A 1 357 ? -22.880 -10.328 33.015 1.00 98.25 357 VAL A CA 1
ATOM 2773 C C . VAL A 1 357 ? -22.435 -8.908 32.664 1.00 98.25 357 VAL A C 1
ATOM 2775 O O . VAL A 1 357 ? -21.312 -8.521 32.989 1.00 98.25 357 VAL A O 1
ATOM 2778 N N . THR A 1 358 ? -23.309 -8.107 32.049 1.00 98.25 358 THR A N 1
ATOM 2779 C CA . THR A 1 358 ? -22.976 -6.734 31.642 1.00 98.25 358 THR A CA 1
ATOM 2780 C C . THR A 1 358 ? -22.701 -5.832 32.843 1.00 98.25 358 THR A C 1
ATOM 2782 O O . THR A 1 358 ? -21.762 -5.040 32.805 1.00 98.25 358 THR A O 1
ATOM 2785 N N . ASP A 1 359 ? -23.470 -5.973 33.928 1.00 98.38 359 ASP A N 1
ATOM 2786 C CA . ASP A 1 359 ? -23.266 -5.214 35.164 1.00 98.38 359 ASP A CA 1
ATOM 2787 C C . ASP A 1 359 ? -21.906 -5.546 35.785 1.00 98.38 359 ASP A C 1
ATOM 2789 O O . ASP A 1 359 ? -21.191 -4.641 36.212 1.00 98.38 359 ASP A O 1
ATOM 2793 N N . TYR A 1 360 ? -21.513 -6.826 35.795 1.00 98.25 360 TYR A N 1
ATOM 2794 C CA . TYR A 1 360 ? -20.201 -7.232 36.290 1.00 98.25 360 TYR A CA 1
ATOM 2795 C C . TYR A 1 360 ? -19.069 -6.621 35.457 1.00 98.25 360 TYR A C 1
ATOM 2797 O O . TYR A 1 360 ? -18.153 -6.028 36.027 1.00 98.25 360 TYR A O 1
ATOM 2805 N N . VAL A 1 361 ? -19.146 -6.715 34.124 1.00 98.25 361 VAL A N 1
ATOM 2806 C CA . VAL A 1 361 ? -18.134 -6.153 33.212 1.00 98.25 361 VAL A CA 1
ATOM 2807 C C . VAL A 1 361 ? -17.980 -4.647 33.419 1.00 98.25 361 VAL A C 1
ATOM 2809 O O . VAL A 1 361 ? -16.861 -4.178 33.628 1.00 98.25 361 VAL A O 1
ATOM 2812 N N . HIS A 1 362 ? -19.087 -3.900 33.430 1.00 97.56 362 HIS A N 1
ATOM 2813 C CA . HIS A 1 362 ? -19.058 -2.442 33.570 1.00 97.56 362 HIS A CA 1
ATOM 2814 C C . HIS A 1 362 ? -18.680 -1.964 34.977 1.00 97.56 362 HIS A C 1
ATOM 2816 O O . HIS A 1 362 ? -18.124 -0.879 35.113 1.00 97.56 362 HIS A O 1
ATOM 2822 N N . SER A 1 363 ? -18.967 -2.747 36.023 1.00 97.88 363 SER A N 1
ATOM 2823 C CA . SER A 1 363 ? -18.639 -2.358 37.404 1.00 97.88 363 SER A CA 1
ATOM 2824 C C . SER A 1 363 ? -17.190 -2.653 37.789 1.00 97.88 363 SER A C 1
ATOM 2826 O O . SER A 1 363 ? -16.695 -2.069 38.749 1.00 97.88 363 SER A O 1
ATOM 2828 N N . ASN A 1 364 ? -16.516 -3.568 37.085 1.00 97.75 364 ASN A N 1
ATOM 2829 C CA . ASN A 1 364 ? -15.199 -4.069 37.490 1.00 97.75 364 ASN A CA 1
ATOM 2830 C C . ASN A 1 364 ? -14.091 -3.823 36.453 1.00 97.75 364 ASN A C 1
ATOM 2832 O O . ASN A 1 364 ? -12.928 -4.093 36.739 1.00 97.75 364 ASN A O 1
ATOM 2836 N N . SER A 1 365 ? -14.410 -3.306 35.263 1.00 97.38 365 SER A N 1
ATOM 2837 C CA . SER A 1 365 ? -13.425 -3.072 34.202 1.00 97.38 365 SER A CA 1
ATOM 2838 C C . SER A 1 365 ? -13.751 -1.830 33.368 1.00 97.38 365 SER A C 1
ATOM 2840 O O . SER A 1 365 ? -14.868 -1.319 33.400 1.00 97.38 365 SER A O 1
ATOM 2842 N N . ASN A 1 366 ? -12.786 -1.387 32.559 1.00 95.56 366 ASN A N 1
ATOM 2843 C CA . ASN A 1 366 ? -13.000 -0.356 31.535 1.00 95.56 366 ASN A CA 1
ATOM 2844 C C . ASN A 1 366 ? -13.522 -0.928 30.203 1.00 95.56 366 ASN A C 1
ATOM 2846 O O . ASN A 1 366 ? -13.709 -0.174 29.244 1.00 95.56 366 ASN A O 1
ATOM 2850 N N . ALA A 1 367 ? -13.726 -2.246 30.122 1.00 97.94 367 ALA A N 1
ATOM 2851 C CA . ALA A 1 367 ? -14.180 -2.900 28.907 1.00 97.94 367 ALA A CA 1
ATOM 2852 C C . ALA A 1 367 ? -15.637 -2.537 28.606 1.00 97.94 367 ALA A C 1
ATOM 2854 O O . ALA A 1 367 ? -16.485 -2.442 29.498 1.00 97.94 367 ALA A O 1
ATOM 2855 N N . LYS A 1 368 ? -15.943 -2.387 27.321 1.00 98.00 368 LYS A N 1
ATOM 2856 C CA . LYS A 1 368 ? -17.318 -2.409 26.820 1.00 98.00 368 LYS A CA 1
ATOM 2857 C C . LYS A 1 368 ? -17.701 -3.843 26.473 1.00 98.00 368 LYS A C 1
ATOM 2859 O O . LYS A 1 368 ? -16.830 -4.671 26.207 1.00 98.00 368 LYS A O 1
ATOM 2864 N N . ILE A 1 369 ? -18.996 -4.136 26.460 1.00 97.62 369 ILE A N 1
ATOM 2865 C CA . ILE A 1 369 ? -19.521 -5.439 26.046 1.00 97.62 369 ILE A CA 1
ATOM 2866 C C . ILE A 1 369 ? -20.508 -5.266 24.896 1.00 97.62 369 ILE A C 1
ATOM 2868 O O . ILE A 1 369 ? -21.388 -4.407 24.948 1.00 97.62 369 ILE A O 1
ATOM 2872 N N . GLY A 1 370 ? -20.324 -6.056 23.841 1.00 96.50 370 GLY A N 1
ATOM 2873 C CA . GLY A 1 370 ? -21.166 -6.047 22.648 1.00 96.50 370 GLY A CA 1
ATOM 2874 C C . GLY A 1 370 ? -21.841 -7.396 22.441 1.00 96.50 370 GLY A C 1
ATOM 2875 O O . GLY A 1 370 ? -21.221 -8.435 22.658 1.00 96.50 370 GLY A O 1
ATOM 2876 N N . ALA A 1 371 ? -23.100 -7.375 22.004 1.00 95.62 371 ALA A N 1
ATOM 2877 C CA . ALA A 1 371 ? -23.845 -8.581 21.660 1.00 95.62 371 ALA A CA 1
ATOM 2878 C C . ALA A 1 371 ? -23.699 -8.903 20.166 1.00 95.62 371 ALA A C 1
ATOM 2880 O O . ALA A 1 371 ? -23.989 -8.051 19.322 1.00 95.62 371 ALA A O 1
ATOM 2881 N N . GLN A 1 372 ? -23.304 -10.132 19.828 1.00 95.75 372 GLN A N 1
ATOM 2882 C CA . GLN A 1 372 ? -23.410 -10.630 18.456 1.00 95.75 372 GLN A CA 1
ATOM 2883 C C . GLN A 1 372 ? -24.799 -11.240 18.253 1.00 95.75 372 GLN A C 1
ATOM 2885 O O . GLN A 1 372 ? -25.036 -12.396 18.579 1.00 95.75 372 GLN A O 1
ATOM 2890 N N . ILE A 1 373 ? -25.737 -10.460 17.724 1.00 95.50 373 ILE A N 1
ATOM 2891 C CA . ILE A 1 373 ? -27.103 -10.935 17.482 1.00 95.50 373 ILE A CA 1
ATOM 2892 C C . ILE A 1 373 ? -27.140 -11.826 16.235 1.00 95.50 373 ILE A C 1
ATOM 2894 O O . ILE A 1 373 ? -26.636 -11.433 15.182 1.00 95.50 373 ILE A O 1
ATOM 2898 N N . GLY A 1 374 ? -27.757 -13.007 16.333 1.00 94.31 374 GLY A N 1
ATOM 2899 C CA . GLY A 1 374 ? -27.797 -13.962 15.225 1.00 94.31 374 GLY A CA 1
ATOM 2900 C C . GLY A 1 374 ? -29.015 -14.885 15.197 1.00 94.31 374 GLY A C 1
ATOM 2901 O O . GLY A 1 374 ? -29.817 -14.950 16.130 1.00 94.31 374 GLY A O 1
ATOM 2902 N N . HIS A 1 375 ? -29.154 -15.591 14.074 1.00 94.88 375 HIS A N 1
ATOM 2903 C CA . HIS A 1 375 ? -30.150 -16.636 13.849 1.00 94.88 375 HIS A CA 1
ATOM 2904 C C . HIS A 1 375 ? -29.532 -17.716 12.950 1.00 94.88 375 HIS A C 1
ATOM 2906 O O . HIS A 1 375 ? -29.086 -17.424 11.840 1.00 94.88 375 HIS A O 1
ATOM 2912 N N . SER A 1 376 ? -29.535 -18.966 13.403 1.00 93.38 376 SER A N 1
ATOM 2913 C CA . SER A 1 376 ? -28.919 -20.116 12.719 1.00 93.38 376 SER A CA 1
ATOM 2914 C C . SER A 1 376 ? -29.552 -20.440 11.357 1.00 93.38 376 SER A C 1
ATOM 2916 O O . SER A 1 376 ? -28.902 -20.935 10.432 1.00 93.38 376 SER A O 1
ATOM 2918 N N . GLY A 1 377 ? -30.843 -20.142 11.211 1.00 91.81 377 GLY A N 1
ATOM 2919 C CA . GLY A 1 377 ? -31.587 -20.368 9.976 1.00 91.81 377 GLY A CA 1
ATOM 2920 C C . GLY A 1 377 ? -31.702 -21.863 9.696 1.00 91.81 377 GLY A C 1
ATOM 2921 O O . GLY A 1 377 ? -31.964 -22.649 10.597 1.00 91.81 377 GLY A O 1
ATOM 2922 N N . ARG A 1 378 ? -31.481 -22.278 8.445 1.00 86.94 378 ARG A N 1
ATOM 2923 C CA . ARG A 1 378 ? -31.568 -23.700 8.058 1.00 86.94 378 ARG A CA 1
ATOM 2924 C C . ARG A 1 378 ? -30.435 -24.572 8.611 1.00 86.94 378 ARG A C 1
ATOM 2926 O O . ARG A 1 378 ? -30.514 -25.783 8.470 1.00 86.94 378 ARG A O 1
ATOM 2933 N N . LYS A 1 379 ? -29.387 -23.966 9.178 1.00 81.88 379 LYS A N 1
ATOM 2934 C CA . LYS A 1 379 ? -28.249 -24.671 9.788 1.00 81.88 379 LYS A CA 1
ATOM 2935 C C . LYS A 1 379 ? -28.434 -24.927 11.289 1.00 81.88 379 LYS A C 1
ATOM 2937 O O . LYS A 1 379 ? -27.516 -25.423 11.924 1.00 81.88 379 LYS A O 1
ATOM 2942 N N . GLY A 1 380 ? -29.559 -24.501 11.865 1.00 87.31 380 GLY A N 1
ATOM 2943 C CA . GLY A 1 380 ? -29.845 -24.690 13.283 1.00 87.31 380 GLY A CA 1
ATOM 2944 C C . GLY A 1 380 ? -30.296 -26.097 13.639 1.00 87.31 380 GLY A C 1
ATOM 2945 O O . GLY A 1 380 ? -30.316 -26.992 12.796 1.00 87.31 380 GLY A O 1
ATOM 2946 N N . SER A 1 381 ? -30.723 -26.248 14.894 1.00 87.62 381 SER A N 1
ATOM 2947 C CA . SER A 1 381 ? -31.238 -27.510 15.437 1.00 87.62 381 SER A CA 1
ATOM 2948 C C . SER A 1 381 ? -30.234 -28.659 15.331 1.00 87.62 381 SER A C 1
ATOM 2950 O O . SER A 1 381 ? -30.613 -29.788 15.017 1.00 87.62 381 SER A O 1
ATOM 2952 N N . THR A 1 382 ? -28.962 -28.371 15.613 1.00 93.12 382 THR A N 1
ATOM 2953 C CA . THR A 1 382 ? -27.898 -29.372 15.682 1.00 93.12 382 THR A CA 1
ATOM 2954 C C . THR A 1 382 ? -27.532 -29.701 17.127 1.00 93.12 382 THR A C 1
ATOM 2956 O O . THR A 1 382 ? -27.782 -28.923 18.053 1.00 93.12 382 THR A O 1
ATOM 2959 N N . ARG A 1 383 ? -26.924 -30.868 17.336 1.00 93.69 383 ARG A N 1
ATOM 2960 C CA . ARG A 1 383 ? -26.393 -31.297 18.636 1.00 93.69 383 ARG A CA 1
ATOM 2961 C C . ARG A 1 383 ? -25.219 -30.422 19.070 1.00 93.69 383 ARG A C 1
ATOM 2963 O O . ARG A 1 383 ? -24.647 -29.663 18.282 1.00 93.69 383 ARG A O 1
ATOM 2970 N N . LEU A 1 384 ? -24.851 -30.526 20.347 1.00 91.94 384 LEU A N 1
ATOM 2971 C CA . LEU A 1 384 ? -23.604 -29.946 20.839 1.00 91.94 384 LEU A CA 1
ATOM 2972 C C . LEU A 1 384 ? -22.423 -30.583 20.098 1.00 91.94 384 LEU A C 1
ATOM 2974 O O . LEU A 1 384 ? -22.445 -31.768 19.774 1.00 91.94 384 LEU A O 1
ATOM 2978 N N . MET A 1 385 ? -21.366 -29.808 19.845 1.00 89.81 385 MET A N 1
ATOM 2979 C CA . MET A 1 385 ? -20.265 -30.257 18.979 1.00 89.81 385 MET A CA 1
ATOM 2980 C C . MET A 1 385 ? -19.596 -31.554 19.468 1.00 89.81 385 MET A C 1
ATOM 2982 O O . MET A 1 385 ? -19.112 -32.338 18.658 1.00 89.81 385 MET A O 1
ATOM 2986 N N . TRP A 1 386 ? -19.573 -31.783 20.786 1.00 93.12 386 TRP A N 1
ATOM 2987 C CA . TRP A 1 386 ? -19.021 -32.993 21.410 1.00 93.12 386 TRP A CA 1
ATOM 2988 C C . TRP A 1 386 ? -20.005 -34.172 21.485 1.00 93.12 386 TRP A C 1
ATOM 2990 O O . TRP A 1 386 ? -19.601 -35.267 21.863 1.00 93.12 386 TRP A O 1
ATOM 3000 N N . GLU A 1 387 ? -21.274 -33.962 21.136 1.00 92.75 387 GLU A N 1
ATOM 3001 C CA . GLU A 1 387 ? -22.309 -35.001 21.033 1.00 92.75 387 GLU A CA 1
ATOM 3002 C C . GLU A 1 387 ? -22.534 -35.443 19.578 1.00 92.75 387 GLU A C 1
ATOM 3004 O O . GLU A 1 387 ? -22.957 -36.571 19.347 1.00 92.75 387 GLU A O 1
ATOM 3009 N N . GLY A 1 388 ? -22.225 -34.576 18.607 1.00 91.19 388 GLY A N 1
ATOM 3010 C CA . GLY A 1 388 ? -22.299 -34.859 17.173 1.00 91.19 388 GLY A CA 1
ATOM 3011 C C . GLY A 1 388 ? -22.266 -33.566 16.358 1.00 91.19 388 GLY A C 1
ATOM 3012 O O . GLY A 1 388 ? -23.260 -32.847 16.285 1.00 91.19 388 GLY A O 1
ATOM 3013 N N . ILE A 1 389 ? -21.120 -33.234 15.760 1.00 90.12 389 ILE A N 1
ATOM 3014 C CA . ILE A 1 389 ? -20.973 -31.998 14.977 1.00 90.12 389 ILE A CA 1
ATOM 3015 C C . ILE A 1 389 ? -21.865 -32.028 13.729 1.00 90.12 389 ILE A C 1
ATOM 3017 O O . ILE A 1 389 ? -21.862 -33.006 12.986 1.00 90.12 389 ILE A O 1
ATOM 3021 N N . ASP A 1 390 ? -22.630 -30.954 13.514 1.00 87.94 390 ASP A N 1
ATOM 3022 C CA . ASP A 1 390 ? -23.583 -30.793 12.404 1.00 87.94 390 ASP A CA 1
ATOM 3023 C C . ASP A 1 390 ? -24.686 -31.873 12.317 1.00 87.94 390 ASP A C 1
ATOM 3025 O O . ASP A 1 390 ? -25.437 -31.930 11.340 1.00 87.94 390 ASP A O 1
ATOM 3029 N N . GLU A 1 391 ? -24.832 -32.714 13.344 1.00 92.19 391 GLU A N 1
ATOM 3030 C CA . GLU A 1 391 ? -25.905 -33.704 13.425 1.00 92.19 391 GLU A CA 1
ATOM 3031 C C . GLU A 1 391 ? -27.193 -33.064 13.957 1.00 92.19 391 GLU A C 1
ATOM 3033 O O . GLU A 1 391 ? -27.127 -32.259 14.890 1.00 92.19 391 GLU A O 1
ATOM 3038 N N . PRO A 1 392 ? -28.377 -33.421 13.425 1.00 91.25 392 PRO A N 1
ATOM 3039 C CA . PRO A 1 392 ? -29.643 -32.890 13.914 1.00 91.25 392 PRO A CA 1
ATOM 3040 C C . PRO A 1 392 ? -29.964 -33.376 15.335 1.00 91.25 392 PRO A C 1
ATOM 3042 O O . PRO A 1 392 ? -29.538 -34.451 15.773 1.00 91.25 392 PRO A O 1
ATOM 3045 N N . LEU A 1 393 ? -30.759 -32.581 16.050 1.00 89.12 393 LEU A N 1
ATOM 3046 C CA . LEU A 1 393 ? -31.419 -33.013 17.286 1.00 89.12 393 LEU A CA 1
ATOM 3047 C C . LEU A 1 393 ? -32.359 -34.205 17.015 1.00 89.12 393 LEU A C 1
ATOM 3049 O O . LEU A 1 393 ? -32.861 -34.352 15.900 1.00 89.12 393 LEU A O 1
ATOM 3053 N N . GLU A 1 394 ? -32.559 -35.058 18.026 1.00 82.94 394 GLU A N 1
ATOM 3054 C CA . GLU A 1 394 ? -33.444 -36.239 17.949 1.00 82.94 394 GLU A CA 1
ATOM 3055 C C . GLU A 1 394 ? -34.934 -35.906 18.056 1.00 82.94 394 GLU A C 1
ATOM 3057 O O . GLU A 1 394 ? -35.286 -34.970 18.815 1.00 82.94 394 GLU A O 1
#

Solvent-accessible surface area (backbone atoms only — not comparable to full-atom values): 21089 Å² total; per-residue (Å²): 130,63,66,65,60,48,50,74,76,41,86,64,35,83,42,64,66,26,77,80,26,63,64,55,62,74,45,29,91,54,23,44,69,48,78,48,76,43,69,37,36,33,31,59,32,30,25,56,47,61,46,96,50,80,41,78,48,77,45,82,49,99,44,40,53,36,35,35,50,30,32,50,80,50,97,66,19,12,39,40,29,40,38,31,32,47,67,31,39,48,63,61,57,58,53,83,57,68,88,61,86,69,59,92,74,48,49,47,62,70,56,51,53,52,49,50,62,80,39,38,74,84,44,68,82,47,53,79,43,76,71,45,22,46,82,42,59,55,58,45,36,41,43,80,34,58,47,54,89,50,35,34,46,35,36,40,38,34,38,38,43,47,68,91,67,71,41,48,69,57,49,29,53,53,51,52,51,45,42,53,49,24,55,69,76,34,98,42,65,69,58,10,54,52,49,31,52,64,66,43,47,65,58,51,54,51,49,36,52,26,19,48,42,38,46,55,50,60,61,47,42,66,82,47,70,87,47,57,70,61,60,40,51,52,47,64,65,29,46,39,64,81,38,43,73,68,55,41,33,75,76,37,53,68,60,43,54,48,42,43,49,48,53,18,49,76,42,73,39,93,63,77,54,62,76,60,60,34,35,42,72,60,88,90,46,78,24,60,19,65,40,66,45,71,60,56,80,74,59,70,19,58,89,17,28,53,44,68,66,52,38,53,54,55,38,52,50,21,65,70,67,26,8,31,38,37,38,33,55,30,8,65,38,86,79,21,21,40,26,68,21,28,30,33,60,68,51,68,68,21,46,54,37,47,46,56,39,52,50,50,29,57,75,70,31,77,20,44,78,45,81,38,76,42,62,40,61,94,70,24,52,19,37,51,68,94,81,33,66,89,32,68,61,134

Mean predicted aligned error: 6.37 Å

Radius of gyration: 29.88 Å; Cα contacts (8 Å, |Δi|>4): 704; chains: 1; bounding box: 68×66×73 Å

Secondary structure (DSSP, 8-state):
--HHHHHHHSS-EEE---TT-HHHHHTHHHH-EEEEEEEEEEEEEEES---SS-EEEEEEETTEEEEEEEEESSSS-EEEEEEE-HHHHHHTT-GGGTT--PPTT---HHHHHHHHHHTHHHHTTPPEE-SS---EEEEEEEES-SEETTEEE-GGGT----GGGT-HHHHHHHHHHHHHHHHHHSSSHHHHHHHHHHHHHHHHHHHHHHHHHHHHHHHTGGGGTTS-HHHHHHHHHHTTSSS-HHHHHHH-HHHHHHHHHHHHHHTT-SS---GGGS-EEETTEEESSS-EEPP------BTTB--HHHHHHHHHHHHTT-SEEEEEEEESSGGG-SSTTS-B-SSHHHHHHHHHHHHHHHHH-S-EEEEEEE--GGG-SBPPHHHHTTPBP-